Protein AF-A0A4Z2GIH9-F1 (afdb_monomer)

Foldseek 3Di:
DVVVVVVVVVVVVVVVVVVVVVVVVVVVVVVVVVVVVVVVVVVVVVVVVVVVQVVLVVLVVVQPDDPPPDPRDDPVRSVVSVVVVVVVVVVVVVVVVVVVVVVVVVVVVVVVVVVVVVVVVVVVVVVVVVVVVVVVVVVVVVVVVVVVVVVVCVVVVVVPPDDDDDDPQPVVLVVLCVVLVPDPVLVPDDRVVSVVSSVVSVVVVVVVVVVVVVVVVVVVVVVVVVVVVVVVVVVVVVVVVVVVVVVVVVVVVVVVVVVVVVVVVVVVVVVVVVVVVVVVVVVVVVVVVVVVVVVVVVVVVVVVVVVVVVVVVVVVVVVVVVVVVVVVVVVVVVVVVVVVVVVVVVVVVVVVVVVVVVVVVVVVVVVLVVLQVLCVVLVHDSPDPPDDPVNSVVSVVVVVVVVVVPDPDDDDDDDDDDDDDDDDDDDDDDDDDDDDDDDDDDDDDDDDDDDD

Mean predicted aligned error: 22.37 Å

pLDDT: mean 82.92, std 19.09, range [30.05, 98.44]

Solvent-accessible surface area (backbone atoms only — not comparable to full-atom values): 26097 Å² total; per-residue (Å²): 116,70,74,56,61,51,51,53,51,49,54,52,49,49,53,52,53,51,49,52,53,53,49,50,59,49,50,53,50,52,50,52,54,48,51,53,51,49,53,50,51,52,53,51,52,52,56,48,50,57,49,51,51,52,50,46,52,54,54,54,72,72,47,93,76,80,64,95,84,68,76,84,74,49,73,68,57,51,52,50,52,51,50,52,53,50,53,54,51,48,53,54,49,51,52,51,50,50,54,53,50,52,53,50,50,53,51,49,53,51,50,51,56,50,51,54,52,48,51,55,50,53,50,53,53,50,56,50,50,53,54,48,53,51,52,53,51,53,51,54,54,50,51,55,52,49,50,53,52,51,55,49,50,61,53,56,64,64,67,74,74,65,89,87,80,74,81,73,59,59,69,50,49,51,54,49,26,58,76,69,64,57,62,79,77,48,74,83,42,58,69,73,56,37,51,52,51,46,51,53,49,48,58,48,49,54,52,52,50,53,49,52,50,51,51,51,51,52,51,49,55,53,50,53,52,52,50,49,54,52,49,57,52,49,53,54,49,50,53,51,54,50,52,51,52,53,51,48,55,52,51,53,53,52,51,49,51,52,52,52,55,51,56,48,52,56,49,52,52,52,51,50,51,52,52,51,52,49,61,46,53,58,46,54,55,50,52,49,57,49,50,53,50,53,50,54,49,51,54,61,53,47,52,61,53,51,54,49,52,50,51,49,55,53,48,52,52,50,50,52,58,49,48,57,50,48,55,50,50,51,52,52,49,51,52,52,52,52,53,49,52,48,52,54,48,53,50,52,48,51,58,46,51,51,50,54,50,48,52,50,50,53,51,48,46,52,51,51,51,47,52,37,53,54,24,54,76,66,76,38,70,64,82,49,90,80,68,47,73,64,60,54,50,53,49,52,48,50,51,53,55,59,56,60,75,75,64,92,80,83,82,85,88,84,92,81,92,80,83,87,82,82,90,82,82,88,88,87,84,80,86,84,86,84,83,80,88,83,85,89,82,84,87,85,85,88,89,86,92,79,90,133

Sequence (452 aa):
MERGTLVERLDASKKVVEAARRESRCLEKQVQELEEKLQRSHRETRAAEEKMQKFLQNVAGLLPGKREDAPLLTKEEVLHNLNEVCNKSLSVMEARLHQASEQLSEQAELGLRALQRAQLAEQQVQDLRERLRGLEAELQAADVQRDGLRLHRQHVGKEVRREEAPRPGDEFLEQLSEAMRVESVAVDLGFDMRLKLTLKRAEQLVKQEAAALVESRSLTYSLQRKFKLQKDQLESKALHVQLLRNKVSELEEEEKKRRCSASAGERDDAHLETRRLKRKVERLQGDLKAAERSNAELEAQLVPASELKMRVVEQDRALQNQNQRLEQLDAVSSDLRSREQQSRADQRQLDGLRRSLSQLSDRERELVDFRMVVSQMLDLDATALDLTSYDIIKSLEGLLHTYHHHLHHHHHPGNMAWHCPAHQGPEVQDLPSSSSFDLPPSGSAPLHEAQI

Organism: NCBI:txid230148

InterPro domains:
  IPR039139 Coiled-coil domain-containing protein 170-like [PTHR18863] (5-410)

Radius of gyration: 85.43 Å; Cα contacts (8 Å, |Δi|>4): 50; chains: 1; bounding box: 172×59×236 Å

Secondary structure (DSSP, 8-state):
-HHHHHHHHHHHHHHHHHHHHHHHHHHHHHHHHHHHHHHHHHHHHHHHHHHHHHHHHHHHHHSS---TT--S--HHHHHHHHHHHHHHHHHHHHHHHHHHHHHHHHHHHHHHHHHHHHHHHHHHHHHHHHHHHHHHHHHHHHHHHHHHHHHHHHHHHHHS-SS--S-TTHHHHHHHHHHTT--GGGGGS-HHHHHHHHHHHHHHHHHHHHHHHHHHHHHHHHHHHHHHHHHHHHHHHHHHHHHHHHHHHHHHHHHHHHHHHHHHHHHHHHHHHHHHHHHHHHHHHHHHHHHHHHHHHHHHHHHHHHHHHHHHHHHHHHHHHHHHHHHHHHHHHHHHHHHHHHHHHHHHHHHHHHHHHHHHHHHHHHHHHHHHHHHHHTT--TT-TT--HHHHHHHHHHHHHHHHTS---S------------------------------------------

Structure (mmCIF, N/CA/C/O backbone):
data_AF-A0A4Z2GIH9-F1
#
_entry.id   AF-A0A4Z2GIH9-F1
#
loop_
_atom_site.group_PDB
_atom_site.id
_atom_site.type_symbol
_atom_site.label_atom_id
_atom_site.label_alt_id
_atom_site.label_comp_id
_atom_site.label_asym_id
_atom_site.label_entity_id
_atom_site.label_seq_id
_atom_site.pdbx_PDB_ins_code
_atom_site.Cartn_x
_atom_site.Cartn_y
_atom_site.Cartn_z
_atom_site.occupancy
_atom_site.B_iso_or_equiv
_atom_site.auth_seq_id
_atom_site.auth_comp_id
_atom_site.auth_asym_id
_atom_site.auth_atom_id
_atom_site.pdbx_PDB_model_num
ATOM 1 N N . MET A 1 1 ? -37.297 -24.846 96.145 1.00 57.31 1 MET A N 1
ATOM 2 C CA . MET A 1 1 ? -36.498 -23.999 95.226 1.00 57.31 1 MET A CA 1
ATOM 3 C C . MET A 1 1 ? -36.240 -24.672 93.874 1.00 57.31 1 MET A C 1
ATOM 5 O O . MET A 1 1 ? -36.361 -24.000 92.862 1.00 57.31 1 MET A O 1
ATOM 9 N N . GLU A 1 2 ? -35.970 -25.980 93.825 1.00 64.81 2 GLU A N 1
ATOM 10 C CA . GLU A 1 2 ? -35.550 -26.733 92.617 1.00 64.81 2 GLU A CA 1
ATOM 11 C C . GLU A 1 2 ? -36.439 -26.587 91.365 1.00 64.81 2 GLU A C 1
ATOM 13 O O . GLU A 1 2 ? -35.949 -26.643 90.238 1.00 64.81 2 GLU A O 1
ATOM 18 N N . ARG A 1 3 ? -37.751 -26.367 91.531 1.00 71.62 3 ARG A N 1
ATOM 19 C CA . ARG A 1 3 ? -38.678 -26.209 90.398 1.00 71.62 3 ARG A CA 1
ATOM 20 C C . ARG A 1 3 ? -38.420 -24.928 89.587 1.00 71.62 3 ARG A C 1
ATOM 22 O O . ARG A 1 3 ? -38.668 -24.934 88.388 1.00 71.62 3 ARG A O 1
ATOM 29 N N . GLY A 1 4 ? -37.904 -23.865 90.215 1.00 77.38 4 GLY A N 1
ATOM 30 C CA . GLY A 1 4 ? -37.557 -22.609 89.535 1.00 77.38 4 GLY A CA 1
ATOM 31 C C . GLY A 1 4 ? -36.293 -22.742 88.684 1.00 77.38 4 GLY A C 1
ATOM 32 O O . GLY A 1 4 ? -36.319 -22.457 87.490 1.00 77.38 4 GLY A O 1
ATOM 33 N N . THR A 1 5 ? -35.226 -23.303 89.257 1.00 82.31 5 THR A N 1
ATOM 34 C CA . THR A 1 5 ? -33.956 -23.543 88.551 1.00 82.31 5 THR A CA 1
ATOM 35 C C . THR A 1 5 ? -34.090 -24.518 87.376 1.00 82.31 5 THR A C 1
ATOM 37 O O . THR A 1 5 ? -33.342 -24.416 86.403 1.00 82.31 5 THR A O 1
ATOM 40 N N . LEU A 1 6 ? -35.056 -25.445 87.404 1.00 83.88 6 LEU A N 1
ATOM 41 C CA . LEU A 1 6 ? -35.383 -26.283 86.242 1.00 83.88 6 LEU A CA 1
ATOM 42 C C . LEU A 1 6 ? -36.045 -25.493 85.099 1.00 83.88 6 LEU A C 1
ATOM 44 O O . LEU A 1 6 ? -35.714 -25.732 83.938 1.00 83.88 6 LEU A O 1
ATOM 48 N N . VAL A 1 7 ? -36.931 -24.539 85.406 1.00 88.00 7 VAL A N 1
ATOM 49 C CA . VAL A 1 7 ? -37.565 -23.665 84.398 1.00 88.00 7 VAL A CA 1
ATOM 50 C C . VAL A 1 7 ? -36.533 -22.723 83.773 1.00 88.00 7 VAL A C 1
ATOM 52 O O . VAL A 1 7 ? -36.454 -22.632 82.550 1.00 88.00 7 VAL A O 1
ATOM 55 N N . GLU A 1 8 ? -35.665 -22.112 84.582 1.00 88.44 8 GLU A N 1
ATOM 56 C CA . GLU A 1 8 ? -34.571 -21.256 84.097 1.00 88.44 8 GLU A CA 1
ATOM 57 C C . GLU A 1 8 ? -33.613 -22.012 83.163 1.00 88.44 8 GLU A C 1
ATOM 59 O O . GLU A 1 8 ? -33.250 -21.508 82.098 1.00 88.44 8 GLU A O 1
ATOM 64 N N . ARG A 1 9 ? -33.243 -23.256 83.509 1.00 89.50 9 ARG A N 1
ATOM 65 C CA . ARG A 1 9 ? -32.422 -24.120 82.641 1.00 89.50 9 ARG A CA 1
ATOM 66 C C . ARG A 1 9 ? -33.128 -24.486 81.336 1.00 89.50 9 ARG A C 1
ATOM 68 O O . ARG A 1 9 ? -32.468 -24.549 80.298 1.00 89.50 9 ARG A O 1
ATOM 75 N N . LEU A 1 10 ? -34.442 -24.718 81.368 1.00 92.62 10 LEU A N 1
ATOM 76 C CA . LEU A 1 10 ? -35.230 -25.004 80.170 1.00 92.62 10 LEU A CA 1
ATOM 77 C C . LEU A 1 10 ? -35.272 -23.790 79.232 1.00 92.62 10 LEU A C 1
ATOM 79 O O . LEU A 1 10 ? -35.039 -23.940 78.034 1.00 92.62 10 LEU A O 1
ATOM 83 N N . ASP A 1 11 ? -35.505 -22.588 79.757 1.00 92.62 11 ASP A N 1
ATOM 84 C CA . ASP A 1 11 ? -35.549 -21.368 78.944 1.00 92.62 11 ASP A CA 1
ATOM 85 C C . ASP A 1 11 ? -34.162 -20.931 78.449 1.00 92.62 11 ASP A C 1
ATOM 87 O O . ASP A 1 11 ? -34.038 -20.458 77.317 1.00 92.62 11 ASP A O 1
ATOM 91 N N . ALA A 1 12 ? -33.098 -21.162 79.225 1.00 92.06 12 ALA A N 1
ATOM 92 C CA . ALA A 1 12 ? -31.726 -21.030 78.735 1.00 92.06 12 ALA A CA 1
ATOM 93 C C . ALA A 1 12 ? -31.453 -22.001 77.570 1.00 92.06 12 ALA A C 1
ATOM 95 O O . ALA A 1 12 ? -30.928 -21.592 76.534 1.00 92.06 12 ALA A O 1
ATOM 96 N N . SER A 1 13 ? -31.879 -23.265 77.691 1.00 92.12 13 SER A N 1
ATOM 97 C CA . SER A 1 13 ? -31.752 -24.263 76.622 1.00 92.12 13 SER A CA 1
ATOM 98 C C . SER A 1 13 ? -32.540 -23.873 75.363 1.00 92.12 13 SER A C 1
ATOM 100 O O . SER A 1 13 ? -31.979 -23.916 74.268 1.00 92.12 13 SER A O 1
ATOM 102 N N . LYS A 1 14 ? -33.788 -23.392 75.495 1.00 94.94 14 LYS A N 1
ATOM 103 C CA . LYS A 1 14 ? -34.571 -22.855 74.365 1.00 94.94 14 LYS A CA 1
ATOM 104 C C . LYS A 1 14 ? -33.841 -21.711 73.659 1.00 94.94 14 LYS A C 1
ATOM 106 O O . LYS A 1 14 ? -33.729 -21.739 72.437 1.00 94.94 14 LYS A O 1
ATOM 111 N N . LYS A 1 15 ? -33.300 -20.740 74.406 1.00 95.25 15 LYS A N 1
ATOM 112 C CA . LYS A 1 15 ? -32.547 -19.602 73.840 1.00 95.25 15 LYS A CA 1
ATOM 113 C C . LYS A 1 15 ? -31.316 -20.062 73.053 1.00 95.25 15 LYS A C 1
ATOM 115 O O . LYS A 1 15 ? -31.083 -19.551 71.960 1.00 95.25 15 LYS A O 1
ATOM 120 N N . VAL A 1 16 ? -30.579 -21.058 73.554 1.00 96.12 16 VAL A N 1
ATOM 121 C CA . VAL A 1 16 ? -29.445 -21.673 72.835 1.00 96.12 16 VAL A CA 1
ATOM 122 C C . VAL A 1 16 ? -29.912 -22.383 71.558 1.00 96.12 16 VAL A C 1
ATOM 124 O O . VAL A 1 16 ? -29.328 -22.170 70.499 1.00 96.12 16 VAL A O 1
ATOM 127 N N . VAL A 1 17 ? -30.999 -23.162 71.614 1.00 95.44 17 VAL A N 1
ATOM 128 C CA . VAL A 1 17 ? -31.572 -23.834 70.431 1.00 95.44 17 VAL A CA 1
ATOM 129 C C . VAL A 1 17 ? -32.062 -22.826 69.388 1.00 95.44 17 VAL A C 1
ATOM 131 O O . VAL A 1 17 ? -31.855 -23.024 68.192 1.00 95.44 17 VAL A O 1
ATOM 134 N N . GLU A 1 18 ? -32.684 -21.720 69.797 1.00 96.06 18 GLU A N 1
ATOM 135 C CA . GLU A 1 18 ? -33.073 -20.667 68.861 1.00 96.06 18 GLU A CA 1
ATOM 136 C C . GLU A 1 18 ? -31.875 -19.925 68.262 1.00 96.06 18 GLU A C 1
ATOM 138 O O . GLU A 1 18 ? -31.918 -19.583 67.079 1.00 96.06 18 GLU A O 1
ATOM 143 N N . ALA A 1 19 ? -30.822 -19.665 69.044 1.00 95.25 19 ALA A N 1
ATOM 144 C CA . ALA A 1 19 ? -29.583 -19.075 68.544 1.00 95.25 19 ALA A CA 1
ATOM 145 C C . ALA A 1 19 ? -28.949 -19.983 67.477 1.00 95.25 19 ALA A C 1
ATOM 147 O O . ALA A 1 19 ? -28.757 -19.533 66.350 1.00 95.25 19 ALA A O 1
ATOM 148 N N . ALA A 1 20 ? -28.791 -21.278 67.770 1.00 94.69 20 ALA A N 1
ATOM 149 C CA . ALA A 1 20 ? -28.309 -22.274 66.813 1.00 94.69 20 ALA A CA 1
ATOM 150 C C . ALA A 1 20 ? -29.199 -22.367 65.555 1.00 94.69 20 ALA A C 1
ATOM 152 O O . ALA A 1 20 ? -28.697 -22.466 64.440 1.00 94.69 20 ALA A O 1
ATOM 153 N N . ARG A 1 21 ? -30.531 -22.249 65.684 1.00 96.50 21 ARG A N 1
ATOM 154 C CA . ARG A 1 21 ? -31.449 -22.175 64.525 1.00 96.50 21 ARG A CA 1
ATOM 155 C C . ARG A 1 21 ? -31.310 -20.879 63.719 1.00 96.50 21 ARG A C 1
ATOM 157 O O . ARG A 1 21 ? -31.596 -20.874 62.524 1.00 96.50 21 ARG A O 1
ATOM 164 N N . ARG A 1 22 ? -30.969 -19.746 64.342 1.00 96.31 22 ARG A N 1
ATOM 165 C CA . ARG A 1 22 ? -30.677 -18.484 63.628 1.00 96.31 22 ARG A CA 1
ATOM 166 C C . ARG A 1 22 ? -29.334 -18.580 62.897 1.00 96.31 22 ARG A C 1
ATOM 168 O O . ARG A 1 22 ? -29.258 -18.154 61.751 1.00 96.31 22 ARG A O 1
ATOM 175 N N . GLU A 1 23 ? -28.337 -19.199 63.522 1.00 96.56 23 GLU A N 1
ATOM 176 C CA . GLU A 1 23 ? -27.019 -19.466 62.942 1.00 96.56 23 GLU A CA 1
ATOM 177 C C . GLU A 1 23 ? -27.093 -20.447 61.761 1.00 96.56 23 GLU A C 1
ATOM 179 O O . GLU A 1 23 ? -26.625 -20.102 60.681 1.00 96.56 23 GLU A O 1
ATOM 184 N N . SER A 1 24 ? -27.793 -21.583 61.900 1.00 96.06 24 SER A N 1
ATOM 185 C CA . SER A 1 24 ? -28.054 -22.539 60.803 1.00 96.06 24 SER A CA 1
ATOM 186 C C . SER A 1 24 ? -28.634 -21.839 59.574 1.00 96.06 24 SER A C 1
ATOM 188 O O . SER A 1 24 ? -28.062 -21.910 58.495 1.00 96.06 24 SER A O 1
ATOM 190 N N . ARG A 1 25 ? -29.688 -21.028 59.753 1.00 97.19 25 ARG A N 1
ATOM 191 C CA . ARG A 1 25 ? -30.310 -20.251 58.662 1.00 97.19 25 ARG A CA 1
ATOM 192 C C . ARG A 1 25 ? -29.426 -19.139 58.091 1.00 97.19 25 ARG A C 1
ATOM 194 O O . ARG A 1 25 ? -29.699 -18.652 56.996 1.00 97.19 25 ARG A O 1
ATOM 201 N N . CYS A 1 26 ? -28.405 -18.693 58.821 1.00 96.62 26 CYS A N 1
ATOM 202 C CA . CYS A 1 26 ? -27.395 -17.772 58.303 1.00 96.62 26 CYS A CA 1
ATOM 203 C C . CYS A 1 26 ? -26.388 -18.529 57.423 1.00 96.62 26 CYS A C 1
ATOM 205 O O . CYS A 1 26 ? -26.121 -18.114 56.298 1.00 96.62 26 CYS A O 1
ATOM 207 N N . LEU A 1 27 ? -25.902 -19.677 57.905 1.00 96.94 27 LEU A N 1
ATOM 208 C CA . LEU A 1 27 ? -24.987 -20.557 57.180 1.00 96.94 27 LEU A CA 1
ATOM 209 C C . LEU A 1 27 ? -25.634 -21.137 55.914 1.00 96.94 27 LEU A C 1
ATOM 211 O O . LEU A 1 27 ? -25.014 -21.098 54.860 1.00 96.94 27 LEU A O 1
ATOM 215 N N . GLU A 1 28 ? -26.895 -21.574 55.972 1.00 97.19 28 GLU A N 1
ATOM 216 C CA . GLU A 1 28 ? -27.683 -22.031 54.814 1.00 97.19 28 GLU A CA 1
ATOM 217 C C . GLU A 1 28 ? -27.716 -20.974 53.696 1.00 97.19 28 GLU A C 1
ATOM 219 O O . GLU A 1 28 ? -27.456 -21.290 52.537 1.00 97.19 28 GLU A O 1
ATOM 224 N N . LYS A 1 29 ? -27.945 -19.697 54.040 1.00 97.44 29 LYS A N 1
ATOM 225 C CA . LYS A 1 29 ? -27.905 -18.588 53.071 1.00 97.44 29 LYS A CA 1
ATOM 226 C C . LYS A 1 29 ? -26.507 -18.353 52.504 1.00 97.44 29 LYS A C 1
ATOM 228 O O . LYS A 1 29 ? -26.376 -18.114 51.308 1.00 97.44 29 LYS A O 1
ATOM 233 N N . GLN A 1 30 ? -25.465 -18.430 53.334 1.00 97.19 30 GLN A N 1
ATOM 234 C CA . GLN A 1 30 ? -24.081 -18.291 52.868 1.00 97.19 30 GLN A CA 1
ATOM 235 C C . GLN A 1 30 ? -23.682 -19.430 51.921 1.00 97.19 30 GLN A C 1
ATOM 237 O O . GLN A 1 30 ? -23.033 -19.172 50.910 1.00 97.19 30 GLN A O 1
ATOM 242 N N . VAL A 1 31 ? -24.103 -20.667 52.207 1.00 97.00 31 VAL A N 1
ATOM 243 C CA . VAL A 1 31 ? -23.916 -21.822 51.316 1.00 97.00 31 VAL A CA 1
ATOM 244 C C . VAL A 1 31 ? -24.636 -21.583 49.990 1.00 97.00 31 VAL A C 1
ATOM 246 O O . VAL A 1 31 ? -23.997 -21.672 48.947 1.00 97.00 31 VAL A O 1
ATOM 249 N N . GLN A 1 32 ? -25.907 -21.173 50.016 1.00 97.25 32 GLN A N 1
ATOM 250 C CA . GLN A 1 32 ? -26.678 -20.884 48.803 1.00 97.25 32 GLN A CA 1
ATOM 251 C C . GLN A 1 32 ? -26.038 -19.765 47.955 1.00 97.25 32 GLN A C 1
ATOM 253 O O . GLN A 1 32 ? -25.874 -19.916 46.744 1.00 97.25 32 GLN A O 1
ATOM 258 N N . GLU A 1 33 ? -25.580 -18.672 48.575 1.00 97.81 33 GLU A N 1
ATOM 259 C CA . GLU A 1 33 ? -24.835 -17.618 47.875 1.00 97.81 33 GLU A CA 1
ATOM 260 C C . GLU A 1 33 ? -23.514 -18.114 47.263 1.00 97.81 33 GLU A C 1
ATOM 262 O O . GLU A 1 33 ? -23.112 -17.645 46.193 1.00 97.81 33 GLU A O 1
ATOM 267 N N . LEU A 1 34 ? -22.794 -19.007 47.950 1.00 97.31 34 LEU A N 1
ATOM 268 C CA . LEU A 1 34 ? -21.544 -19.587 47.454 1.00 97.31 34 LEU A CA 1
ATOM 269 C C . LEU A 1 34 ? -21.799 -20.555 46.295 1.00 97.31 34 LEU A C 1
ATOM 271 O O . LEU A 1 34 ? -21.061 -20.510 45.313 1.00 97.31 34 LEU A O 1
ATOM 275 N N . GLU A 1 35 ? -22.864 -21.354 46.351 1.00 97.69 35 GLU A N 1
ATOM 276 C CA . GLU A 1 35 ? -23.311 -22.202 45.242 1.00 97.69 35 GLU A CA 1
ATOM 277 C C . GLU A 1 35 ? -23.692 -21.363 44.013 1.00 97.69 35 GLU A C 1
ATOM 279 O O . GLU A 1 35 ? -23.252 -21.663 42.903 1.00 97.69 35 GLU A O 1
ATOM 284 N N . GLU A 1 36 ? -24.423 -20.259 44.187 1.00 97.38 36 GLU A N 1
ATOM 285 C CA . GLU A 1 36 ? -24.743 -19.332 43.094 1.00 97.38 36 GLU A CA 1
ATOM 286 C C . GLU A 1 36 ? -23.502 -18.645 42.502 1.00 97.38 36 GLU A C 1
ATOM 288 O O . GLU A 1 36 ? -23.425 -18.436 41.286 1.00 97.38 36 GLU A O 1
ATOM 293 N N . LYS A 1 37 ? -22.522 -18.270 43.337 1.00 97.56 37 LYS A N 1
ATOM 294 C CA . LYS A 1 37 ? -21.236 -17.703 42.887 1.00 97.56 37 LYS A CA 1
ATOM 295 C C . LYS A 1 37 ? -20.417 -18.751 42.123 1.00 97.56 37 LYS A C 1
ATOM 297 O O . LYS A 1 37 ? -19.902 -18.446 41.047 1.00 97.56 37 LYS A O 1
ATOM 302 N N . LEU A 1 38 ? -20.365 -19.989 42.617 1.00 97.56 38 LEU A N 1
ATOM 303 C CA . LEU A 1 38 ? -19.686 -21.114 41.971 1.00 97.56 38 LEU A CA 1
ATOM 304 C C . LEU A 1 38 ? -20.330 -21.463 40.622 1.00 97.56 38 LEU A C 1
ATOM 306 O O . LEU A 1 38 ? -19.624 -21.606 39.626 1.00 97.56 38 LEU A O 1
ATOM 310 N N . GLN A 1 39 ? -21.664 -21.529 40.551 1.00 97.38 39 GLN A N 1
ATOM 311 C CA . GLN A 1 39 ? -22.380 -21.767 39.296 1.00 97.38 39 GLN A CA 1
ATOM 312 C C . GLN A 1 39 ? -22.155 -20.649 38.273 1.00 97.38 39 GLN A C 1
ATOM 314 O O . GLN A 1 39 ? -21.971 -20.947 37.092 1.00 97.38 39 GLN A O 1
ATOM 319 N N . ARG A 1 40 ? -22.153 -19.376 38.694 1.00 97.56 40 ARG A N 1
ATOM 320 C CA . ARG A 1 40 ? -21.833 -18.245 37.804 1.00 97.56 40 ARG A CA 1
ATOM 321 C C . ARG A 1 40 ? -20.410 -18.345 37.264 1.00 97.56 40 ARG A C 1
ATOM 323 O O . ARG A 1 40 ? -20.245 -18.375 36.048 1.00 97.56 40 ARG A O 1
ATOM 330 N N . SER A 1 41 ? -19.424 -18.526 38.141 1.00 96.00 41 SER A N 1
ATOM 331 C CA . SER A 1 41 ? -18.024 -18.715 37.745 1.00 96.00 41 SER A CA 1
ATOM 332 C C . SER A 1 41 ? -17.849 -19.901 36.787 1.00 96.00 41 SER A C 1
ATOM 334 O O . SER A 1 41 ? -17.183 -19.773 35.765 1.00 96.00 41 SER A O 1
ATOM 336 N N . HIS A 1 42 ? -18.511 -21.035 37.037 1.00 97.00 42 HIS A N 1
ATOM 337 C CA . HIS A 1 42 ? -18.430 -22.198 36.151 1.00 97.00 42 HIS A CA 1
ATOM 338 C C . HIS A 1 42 ? -19.039 -21.933 34.759 1.00 97.00 42 HIS A C 1
ATOM 340 O O . HIS A 1 42 ? -18.461 -22.336 33.748 1.00 97.00 42 HIS A O 1
ATOM 346 N N . ARG A 1 43 ? -20.166 -21.207 34.680 1.00 96.75 43 ARG A N 1
ATOM 347 C CA . ARG A 1 43 ? -20.764 -20.770 33.401 1.00 96.75 43 ARG A CA 1
ATOM 348 C C . ARG A 1 43 ? -19.855 -19.788 32.653 1.00 96.75 43 ARG A C 1
ATOM 350 O O . ARG A 1 43 ? -19.729 -19.896 31.437 1.00 96.75 43 ARG A O 1
ATOM 357 N N . GLU A 1 44 ? -19.211 -18.864 33.363 1.00 96.50 44 GLU A N 1
ATOM 358 C CA . GLU A 1 44 ? -18.267 -17.893 32.795 1.00 96.50 44 GLU A CA 1
ATOM 359 C C . GLU A 1 44 ? -17.008 -18.572 32.236 1.00 96.50 44 GLU A C 1
ATOM 361 O O . GLU A 1 44 ? -16.647 -18.320 31.085 1.00 96.50 44 GLU A O 1
ATOM 366 N N . THR A 1 45 ? -16.394 -19.488 32.995 1.00 95.56 45 THR A N 1
ATOM 367 C CA . THR A 1 45 ? -15.236 -20.282 32.551 1.00 95.56 45 THR A CA 1
ATOM 368 C C . THR A 1 45 ? -15.576 -21.095 31.305 1.00 95.56 45 THR A C 1
ATOM 370 O O . THR A 1 45 ? -14.885 -20.978 30.295 1.00 95.56 45 THR A O 1
ATOM 373 N N . ARG A 1 46 ? -16.703 -21.820 31.310 1.00 96.25 46 ARG A N 1
ATOM 374 C CA . ARG A 1 46 ? -17.168 -22.585 30.144 1.00 96.25 46 ARG A CA 1
ATOM 375 C C . ARG A 1 46 ? -17.410 -21.694 28.918 1.00 96.25 46 ARG A C 1
ATOM 377 O O . ARG A 1 46 ? -17.005 -22.034 27.810 1.00 96.25 46 ARG A O 1
ATOM 384 N N . ALA A 1 47 ? -18.015 -20.519 29.101 1.00 95.88 47 ALA A N 1
ATOM 385 C CA . ALA A 1 47 ? -18.218 -19.563 28.012 1.00 95.88 47 ALA A CA 1
ATOM 386 C C . ALA A 1 47 ? -16.899 -18.962 27.481 1.00 95.88 47 ALA A C 1
ATOM 388 O O . ALA A 1 47 ? -16.833 -18.562 26.315 1.00 95.88 47 ALA A O 1
ATOM 389 N N . ALA A 1 48 ? -15.850 -18.879 28.305 1.00 93.44 48 ALA A N 1
ATOM 390 C CA . ALA A 1 48 ? -14.509 -18.482 27.880 1.00 93.44 48 ALA A CA 1
ATOM 391 C C . ALA A 1 48 ? -13.789 -19.611 27.119 1.00 93.44 48 ALA A C 1
ATOM 393 O O . ALA A 1 48 ? -13.196 -19.351 26.070 1.00 93.44 48 ALA A O 1
ATOM 394 N N . GLU A 1 49 ? -13.904 -20.858 27.583 1.00 92.25 49 GLU A N 1
ATOM 395 C CA . GLU A 1 49 ? -13.393 -22.056 26.903 1.00 92.25 49 GLU A CA 1
ATOM 396 C C . GLU A 1 49 ? -14.013 -22.216 25.508 1.00 92.25 49 GLU A C 1
ATOM 398 O O . GLU A 1 49 ? -13.286 -22.321 24.522 1.00 92.25 49 GLU A O 1
ATOM 403 N N . GLU A 1 50 ? -15.341 -22.113 25.384 1.00 91.81 50 GLU A N 1
ATOM 404 C CA . GLU A 1 50 ? -16.040 -22.181 24.091 1.00 91.81 50 GLU A CA 1
ATOM 405 C C . GLU A 1 50 ? -15.590 -21.077 23.112 1.00 91.81 50 GLU A C 1
ATOM 407 O O . GLU A 1 50 ? -15.509 -21.306 21.901 1.00 91.81 50 GLU A O 1
ATOM 412 N N . LYS A 1 51 ? -15.266 -19.873 23.610 1.00 93.69 51 LYS A N 1
ATOM 413 C CA . LYS A 1 51 ? -14.705 -18.779 22.791 1.00 93.69 51 LYS A CA 1
ATOM 414 C C . LYS A 1 51 ? -13.269 -19.074 22.356 1.00 93.69 51 LYS A C 1
ATOM 416 O O . LYS A 1 51 ? -12.947 -18.871 21.187 1.00 93.69 51 LYS A O 1
ATOM 421 N N . MET A 1 52 ? -12.426 -19.571 23.264 1.00 89.44 52 MET A N 1
ATOM 422 C CA . MET A 1 52 ? -11.048 -19.975 22.964 1.00 89.44 52 MET A CA 1
ATOM 423 C C . MET A 1 52 ? -11.020 -21.087 21.910 1.00 89.44 52 MET A C 1
ATOM 425 O O . MET A 1 52 ? -10.257 -21.021 20.951 1.00 89.44 52 MET A O 1
ATOM 429 N N . GLN A 1 53 ? -11.903 -22.075 22.042 1.00 87.75 53 GLN A N 1
ATOM 430 C CA . GLN A 1 53 ? -11.984 -23.216 21.139 1.00 87.75 53 GLN A CA 1
ATOM 431 C C . GLN A 1 53 ? -12.438 -22.797 19.732 1.00 87.75 53 GLN A C 1
ATOM 433 O O . GLN A 1 53 ? -11.804 -23.178 18.750 1.00 87.75 53 GLN A O 1
ATOM 438 N N . LYS A 1 54 ? -13.441 -21.910 19.623 1.00 88.88 54 LYS A N 1
ATOM 439 C CA . LYS A 1 54 ? -13.830 -21.272 18.348 1.00 88.88 54 LYS A CA 1
ATOM 440 C C . LYS A 1 54 ? -12.688 -20.458 17.730 1.00 88.88 54 LYS A C 1
ATOM 442 O O . LYS A 1 54 ? -12.493 -20.506 16.519 1.00 88.88 54 LYS A O 1
ATOM 447 N N . PHE A 1 55 ? -11.913 -19.730 18.538 1.00 89.00 55 PHE A N 1
ATOM 448 C CA . PHE A 1 55 ? -10.747 -18.987 18.053 1.00 89.00 55 PHE A CA 1
ATOM 449 C C . PHE A 1 55 ? -9.665 -19.922 17.486 1.00 89.00 55 PHE A C 1
ATOM 451 O O . PHE A 1 55 ? -9.228 -19.716 16.355 1.00 89.00 55 PHE A O 1
ATOM 458 N N . LEU A 1 56 ? -9.290 -20.979 18.215 1.00 85.75 56 LEU A N 1
ATOM 459 C CA . LEU A 1 56 ? -8.331 -21.986 17.741 1.00 85.75 56 LEU A CA 1
ATOM 460 C C . LEU A 1 56 ? -8.805 -22.651 16.441 1.00 85.75 56 LEU A C 1
ATOM 462 O O . LEU A 1 56 ? -8.020 -22.798 15.507 1.00 85.75 56 LEU A O 1
ATOM 466 N N . GLN A 1 57 ? -10.097 -22.972 16.341 1.00 84.56 57 GLN A N 1
ATOM 467 C CA . GLN A 1 57 ? -10.701 -23.571 15.150 1.00 84.56 57 GLN A CA 1
ATOM 468 C C . GLN A 1 57 ? -10.689 -22.617 13.939 1.00 84.56 57 GLN A C 1
ATOM 470 O O . GLN A 1 57 ? -10.401 -23.048 12.821 1.00 84.56 57 GLN A O 1
ATOM 475 N N . ASN A 1 58 ? -10.914 -21.316 14.154 1.00 86.19 58 ASN A N 1
ATOM 476 C CA . ASN A 1 58 ? -10.790 -20.293 13.111 1.00 86.19 58 ASN A CA 1
ATOM 477 C C . ASN A 1 58 ? -9.343 -20.151 12.613 1.00 86.19 58 ASN A C 1
ATOM 479 O O . ASN A 1 58 ? -9.120 -20.115 11.405 1.00 86.19 58 ASN A O 1
ATOM 483 N N . VAL A 1 59 ? -8.355 -20.104 13.517 1.00 84.00 59 VAL A N 1
ATOM 484 C CA . VAL A 1 59 ? -6.931 -20.012 13.137 1.00 84.00 59 VAL A CA 1
ATOM 485 C C . VAL A 1 59 ? -6.479 -21.284 12.412 1.00 84.00 59 VAL A C 1
ATOM 487 O O . VAL A 1 59 ? -5.851 -21.193 11.360 1.00 84.00 59 VAL A O 1
ATOM 490 N N . ALA A 1 60 ? -6.870 -22.465 12.898 1.00 81.38 60 ALA A N 1
ATOM 491 C CA . ALA A 1 60 ? -6.637 -23.737 12.215 1.00 81.38 60 ALA A CA 1
ATOM 492 C C . ALA A 1 60 ? -7.261 -23.781 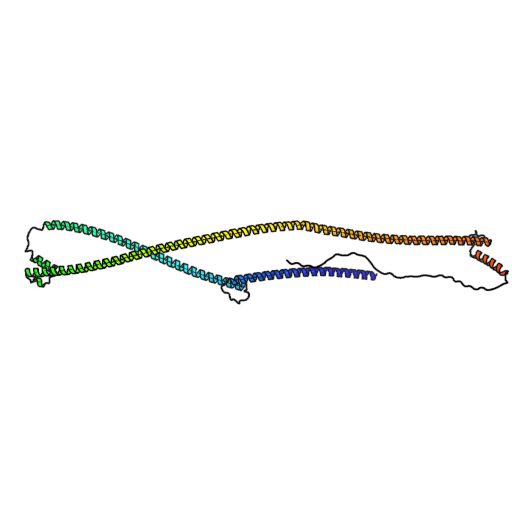10.808 1.00 81.38 60 ALA A C 1
ATOM 494 O O . ALA A 1 60 ? -6.671 -24.338 9.887 1.00 81.38 60 ALA A O 1
ATOM 495 N N . GLY A 1 61 ? -8.426 -23.155 10.618 1.00 79.38 61 GLY A N 1
ATOM 496 C CA . GLY A 1 61 ? -9.084 -23.039 9.317 1.00 79.38 61 GLY A CA 1
ATOM 497 C C . GLY A 1 61 ? -8.325 -22.196 8.284 1.00 79.38 61 GLY A C 1
ATOM 498 O O . GLY A 1 61 ? -8.553 -22.389 7.090 1.00 79.38 61 GLY A O 1
ATOM 499 N N . LEU A 1 62 ? -7.436 -21.302 8.731 1.00 80.88 62 LEU A N 1
ATOM 500 C CA . LEU A 1 62 ? -6.604 -20.430 7.891 1.00 80.88 62 LEU A CA 1
ATOM 501 C C . LEU A 1 62 ? -5.204 -21.006 7.617 1.00 80.88 62 LEU A C 1
ATOM 503 O O . LEU A 1 62 ? -4.503 -20.508 6.736 1.00 80.88 62 LEU A O 1
ATOM 507 N N . LEU A 1 63 ? -4.782 -22.034 8.358 1.00 78.44 63 LEU A N 1
ATOM 508 C CA . LEU A 1 63 ? -3.471 -22.658 8.191 1.00 78.44 63 LEU A CA 1
ATOM 509 C C . LEU A 1 63 ? -3.485 -23.668 7.022 1.00 78.44 63 LEU A C 1
ATOM 511 O O . LEU A 1 63 ? -4.355 -24.543 6.971 1.00 78.44 63 LEU A O 1
ATOM 515 N N . PRO A 1 64 ? -2.527 -23.595 6.077 1.00 68.44 64 PRO A N 1
ATOM 516 C CA . PRO A 1 64 ? -2.428 -24.559 4.986 1.00 68.44 64 PRO A CA 1
ATOM 517 C C . PRO A 1 64 ? -1.995 -25.933 5.520 1.00 68.44 64 PRO A C 1
ATOM 519 O O . PRO A 1 64 ? -0.891 -26.081 6.038 1.00 68.44 64 PRO A O 1
ATOM 522 N N . GLY A 1 65 ? -2.859 -26.943 5.368 1.00 62.41 65 GLY A N 1
ATOM 523 C CA . GLY A 1 65 ? -2.576 -28.319 5.806 1.00 62.41 65 GLY A CA 1
ATOM 524 C C . GLY A 1 65 ? -3.703 -29.038 6.554 1.00 62.41 65 GLY A C 1
ATOM 525 O O . GLY A 1 65 ? -3.411 -29.924 7.355 1.00 62.41 65 GLY A O 1
ATOM 526 N N . LYS A 1 66 ? -4.980 -28.687 6.326 1.00 55.62 66 LYS A N 1
ATOM 527 C CA . LYS A 1 66 ? -6.122 -29.402 6.924 1.00 55.62 66 LYS A CA 1
ATOM 528 C C . LYS A 1 66 ? -6.029 -30.916 6.687 1.00 55.62 66 LYS A C 1
ATOM 530 O O . LYS A 1 66 ? -6.140 -31.377 5.555 1.00 55.62 66 LYS A O 1
ATOM 535 N N . ARG A 1 67 ? -5.933 -31.682 7.776 1.00 55.38 67 ARG A N 1
ATOM 536 C CA . ARG A 1 67 ? -6.505 -33.033 7.847 1.00 55.38 67 ARG A CA 1
ATOM 537 C C . ARG A 1 67 ? -7.967 -32.863 8.237 1.00 55.38 67 ARG A C 1
ATOM 539 O O . ARG A 1 67 ? -8.238 -32.243 9.262 1.00 55.38 67 ARG A O 1
ATOM 546 N N . GLU A 1 68 ? -8.887 -33.360 7.419 1.00 50.59 68 GLU A N 1
ATOM 547 C CA . GLU A 1 68 ? -10.323 -33.081 7.587 1.00 50.59 68 GLU A CA 1
ATOM 548 C C . GLU A 1 68 ? -10.938 -33.751 8.834 1.00 50.59 68 GLU A C 1
ATOM 550 O O . GLU A 1 68 ? -11.944 -33.262 9.337 1.00 50.59 68 GLU A O 1
ATOM 555 N N . ASP A 1 69 ? -10.263 -34.758 9.407 1.00 49.12 69 ASP A N 1
ATOM 556 C CA . ASP A 1 69 ? -10.750 -35.574 10.535 1.00 49.12 69 ASP A CA 1
ATOM 557 C C . ASP A 1 69 ? -9.969 -35.398 11.862 1.00 49.12 69 ASP A C 1
ATOM 559 O O . ASP A 1 69 ? -10.011 -36.265 12.738 1.00 49.12 69 ASP A O 1
ATOM 563 N N . ALA A 1 70 ? -9.202 -34.314 12.039 1.00 51.91 70 ALA A N 1
ATOM 564 C CA . ALA A 1 70 ? -8.432 -34.101 13.274 1.00 51.91 70 ALA A CA 1
ATOM 565 C C . ALA A 1 70 ? -9.300 -33.507 14.413 1.00 51.91 70 ALA A C 1
ATOM 567 O O . ALA A 1 70 ? -9.907 -32.448 14.222 1.00 51.91 70 ALA A O 1
ATOM 568 N N . PRO A 1 71 ? -9.350 -34.124 15.614 1.00 58.84 71 PRO A N 1
ATOM 569 C CA . PRO A 1 71 ? -10.083 -33.570 16.748 1.00 58.84 71 PRO A CA 1
ATOM 570 C C . PRO A 1 71 ? -9.407 -32.298 17.280 1.00 58.84 71 PRO A C 1
ATOM 572 O O . PRO A 1 71 ? -8.189 -32.179 17.235 1.00 58.84 71 PRO A O 1
ATOM 575 N N . LEU A 1 72 ? -10.231 -31.377 17.797 1.00 59.22 72 LEU A N 1
ATOM 576 C CA . LEU A 1 72 ? -9.899 -30.213 18.639 1.00 59.22 72 LEU A CA 1
ATOM 577 C C . LEU A 1 72 ? -8.399 -29.882 18.789 1.00 59.22 72 LEU A C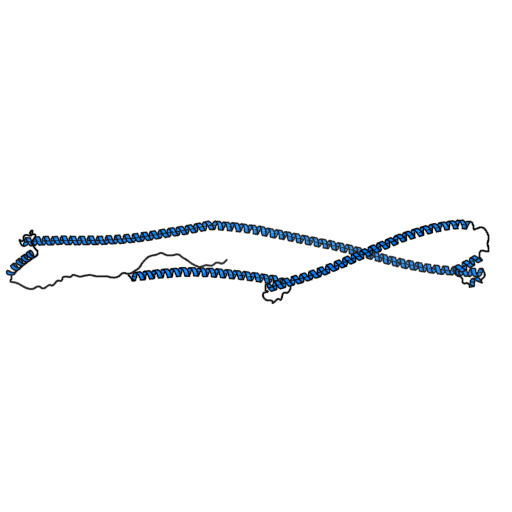 1
ATOM 579 O O . LEU A 1 72 ? -7.797 -30.165 19.823 1.00 59.22 72 LEU A O 1
ATOM 583 N N . LEU A 1 73 ? -7.837 -29.219 17.772 1.00 67.25 73 LEU A N 1
ATOM 584 C CA . LEU A 1 73 ? -6.451 -28.744 17.769 1.00 67.25 73 LEU A CA 1
ATOM 585 C C . LEU A 1 73 ? -6.140 -27.906 19.015 1.00 67.25 73 LEU A C 1
ATOM 587 O O . LEU A 1 73 ? -6.813 -26.912 19.311 1.00 67.25 73 LEU A O 1
ATOM 591 N N . THR A 1 74 ? -5.090 -28.304 19.721 1.00 77.88 74 THR A N 1
ATOM 592 C CA . THR A 1 74 ? -4.598 -27.625 20.918 1.00 77.88 74 THR A CA 1
ATOM 593 C C . THR A 1 74 ? -3.861 -26.332 20.570 1.00 77.88 74 THR A C 1
ATOM 595 O O . THR A 1 74 ? -3.422 -26.093 19.440 1.00 77.88 74 THR A O 1
ATOM 598 N N . LYS A 1 75 ? -3.697 -25.466 21.576 1.00 82.81 75 LYS A N 1
ATOM 599 C CA . LYS A 1 75 ? -2.972 -24.197 21.439 1.00 82.81 75 LYS A CA 1
ATOM 600 C C . LYS A 1 75 ? -1.527 -24.407 20.967 1.00 82.81 75 LYS A C 1
ATOM 602 O O . LYS A 1 75 ? -1.057 -23.635 20.133 1.00 82.81 75 LYS A O 1
ATOM 607 N N . GLU A 1 76 ? -0.836 -25.427 21.481 1.00 83.62 76 GLU A N 1
ATOM 608 C CA . GLU A 1 76 ? 0.539 -25.736 21.075 1.00 83.62 76 GLU A CA 1
ATOM 609 C C . GLU A 1 76 ? 0.629 -26.148 19.597 1.00 83.62 76 GLU A C 1
ATOM 611 O O . GLU A 1 76 ? 1.497 -25.650 18.882 1.00 83.62 76 GLU A O 1
ATOM 616 N N . GLU A 1 77 ? -0.290 -26.987 19.108 1.00 81.62 77 GLU A N 1
ATOM 617 C CA . GLU A 1 77 ? -0.310 -27.447 17.711 1.00 81.62 77 GLU A CA 1
ATOM 618 C C . GLU A 1 77 ? -0.577 -26.299 16.728 1.00 81.62 77 GLU A C 1
ATOM 620 O O . GLU A 1 77 ? 0.093 -26.187 15.699 1.00 81.62 77 GLU A O 1
ATOM 625 N N . VAL A 1 78 ? -1.512 -25.398 17.054 1.00 84.25 78 VAL A N 1
ATOM 626 C CA . VAL A 1 78 ? -1.789 -24.205 16.233 1.00 84.25 78 VAL A CA 1
ATOM 627 C C . VAL A 1 78 ? -0.567 -23.281 16.170 1.00 84.25 78 VAL A C 1
ATOM 629 O O . VAL A 1 78 ? -0.225 -22.799 15.090 1.00 84.25 78 VAL A O 1
ATOM 632 N N . LEU A 1 79 ? 0.125 -23.065 17.295 1.00 85.50 79 LEU A N 1
ATOM 633 C CA . LEU A 1 79 ? 1.353 -22.261 17.337 1.00 85.50 79 LEU A CA 1
ATOM 634 C C . LEU A 1 79 ? 2.505 -22.915 16.563 1.00 85.50 79 LEU A C 1
ATOM 636 O O . LEU A 1 79 ? 3.226 -22.218 15.849 1.00 85.50 79 LEU A O 1
ATOM 640 N N . HIS A 1 80 ? 2.662 -24.237 16.664 1.00 86.12 80 HIS A N 1
ATOM 641 C CA . HIS A 1 80 ? 3.679 -24.979 15.922 1.00 86.12 80 HIS A CA 1
ATOM 642 C C . HIS A 1 80 ? 3.454 -24.878 14.409 1.00 86.12 80 HIS A C 1
ATOM 644 O O . HIS A 1 80 ? 4.370 -24.500 13.680 1.00 86.12 80 HIS A O 1
ATOM 650 N N . ASN A 1 81 ? 2.222 -25.114 13.948 1.00 85.38 81 ASN A N 1
ATOM 651 C CA . ASN A 1 81 ? 1.853 -25.007 12.536 1.00 85.38 81 ASN A CA 1
ATOM 652 C C . ASN A 1 81 ? 2.007 -23.575 11.997 1.00 85.38 81 ASN A C 1
ATOM 654 O O . ASN A 1 81 ? 2.503 -23.386 10.887 1.00 85.38 81 ASN A O 1
ATOM 658 N N . LEU A 1 82 ? 1.637 -22.555 12.780 1.00 86.75 82 LEU A N 1
ATOM 659 C CA . LEU A 1 82 ? 1.851 -21.154 12.404 1.00 86.75 82 LEU A CA 1
ATOM 660 C C . LEU A 1 82 ? 3.348 -20.845 12.249 1.00 86.75 82 LEU A C 1
ATOM 662 O O . LEU A 1 82 ? 3.752 -20.265 11.244 1.00 86.75 82 LEU A O 1
ATOM 666 N N . ASN A 1 83 ? 4.175 -21.280 13.204 1.00 89.12 83 ASN A N 1
ATOM 667 C CA . ASN A 1 83 ? 5.623 -21.094 13.158 1.00 89.12 83 ASN A CA 1
ATOM 668 C C . ASN A 1 83 ? 6.259 -21.842 11.971 1.00 89.12 83 ASN A C 1
ATOM 670 O O . ASN A 1 83 ? 7.080 -21.274 11.260 1.00 89.12 83 ASN A O 1
ATOM 674 N N . GLU A 1 84 ? 5.844 -23.082 11.695 1.00 89.56 84 GLU A N 1
ATOM 675 C CA . GLU A 1 84 ? 6.250 -23.830 10.498 1.00 89.56 84 GLU A CA 1
ATOM 676 C C . GLU A 1 84 ? 5.926 -23.073 9.201 1.00 89.56 84 GLU A C 1
ATOM 678 O O . GLU A 1 84 ? 6.793 -22.936 8.338 1.00 89.56 84 GLU A O 1
ATOM 683 N N . VAL A 1 85 ? 4.697 -22.570 9.053 1.00 88.06 85 VAL A N 1
ATOM 684 C CA . VAL A 1 85 ? 4.258 -21.845 7.849 1.00 88.06 85 VAL A CA 1
ATOM 685 C C . VAL A 1 85 ? 5.005 -20.519 7.703 1.00 88.06 85 VAL A C 1
ATOM 687 O O . VAL A 1 85 ? 5.459 -20.197 6.604 1.00 88.06 85 VAL A O 1
ATOM 690 N N . CYS A 1 86 ? 5.204 -19.778 8.797 1.00 89.62 86 CYS A N 1
ATOM 691 C CA . CYS A 1 86 ? 6.016 -18.563 8.803 1.00 89.62 86 CYS A CA 1
ATOM 692 C C . CYS A 1 86 ? 7.470 -18.849 8.406 1.00 89.62 86 CYS A C 1
ATOM 694 O O . CYS A 1 86 ? 7.975 -18.192 7.501 1.00 89.62 86 CYS A O 1
ATOM 696 N N . ASN A 1 87 ? 8.119 -19.856 8.995 1.00 91.62 87 ASN A N 1
ATOM 697 C CA . ASN A 1 87 ? 9.518 -20.189 8.700 1.00 91.62 87 ASN A CA 1
ATOM 698 C C . ASN A 1 87 ? 9.707 -20.725 7.272 1.00 91.62 87 ASN A C 1
ATOM 700 O O . ASN A 1 87 ? 10.681 -20.372 6.611 1.00 91.62 87 ASN A O 1
ATOM 704 N N . LYS A 1 88 ? 8.760 -21.520 6.752 1.00 91.12 88 LYS A N 1
ATOM 705 C CA . LYS A 1 88 ? 8.753 -21.964 5.344 1.00 91.12 88 LYS A CA 1
ATOM 706 C C . LYS A 1 88 ? 8.545 -20.789 4.383 1.00 91.12 88 LYS A C 1
ATOM 708 O O . LYS A 1 88 ? 9.209 -20.713 3.357 1.00 91.12 88 LYS A O 1
ATOM 713 N N . SER A 1 89 ? 7.655 -19.854 4.715 1.00 90.88 89 SER A N 1
ATOM 714 C CA . SER A 1 89 ? 7.432 -18.641 3.916 1.00 90.88 89 SER A CA 1
ATOM 715 C C . SER A 1 89 ? 8.662 -17.723 3.914 1.00 90.88 89 SER A C 1
ATOM 717 O O . SER A 1 89 ? 9.082 -17.259 2.854 1.00 90.88 89 SER A O 1
ATOM 719 N N . LEU A 1 90 ? 9.281 -17.516 5.082 1.00 94.69 90 LEU A N 1
ATOM 720 C CA . LEU A 1 90 ? 10.512 -16.740 5.237 1.00 94.69 90 LEU A CA 1
ATOM 721 C C . LEU A 1 90 ? 11.658 -17.347 4.425 1.00 94.69 90 LEU A C 1
ATOM 723 O O . LEU A 1 90 ? 12.212 -16.640 3.591 1.00 94.69 90 LEU A O 1
ATOM 727 N N . SER A 1 91 ? 11.936 -18.648 4.554 1.00 95.69 91 SER A N 1
ATOM 728 C CA . SER A 1 91 ? 13.032 -19.288 3.808 1.00 95.69 91 SER A CA 1
ATOM 729 C C . SER A 1 91 ? 12.833 -19.247 2.287 1.00 95.69 91 SER A C 1
ATOM 731 O O . SER A 1 91 ? 13.792 -19.060 1.538 1.00 95.69 91 SER A O 1
ATOM 733 N N . VAL A 1 92 ? 11.587 -19.335 1.804 1.00 95.75 92 VAL A N 1
ATOM 734 C CA . VAL A 1 92 ? 11.259 -19.137 0.380 1.00 95.75 92 VAL A CA 1
ATOM 735 C C . VAL A 1 92 ? 11.477 -17.684 -0.057 1.00 95.75 92 VAL A C 1
ATOM 737 O O . VAL A 1 92 ? 11.963 -17.450 -1.165 1.00 95.75 92 VAL A O 1
ATOM 740 N N . MET A 1 93 ? 11.141 -16.695 0.777 1.00 94.44 93 MET A N 1
ATOM 741 C CA . MET A 1 93 ? 11.417 -15.286 0.472 1.00 94.44 93 MET A CA 1
ATOM 742 C C . MET A 1 93 ? 12.916 -14.971 0.503 1.00 94.44 93 MET A C 1
ATOM 744 O O . MET A 1 93 ? 13.395 -14.294 -0.402 1.00 94.44 93 MET A O 1
ATOM 748 N N . GLU A 1 94 ? 13.660 -15.499 1.475 1.00 96.75 94 GLU A N 1
ATOM 749 C CA . GLU A 1 94 ? 15.117 -15.364 1.590 1.00 96.75 94 GLU A CA 1
ATOM 750 C C . GLU A 1 94 ? 15.828 -15.969 0.375 1.00 96.75 94 GLU A C 1
ATOM 752 O O . GLU A 1 94 ? 16.621 -15.286 -0.271 1.00 96.75 94 GLU A O 1
ATOM 757 N N . ALA A 1 95 ? 15.469 -17.196 -0.023 1.00 96.69 95 ALA A N 1
ATOM 758 C CA . ALA A 1 95 ? 16.021 -17.841 -1.214 1.00 96.69 95 ALA A CA 1
ATOM 759 C C . ALA A 1 95 ? 15.740 -17.038 -2.499 1.00 96.69 95 ALA A C 1
ATOM 761 O O . ALA A 1 95 ? 16.633 -16.856 -3.328 1.00 96.69 95 ALA A O 1
ATOM 762 N N . ARG A 1 96 ? 14.520 -16.500 -2.657 1.00 97.50 96 ARG A N 1
ATOM 763 C CA . ARG A 1 96 ? 14.170 -15.637 -3.801 1.00 97.50 96 ARG A CA 1
ATO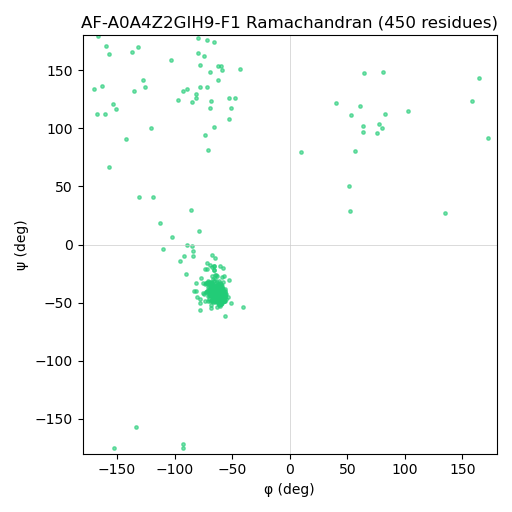M 764 C C . ARG A 1 96 ? 14.903 -14.295 -3.771 1.00 97.50 96 ARG A C 1
ATOM 766 O O . ARG A 1 96 ? 15.237 -13.776 -4.832 1.00 97.50 96 ARG A O 1
ATOM 773 N N . LEU A 1 97 ? 15.155 -13.736 -2.587 1.00 97.00 97 LEU A N 1
ATOM 774 C CA . LEU A 1 97 ? 15.904 -12.492 -2.414 1.00 97.00 97 LEU A CA 1
ATOM 775 C C . LEU A 1 97 ? 17.386 -12.696 -2.748 1.00 97.00 97 LEU A C 1
ATOM 777 O O . LEU A 1 97 ? 17.951 -11.882 -3.473 1.00 97.00 97 LEU A O 1
ATOM 781 N N . HIS A 1 98 ? 17.996 -13.796 -2.296 1.00 97.38 98 HIS A N 1
ATOM 782 C CA . HIS A 1 98 ? 19.355 -14.178 -2.687 1.00 97.38 98 HIS A CA 1
ATOM 783 C C . HIS A 1 98 ? 19.465 -14.381 -4.202 1.00 97.38 98 HIS A C 1
ATOM 785 O O . HIS A 1 98 ? 20.274 -13.704 -4.830 1.00 97.38 98 HIS A O 1
ATOM 791 N N . GLN A 1 99 ? 18.579 -15.179 -4.808 1.00 97.88 99 GLN A N 1
ATOM 792 C CA . GLN A 1 99 ? 18.561 -15.393 -6.259 1.00 97.88 99 GLN A CA 1
ATOM 793 C C . GLN A 1 99 ? 18.428 -14.077 -7.049 1.00 97.88 99 GLN A C 1
ATOM 795 O O . GLN A 1 99 ? 19.136 -13.863 -8.031 1.00 97.88 99 GLN A O 1
ATOM 800 N N . ALA A 1 100 ? 17.538 -13.173 -6.623 1.00 96.88 100 ALA A N 1
ATOM 801 C CA . ALA A 1 100 ? 17.373 -11.870 -7.266 1.00 96.88 100 ALA A CA 1
ATOM 802 C C . ALA A 1 100 ? 18.610 -10.968 -7.089 1.00 96.88 100 ALA A C 1
ATOM 804 O O . ALA A 1 100 ? 18.965 -10.224 -8.002 1.00 96.88 100 ALA A O 1
ATOM 805 N N . SER A 1 101 ? 19.280 -11.043 -5.934 1.00 97.44 101 SER A N 1
ATOM 806 C CA . SER A 1 101 ? 20.512 -10.299 -5.655 1.00 97.44 101 SER A CA 1
ATOM 807 C C . SER A 1 101 ? 21.692 -10.800 -6.493 1.00 97.44 101 SER A C 1
ATOM 809 O O . SER A 1 101 ? 22.457 -9.985 -7.007 1.00 97.44 101 SER A O 1
ATOM 811 N N . GLU A 1 102 ? 21.831 -12.117 -6.660 1.00 98.00 102 GLU A N 1
ATOM 812 C CA . GLU A 1 102 ? 22.845 -12.735 -7.524 1.00 98.00 102 GLU A CA 1
ATOM 813 C C . GLU A 1 102 ? 22.635 -12.317 -8.985 1.00 98.00 102 GLU A C 1
ATOM 815 O O . GLU A 1 102 ? 23.545 -11.764 -9.600 1.00 98.00 102 GLU A O 1
ATOM 820 N N . GLN A 1 103 ? 21.408 -12.453 -9.503 1.00 97.75 103 GLN A N 1
ATOM 821 C CA . GLN A 1 103 ? 21.056 -12.037 -10.868 1.00 97.75 103 GLN A CA 1
ATOM 822 C C . GLN A 1 103 ? 21.324 -10.547 -11.125 1.00 97.75 103 GLN A C 1
ATOM 824 O O . GLN A 1 103 ? 21.829 -10.183 -12.188 1.00 97.75 103 GLN A O 1
ATOM 829 N N . LEU A 1 104 ? 21.026 -9.674 -10.155 1.00 97.25 104 LEU A N 1
ATOM 830 C CA . LEU A 1 104 ? 21.318 -8.244 -10.265 1.00 97.25 104 LEU A CA 1
ATOM 831 C C . LEU A 1 104 ? 22.833 -7.976 -10.317 1.00 97.25 104 LEU A C 1
ATOM 833 O O . LEU A 1 104 ? 23.275 -7.135 -11.100 1.00 97.25 104 LEU A O 1
ATOM 837 N N . SER A 1 105 ? 23.624 -8.700 -9.517 1.00 97.38 105 SER A N 1
ATOM 838 C CA . SER A 1 105 ? 25.089 -8.601 -9.510 1.00 97.38 105 SER A CA 1
ATOM 839 C C . SER A 1 105 ? 25.690 -9.057 -10.843 1.00 97.38 105 SER A C 1
ATOM 841 O O . SER A 1 105 ? 26.474 -8.325 -11.448 1.00 97.38 105 SER A O 1
ATOM 843 N N . GLU A 1 106 ? 25.268 -10.217 -11.354 1.00 97.94 106 GLU A N 1
ATOM 844 C CA . GLU A 1 106 ? 25.678 -10.724 -12.670 1.00 97.94 106 GLU A CA 1
ATOM 845 C C . GLU A 1 106 ? 25.331 -9.732 -13.789 1.00 97.94 106 GLU A C 1
ATOM 847 O O . GLU A 1 106 ? 26.160 -9.433 -14.653 1.00 97.94 106 GLU A O 1
ATOM 852 N N . GLN A 1 107 ? 24.120 -9.167 -13.762 1.00 96.12 107 GLN A N 1
ATOM 853 C CA . GLN A 1 107 ? 23.674 -8.199 -14.761 1.00 96.12 107 GLN A CA 1
ATOM 854 C C . GLN A 1 107 ? 24.461 -6.878 -14.686 1.00 96.12 107 GLN A C 1
ATOM 856 O O . GLN A 1 107 ? 24.782 -6.301 -15.729 1.00 96.12 107 GLN A O 1
ATOM 861 N N . ALA A 1 108 ? 24.825 -6.421 -13.483 1.00 96.44 108 ALA A N 1
ATOM 862 C CA . ALA A 1 108 ? 25.678 -5.250 -13.287 1.00 96.44 108 ALA A CA 1
ATOM 863 C C . ALA A 1 108 ? 27.105 -5.484 -13.815 1.00 96.44 108 ALA A C 1
ATOM 865 O O . ALA A 1 108 ? 27.638 -4.640 -14.541 1.00 96.44 108 ALA A O 1
ATOM 866 N N . GLU A 1 109 ? 27.703 -6.646 -13.534 1.00 98.00 109 GLU A N 1
ATOM 867 C CA . GLU A 1 109 ? 29.010 -7.026 -14.083 1.00 98.00 109 GLU A CA 1
ATOM 868 C C . GLU A 1 109 ? 28.998 -7.111 -15.613 1.00 98.00 109 GLU A C 1
ATOM 870 O O . GLU A 1 109 ? 29.897 -6.585 -16.273 1.00 98.00 109 GLU A O 1
ATOM 875 N N . LEU A 1 110 ? 27.976 -7.744 -16.197 1.00 97.75 110 LEU A N 1
ATOM 876 C CA . LEU A 1 110 ? 27.815 -7.825 -17.650 1.00 97.75 110 LEU A CA 1
ATOM 877 C C . LEU A 1 110 ? 27.662 -6.434 -18.278 1.00 97.75 110 LEU A C 1
ATOM 879 O O . LEU A 1 110 ? 28.285 -6.164 -19.307 1.00 97.75 110 LEU A O 1
ATOM 883 N N . GLY A 1 111 ? 26.903 -5.536 -17.642 1.00 97.31 111 GLY A N 1
ATOM 884 C CA . GLY A 1 111 ? 26.776 -4.138 -18.056 1.00 97.31 111 GLY A CA 1
ATOM 885 C C . GLY A 1 111 ? 28.114 -3.393 -18.043 1.00 97.31 111 GLY A C 1
ATOM 886 O O . GLY A 1 111 ? 28.459 -2.726 -19.019 1.00 97.31 111 GLY A O 1
ATOM 887 N N . LEU A 1 112 ? 28.912 -3.562 -16.986 1.00 98.12 112 LEU A N 1
ATOM 888 C CA . LEU A 1 112 ? 30.219 -2.913 -16.850 1.00 98.12 112 LEU A CA 1
ATOM 889 C C . LEU A 1 112 ? 31.243 -3.451 -17.867 1.00 98.12 112 LEU A C 1
ATOM 891 O O . LEU A 1 112 ? 31.944 -2.669 -18.513 1.00 98.12 112 LEU A O 1
ATOM 895 N N . ARG A 1 113 ? 31.269 -4.771 -18.101 1.00 98.19 113 ARG A N 1
ATOM 896 C CA . ARG A 1 113 ? 32.094 -5.404 -19.151 1.00 98.19 113 ARG A CA 1
ATOM 897 C C . ARG A 1 113 ? 31.668 -4.966 -20.560 1.00 98.19 113 ARG A C 1
ATOM 899 O O . ARG A 1 113 ? 32.520 -4.780 -21.431 1.00 98.19 113 ARG A O 1
ATOM 906 N N . ALA A 1 114 ? 30.367 -4.789 -20.804 1.00 97.19 114 ALA A N 1
ATOM 907 C CA . ALA A 1 114 ? 29.850 -4.282 -22.075 1.00 97.19 114 ALA A CA 1
ATOM 908 C C . ALA A 1 114 ? 30.241 -2.812 -22.309 1.00 97.19 114 ALA A C 1
ATOM 910 O O . ALA A 1 114 ? 30.677 -2.474 -23.410 1.00 97.19 114 ALA A O 1
ATOM 911 N N . LEU A 1 115 ? 30.166 -1.969 -21.273 1.00 98.00 115 LEU A N 1
ATOM 912 C CA . LEU A 1 115 ? 30.599 -0.570 -21.324 1.00 98.00 115 LEU A CA 1
ATOM 913 C C . LEU A 1 115 ? 32.100 -0.451 -21.629 1.00 98.00 115 LEU A C 1
ATOM 915 O O . LEU A 1 115 ? 32.482 0.282 -22.539 1.00 98.00 115 LEU A O 1
ATOM 919 N N . GLN A 1 116 ? 32.946 -1.223 -20.939 1.00 98.31 116 GLN A N 1
ATOM 920 C CA . GLN A 1 116 ? 34.393 -1.239 -21.184 1.00 98.31 116 GLN A CA 1
ATOM 921 C C . GLN A 1 116 ? 34.726 -1.665 -22.626 1.00 98.31 116 GLN A C 1
ATOM 923 O O . GLN A 1 116 ? 35.589 -1.074 -23.277 1.00 98.31 116 GLN A O 1
ATOM 928 N N . ARG A 1 117 ? 34.011 -2.664 -23.163 1.00 98.00 117 ARG A N 1
ATOM 929 C CA . ARG A 1 117 ? 34.137 -3.073 -24.572 1.00 98.00 117 ARG A CA 1
ATOM 930 C C . ARG A 1 117 ? 33.701 -1.984 -25.552 1.00 98.00 117 ARG A C 1
ATOM 932 O O . ARG A 1 117 ? 34.339 -1.846 -26.592 1.00 98.00 117 ARG A O 1
ATOM 939 N N . ALA A 1 118 ? 32.631 -1.247 -25.251 1.00 96.25 118 ALA A N 1
ATOM 940 C CA . ALA A 1 118 ? 32.170 -0.143 -26.089 1.00 96.25 118 ALA A CA 1
ATOM 941 C C . ALA A 1 118 ? 33.221 0.977 -26.147 1.00 96.25 118 ALA A C 1
ATOM 943 O O . ALA A 1 118 ? 33.612 1.375 -27.238 1.00 96.25 118 ALA A O 1
ATOM 944 N N . GLN A 1 119 ? 33.770 1.379 -24.997 1.00 98.06 119 GLN A N 1
ATOM 945 C CA . GLN A 1 119 ? 34.830 2.393 -24.905 1.00 98.06 119 GLN A CA 1
ATOM 946 C C . GLN A 1 119 ? 36.091 2.004 -25.696 1.00 98.06 119 GLN A C 1
ATOM 948 O O . GLN A 1 119 ? 36.636 2.822 -26.434 1.00 98.06 119 GLN A O 1
ATOM 953 N N . LEU A 1 120 ? 36.533 0.743 -25.603 1.00 98.25 120 LEU A N 1
ATOM 954 C CA . LEU A 1 120 ? 37.667 0.239 -26.392 1.00 98.25 120 LEU A CA 1
ATOM 955 C C . LEU A 1 120 ? 37.382 0.253 -27.904 1.00 98.25 120 LEU A C 1
ATOM 957 O O . LEU A 1 120 ? 38.263 0.583 -28.695 1.00 98.25 120 LEU A O 1
ATOM 961 N N . ALA A 1 121 ? 36.156 -0.078 -28.320 1.00 96.62 121 ALA A N 1
ATOM 962 C CA . ALA A 1 121 ? 35.757 -0.014 -29.725 1.00 96.62 121 ALA A CA 1
ATOM 963 C C . ALA A 1 121 ? 35.664 1.437 -30.238 1.00 96.62 121 ALA A C 1
ATOM 965 O O . ALA A 1 121 ? 36.069 1.714 -31.366 1.00 96.62 121 ALA A O 1
ATOM 966 N N . GLU A 1 122 ? 35.183 2.373 -29.416 1.00 97.50 122 GLU A N 1
ATOM 967 C CA . GLU A 1 122 ? 35.153 3.807 -29.728 1.00 97.50 122 GLU A CA 1
ATOM 968 C C . GLU A 1 122 ? 36.565 4.376 -29.922 1.00 97.50 122 GLU A C 1
ATOM 970 O O . GLU A 1 122 ? 36.804 5.074 -30.910 1.00 97.50 122 GLU A O 1
ATOM 975 N N . GLN A 1 123 ? 37.513 4.013 -29.049 1.00 98.25 123 GLN A N 1
ATOM 976 C CA . GLN A 1 123 ? 38.933 4.366 -29.187 1.00 98.25 123 GLN A CA 1
ATOM 977 C C . GLN A 1 123 ? 39.521 3.830 -30.501 1.00 98.25 123 GLN A C 1
ATOM 979 O O . GLN A 1 123 ? 40.053 4.601 -31.294 1.00 98.25 123 GLN A O 1
ATOM 984 N N . GLN A 1 124 ? 39.330 2.541 -30.804 1.00 98.19 124 GLN A N 1
ATOM 985 C CA . GLN A 1 124 ? 39.809 1.942 -32.059 1.00 98.19 124 GLN A CA 1
ATOM 986 C C . GLN A 1 124 ? 39.221 2.618 -33.308 1.00 98.19 124 GLN A C 1
ATOM 988 O O . GLN A 1 124 ? 39.921 2.814 -34.301 1.00 98.19 124 GLN A O 1
ATOM 993 N N . VAL A 1 125 ? 37.938 2.994 -33.278 1.00 97.25 125 VAL A N 1
ATOM 994 C CA . VAL A 1 125 ? 37.297 3.735 -34.375 1.00 97.25 125 VAL A CA 1
ATOM 995 C C . VAL A 1 125 ? 37.889 5.139 -34.518 1.00 97.25 125 VAL A C 1
ATOM 997 O O . VAL A 1 125 ? 38.040 5.615 -35.644 1.00 97.25 125 VAL A O 1
ATOM 1000 N N . GLN A 1 126 ? 38.239 5.801 -33.414 1.00 98.00 126 GLN A N 1
ATOM 1001 C CA . GLN A 1 126 ? 38.881 7.112 -33.441 1.00 98.00 126 GLN A CA 1
ATOM 1002 C C . GLN A 1 126 ? 40.301 7.036 -34.029 1.00 98.00 126 GLN A C 1
ATOM 1004 O O . GLN A 1 126 ? 40.583 7.747 -34.995 1.00 98.00 126 GLN A O 1
ATOM 1009 N N . ASP A 1 127 ? 41.132 6.099 -33.565 1.00 98.19 127 ASP A N 1
ATOM 1010 C CA . ASP A 1 127 ? 42.483 5.859 -34.099 1.00 98.19 127 ASP A CA 1
ATOM 1011 C C . ASP A 1 127 ? 42.455 5.564 -35.610 1.00 98.19 127 ASP A C 1
ATOM 1013 O O . ASP A 1 127 ? 43.259 6.083 -36.391 1.00 98.19 127 ASP A O 1
ATOM 1017 N N . LEU A 1 128 ? 41.501 4.737 -36.058 1.00 97.38 128 LEU A N 1
ATOM 1018 C CA . LEU A 1 128 ? 41.331 4.411 -37.476 1.00 97.38 128 LEU A CA 1
ATOM 1019 C C . LEU A 1 128 ? 40.886 5.621 -38.307 1.00 97.38 128 LEU A C 1
ATOM 1021 O O . LEU A 1 128 ? 41.360 5.776 -39.432 1.00 97.38 128 LEU A O 1
ATOM 1025 N N . ARG A 1 129 ? 40.023 6.497 -37.774 1.00 97.81 129 ARG A N 1
ATOM 1026 C CA . ARG A 1 129 ? 39.631 7.754 -38.443 1.00 97.81 129 ARG A CA 1
ATOM 1027 C C . ARG A 1 129 ? 40.809 8.708 -38.598 1.00 97.81 129 ARG A C 1
ATOM 1029 O O . ARG A 1 129 ? 40.927 9.355 -39.634 1.00 97.81 129 ARG A O 1
ATOM 1036 N N . GLU A 1 130 ? 41.669 8.806 -37.591 1.00 98.00 130 GLU A N 1
ATOM 1037 C CA . GLU A 1 130 ? 42.845 9.680 -37.628 1.00 98.00 130 GLU A CA 1
ATOM 1038 C C . GLU A 1 130 ? 43.890 9.169 -38.626 1.00 98.00 130 GLU A C 1
ATOM 1040 O O . GLU A 1 130 ? 44.357 9.934 -39.471 1.00 98.00 130 GLU A O 1
ATOM 1045 N N . ARG A 1 131 ? 44.157 7.857 -38.636 1.00 98.00 131 ARG A N 1
ATOM 1046 C CA . ARG A 1 131 ? 45.017 7.219 -39.648 1.00 98.00 131 ARG A CA 1
ATOM 1047 C C . ARG A 1 131 ? 44.469 7.367 -41.068 1.00 98.00 131 ARG A C 1
ATOM 1049 O O . ARG A 1 131 ? 45.238 7.637 -41.985 1.00 98.00 131 ARG A O 1
ATOM 1056 N N . LEU A 1 132 ? 43.156 7.213 -41.253 1.00 97.06 132 LEU A N 1
ATOM 1057 C CA . LEU A 1 132 ? 42.508 7.369 -42.556 1.00 97.06 132 LEU A CA 1
ATOM 1058 C C . LEU A 1 132 ? 42.638 8.808 -43.079 1.00 97.06 132 LEU A C 1
ATOM 1060 O O . LEU A 1 132 ? 43.050 8.984 -44.220 1.00 97.06 132 LEU A O 1
ATOM 1064 N N . ARG A 1 133 ? 42.415 9.824 -42.234 1.00 97.75 133 ARG A N 1
ATOM 1065 C CA . ARG A 1 133 ? 42.650 11.237 -42.593 1.00 97.75 133 ARG A CA 1
ATOM 1066 C C . ARG A 1 133 ? 44.105 11.521 -42.977 1.00 97.75 133 ARG A C 1
ATOM 1068 O O . ARG A 1 133 ? 44.346 12.301 -43.894 1.00 97.75 133 ARG A O 1
ATOM 1075 N N . GLY A 1 134 ? 45.068 10.899 -42.291 1.00 97.69 134 GLY A N 1
ATOM 1076 C CA . GLY A 1 134 ? 46.489 10.998 -42.641 1.00 97.69 134 GLY A CA 1
ATOM 1077 C C . GLY A 1 134 ? 46.771 10.473 -44.052 1.00 97.69 134 GLY A C 1
ATOM 1078 O O . GLY A 1 134 ? 47.332 11.189 -44.876 1.00 97.69 134 GLY A O 1
ATOM 1079 N N . LEU A 1 135 ? 46.284 9.268 -44.361 1.00 97.19 135 LEU A N 1
ATOM 1080 C CA . LEU A 1 135 ? 46.425 8.654 -45.686 1.00 97.19 135 LEU A CA 1
ATOM 1081 C C . LEU A 1 135 ? 45.688 9.432 -46.791 1.00 97.19 135 LEU A C 1
ATOM 1083 O O . LEU A 1 135 ? 46.192 9.532 -47.908 1.00 97.19 135 LEU A O 1
ATOM 1087 N N . GLU A 1 136 ? 44.522 10.016 -46.498 1.00 97.31 136 GLU A N 1
ATOM 1088 C CA . GLU A 1 136 ? 43.810 10.903 -47.431 1.00 97.31 136 GLU A CA 1
ATOM 1089 C C . GLU A 1 136 ? 44.635 12.157 -47.765 1.00 97.31 136 GLU A C 1
ATOM 1091 O O . GLU A 1 136 ? 44.706 12.549 -48.931 1.00 97.31 136 GLU A O 1
ATOM 1096 N N . ALA A 1 137 ? 45.298 12.762 -46.773 1.00 96.50 137 ALA A N 1
ATOM 1097 C CA . ALA A 1 137 ? 46.171 13.917 -46.980 1.00 96.50 137 ALA A CA 1
ATOM 1098 C C . ALA A 1 137 ? 47.452 13.557 -47.760 1.00 96.50 137 ALA A C 1
ATOM 1100 O O . ALA A 1 137 ? 47.851 14.298 -48.661 1.00 96.50 137 ALA A O 1
ATOM 1101 N N . GLU A 1 138 ? 48.070 12.408 -47.468 1.00 96.88 138 GLU A N 1
ATOM 1102 C CA . GLU A 1 138 ? 49.224 11.890 -48.220 1.00 96.88 138 GLU A CA 1
ATOM 1103 C C . GLU A 1 138 ? 48.873 11.618 -49.691 1.00 96.88 138 GLU A C 1
ATOM 1105 O O . GLU A 1 138 ? 49.622 12.009 -50.590 1.00 96.88 138 GLU A O 1
ATOM 1110 N N . LEU A 1 139 ? 47.709 11.012 -49.956 1.00 96.44 139 LEU A N 1
ATOM 1111 C CA . LEU A 1 139 ? 47.227 10.750 -51.314 1.00 96.44 139 LEU A CA 1
ATOM 1112 C C . LEU A 1 139 ? 46.988 12.054 -52.092 1.00 96.44 139 LEU A C 1
ATOM 1114 O O . LEU A 1 139 ? 47.442 12.181 -53.229 1.00 96.44 139 LEU A O 1
ATOM 1118 N N . GLN A 1 140 ? 46.343 13.047 -51.468 1.00 95.12 140 GLN A N 1
ATOM 1119 C CA . GLN A 1 140 ? 46.137 14.370 -52.071 1.00 95.12 140 GLN A CA 1
ATOM 1120 C C . GLN A 1 140 ? 47.469 15.062 -52.402 1.00 95.12 140 GLN A C 1
ATOM 1122 O O . GLN A 1 140 ? 47.618 15.628 -53.487 1.00 95.12 140 GLN A O 1
ATOM 1127 N N . ALA A 1 141 ? 48.464 14.980 -51.512 1.00 95.19 141 ALA A N 1
ATOM 1128 C CA . ALA A 1 141 ? 49.798 15.519 -51.768 1.00 95.19 141 ALA A CA 1
ATOM 1129 C C . ALA A 1 141 ? 50.505 14.801 -52.936 1.00 95.19 141 ALA A C 1
ATOM 1131 O O . ALA A 1 141 ? 51.127 15.456 -53.779 1.00 95.19 141 ALA A O 1
ATOM 1132 N N . ALA A 1 142 ? 50.378 13.474 -53.027 1.00 94.62 142 ALA A N 1
ATOM 1133 C CA . ALA A 1 142 ? 50.951 12.678 -54.110 1.00 94.62 142 ALA A CA 1
ATOM 1134 C C . ALA A 1 142 ? 50.315 12.993 -55.477 1.00 94.62 142 ALA A C 1
ATOM 1136 O O . ALA A 1 142 ? 51.031 13.092 -56.477 1.00 94.62 142 ALA A O 1
ATOM 1137 N N . ASP A 1 143 ? 48.999 13.206 -55.547 1.00 94.62 143 ASP A N 1
ATOM 1138 C CA . ASP A 1 143 ? 48.331 13.574 -56.801 1.00 94.62 143 ASP A CA 1
ATOM 1139 C C . ASP A 1 143 ? 48.739 14.976 -57.288 1.00 94.62 143 ASP A C 1
ATOM 1141 O O . ASP A 1 143 ? 49.058 15.139 -58.469 1.00 94.62 143 ASP A O 1
ATOM 1145 N N . VAL A 1 144 ? 48.884 15.956 -56.386 1.00 93.62 144 VAL A N 1
ATOM 1146 C CA . VAL A 1 144 ? 49.436 17.285 -56.726 1.00 93.62 144 VAL A CA 1
ATOM 1147 C C . VAL A 1 144 ? 50.862 17.178 -57.292 1.00 93.62 144 VAL A C 1
ATOM 1149 O O . VAL A 1 144 ? 51.186 17.828 -58.291 1.00 93.62 144 VAL A O 1
ATOM 1152 N N . GLN A 1 145 ? 51.715 16.322 -56.717 1.00 92.69 145 GLN A N 1
ATOM 1153 C CA . GLN A 1 145 ? 53.058 16.062 -57.255 1.00 92.69 145 GLN A CA 1
ATOM 1154 C C . GLN A 1 145 ? 53.013 15.409 -58.647 1.00 92.69 145 GLN A C 1
ATOM 1156 O O . GLN A 1 145 ? 53.771 15.799 -59.543 1.00 92.69 145 GLN A O 1
ATOM 1161 N N . ARG A 1 146 ? 52.116 14.436 -58.859 1.00 92.06 146 ARG A N 1
ATOM 1162 C CA . ARG A 1 146 ? 51.942 13.757 -60.154 1.00 92.06 146 ARG A CA 1
ATOM 1163 C C . ARG A 1 146 ? 51.495 14.718 -61.248 1.00 92.06 146 ARG A C 1
ATOM 1165 O O . ARG A 1 146 ? 52.038 14.644 -62.352 1.00 92.06 146 ARG A O 1
ATOM 1172 N N . ASP A 1 147 ? 50.567 15.625 -60.960 1.00 89.81 147 ASP A N 1
ATOM 1173 C CA . ASP A 1 147 ? 50.128 16.629 -61.932 1.00 89.81 147 ASP A CA 1
ATOM 1174 C C . ASP A 1 147 ? 51.232 17.652 -62.242 1.00 89.81 147 ASP A C 1
ATOM 1176 O O . ASP A 1 147 ? 51.450 17.967 -63.415 1.00 89.81 147 ASP A O 1
ATOM 1180 N N . GLY A 1 148 ? 52.031 18.068 -61.252 1.00 86.44 148 GLY A N 1
ATOM 1181 C CA . GLY A 1 148 ? 53.238 18.873 -61.488 1.00 86.44 148 GLY A CA 1
ATOM 1182 C C . GLY A 1 148 ? 54.230 18.196 -62.448 1.00 86.44 148 GLY A C 1
ATOM 1183 O O . GLY A 1 148 ? 54.660 18.790 -63.441 1.00 86.44 148 GLY A O 1
ATOM 1184 N N . LEU A 1 149 ? 54.531 16.911 -62.223 1.00 85.12 149 LEU A N 1
ATOM 1185 C CA . LEU A 1 149 ? 55.386 16.115 -63.115 1.00 85.12 149 LEU A CA 1
ATOM 1186 C C . LEU A 1 149 ? 54.765 15.912 -64.507 1.00 85.12 149 LEU A C 1
ATOM 1188 O O . LEU A 1 149 ? 55.482 15.899 -65.512 1.00 85.12 149 LEU A O 1
ATOM 1192 N N . ARG A 1 150 ? 53.439 15.766 -64.594 1.00 87.62 150 ARG A N 1
ATOM 1193 C CA . ARG A 1 150 ? 52.705 15.620 -65.858 1.00 87.62 150 ARG A CA 1
ATOM 1194 C C . ARG A 1 150 ? 52.776 16.897 -66.695 1.00 87.62 150 ARG A C 1
ATOM 1196 O O . ARG A 1 150 ? 53.029 16.807 -67.897 1.00 87.62 150 ARG A O 1
ATOM 1203 N N . LEU A 1 151 ? 52.617 18.063 -66.070 1.00 82.00 151 LEU A N 1
ATOM 1204 C CA . LEU A 1 151 ? 52.796 19.366 -66.714 1.00 82.00 151 LEU A CA 1
ATOM 1205 C C . LEU A 1 151 ? 54.242 19.560 -67.188 1.00 82.00 151 LEU A C 1
ATOM 1207 O O . LEU A 1 151 ? 54.454 20.009 -68.314 1.00 82.00 151 LEU A O 1
ATOM 1211 N N . HIS A 1 152 ? 55.236 19.155 -66.392 1.00 77.94 152 HIS A N 1
ATOM 1212 C CA . HIS A 1 152 ? 56.645 19.224 -66.790 1.00 77.94 152 HIS A CA 1
ATOM 1213 C C . HIS A 1 152 ? 56.950 18.334 -68.013 1.00 77.94 152 HIS A C 1
ATOM 1215 O O . HIS A 1 152 ? 57.497 18.818 -69.005 1.00 77.94 152 HIS A O 1
ATOM 1221 N N . ARG A 1 153 ? 56.493 17.069 -68.026 1.00 78.00 153 ARG A N 1
ATOM 1222 C CA . ARG A 1 153 ? 56.641 16.180 -69.200 1.00 78.00 153 ARG A CA 1
ATOM 1223 C C . ARG A 1 153 ? 55.947 16.716 -70.456 1.00 78.00 153 ARG A C 1
ATOM 1225 O O . ARG A 1 153 ? 56.445 16.491 -71.553 1.00 78.00 153 ARG A O 1
ATOM 1232 N N . GLN A 1 154 ? 54.818 17.416 -70.323 1.00 72.88 154 GLN A N 1
ATOM 1233 C CA . GLN A 1 154 ? 54.124 18.028 -71.465 1.00 72.88 154 GLN A CA 1
ATOM 1234 C C . GLN A 1 154 ? 54.854 19.244 -72.054 1.00 72.88 154 GLN A C 1
ATOM 1236 O O . GLN A 1 154 ? 54.609 19.572 -73.215 1.00 72.88 154 GLN A O 1
ATOM 1241 N N . HIS A 1 155 ? 55.737 19.896 -71.292 1.00 63.25 155 HIS A N 1
ATOM 1242 C CA . HIS A 1 155 ? 56.641 20.919 -71.822 1.00 63.25 155 HIS A CA 1
ATOM 1243 C C . HIS A 1 155 ? 57.818 20.260 -72.552 1.00 63.25 155 HIS A C 1
ATOM 1245 O O . HIS A 1 155 ? 57.956 20.447 -73.758 1.00 63.25 155 HIS A O 1
ATOM 1251 N N . VAL A 1 156 ? 58.565 19.379 -71.876 1.00 60.28 156 VAL A N 1
ATOM 1252 C CA . VAL A 1 156 ? 59.735 18.689 -72.460 1.00 60.28 156 VAL A CA 1
ATOM 1253 C C . VAL A 1 156 ? 59.359 17.877 -73.712 1.00 60.28 156 VAL A C 1
ATOM 1255 O O . VAL A 1 156 ? 60.040 17.927 -74.733 1.00 60.28 156 VAL A O 1
ATOM 1258 N N . GLY A 1 157 ? 58.213 17.187 -73.702 1.00 59.81 157 GLY A N 1
ATOM 1259 C CA . GLY A 1 157 ? 57.724 16.405 -74.845 1.00 59.81 157 GLY A CA 1
ATOM 1260 C C . GLY A 1 157 ? 57.297 17.222 -76.076 1.00 59.81 157 GLY A C 1
ATOM 1261 O O . GLY A 1 157 ? 57.032 16.629 -77.123 1.00 59.81 157 GLY A O 1
ATOM 1262 N N . LYS A 1 158 ? 57.216 18.558 -75.977 1.00 54.19 158 LYS A N 1
ATOM 1263 C CA . LYS A 1 158 ? 57.035 19.459 -77.131 1.00 54.19 158 LYS A CA 1
ATOM 1264 C C . LYS A 1 158 ? 58.364 19.915 -77.733 1.00 54.19 158 LYS A C 1
ATOM 1266 O O . LYS A 1 158 ? 58.394 20.227 -78.919 1.00 54.19 158 LYS A O 1
ATOM 1271 N N . GLU A 1 159 ? 59.437 19.934 -76.948 1.00 51.34 159 GLU A N 1
ATOM 1272 C CA . GLU A 1 159 ? 60.771 20.354 -77.393 1.00 51.34 159 GLU A CA 1
ATOM 1273 C C . GLU A 1 159 ? 61.508 19.217 -78.123 1.00 51.34 159 GLU A C 1
ATOM 1275 O O . GLU A 1 159 ? 62.185 19.462 -79.116 1.00 51.34 159 GLU A O 1
ATOM 1280 N N . VAL A 1 160 ? 61.279 17.958 -77.730 1.00 50.84 160 VAL A N 1
ATOM 1281 C CA . VAL A 1 160 ? 61.944 16.753 -78.283 1.00 50.84 160 VAL A CA 1
ATOM 1282 C C . VAL A 1 160 ? 61.239 16.197 -79.547 1.00 50.84 160 VAL A C 1
ATOM 1284 O O . VAL A 1 160 ? 61.241 15.001 -79.813 1.00 50.84 160 VAL A O 1
ATOM 1287 N N . ARG A 1 161 ? 60.578 17.047 -80.348 1.00 50.53 161 ARG A N 1
ATOM 1288 C CA . ARG A 1 161 ? 59.934 16.658 -81.631 1.00 50.53 161 ARG A CA 1
ATOM 1289 C C . ARG A 1 161 ? 60.517 17.379 -82.852 1.00 50.53 161 ARG A C 1
ATOM 1291 O O . ARG A 1 161 ? 59.787 17.769 -83.765 1.00 50.53 161 ARG A O 1
ATOM 1298 N N . ARG A 1 162 ? 61.839 17.531 -82.880 1.00 48.81 162 ARG A N 1
ATOM 1299 C CA . ARG A 1 162 ? 62.628 17.840 -84.081 1.00 48.81 162 ARG A CA 1
ATOM 1300 C C . ARG A 1 162 ? 63.860 16.938 -84.079 1.00 48.81 162 ARG A C 1
ATOM 1302 O O . ARG A 1 162 ? 64.511 16.882 -83.045 1.00 48.81 162 ARG A O 1
ATOM 1309 N N . GLU A 1 163 ? 64.125 16.305 -85.229 1.00 37.19 163 GLU A N 1
ATOM 1310 C CA . GLU A 1 163 ? 65.315 15.479 -85.537 1.00 37.19 163 GLU A CA 1
ATOM 1311 C C . GLU A 1 163 ? 65.464 14.187 -84.686 1.00 37.19 163 GLU A C 1
ATOM 1313 O O . GLU A 1 163 ? 65.081 14.146 -83.524 1.00 37.19 163 GLU A O 1
ATOM 1318 N N . GLU A 1 164 ? 66.006 13.055 -85.149 1.00 45.56 164 GLU A N 1
ATOM 1319 C CA . GLU A 1 164 ? 66.125 12.428 -86.485 1.00 45.56 164 GLU A CA 1
ATOM 1320 C C . GLU A 1 164 ? 66.600 10.970 -86.232 1.00 45.56 164 GLU A C 1
ATOM 1322 O O . GLU A 1 164 ? 67.708 10.793 -85.734 1.00 45.56 164 GLU A O 1
ATOM 1327 N N . ALA A 1 165 ? 65.796 9.920 -86.486 1.00 43.69 165 ALA A N 1
ATOM 1328 C CA . ALA A 1 165 ? 66.214 8.504 -86.321 1.00 43.69 165 ALA A CA 1
ATOM 1329 C C . ALA A 1 165 ? 65.220 7.510 -86.999 1.00 43.69 165 ALA A C 1
ATOM 1331 O O . ALA A 1 165 ? 64.288 7.986 -87.650 1.00 43.69 165 ALA A O 1
ATOM 1332 N N . PRO A 1 166 ? 65.445 6.171 -86.958 1.00 46.91 166 PRO A N 1
ATOM 1333 C CA . PRO A 1 166 ? 65.283 5.247 -88.091 1.00 46.91 166 PRO A CA 1
ATOM 1334 C C . PRO A 1 166 ? 63.821 4.984 -88.488 1.00 46.91 166 PRO A C 1
ATOM 1336 O O . PRO A 1 166 ? 62.895 5.470 -87.848 1.00 46.91 166 PRO A O 1
ATOM 1339 N N . ARG A 1 167 ? 63.592 4.206 -89.565 1.00 58.59 167 ARG A N 1
ATOM 1340 C CA . ARG A 1 167 ? 62.237 3.933 -90.095 1.00 58.59 167 ARG A CA 1
ATOM 1341 C C . ARG A 1 167 ? 61.316 3.414 -88.973 1.00 58.59 167 ARG A C 1
ATOM 1343 O O . ARG A 1 167 ? 61.446 2.253 -88.592 1.00 58.59 167 ARG A O 1
ATOM 1350 N N . PRO A 1 168 ? 60.341 4.207 -88.492 1.00 59.84 168 PRO A N 1
ATOM 1351 C CA . PRO A 1 168 ? 59.713 3.972 -87.187 1.00 59.84 168 PRO A CA 1
ATOM 1352 C C . PRO A 1 168 ? 58.658 2.852 -87.188 1.00 59.84 168 PRO A C 1
ATOM 1354 O O . PRO A 1 168 ? 57.879 2.745 -86.249 1.00 59.84 168 PRO A O 1
ATOM 1357 N N . GLY A 1 169 ? 58.579 2.050 -88.255 1.00 66.75 169 GLY A N 1
ATOM 1358 C CA . GLY A 1 169 ? 57.598 0.975 -88.398 1.00 66.75 169 GLY A CA 1
ATOM 1359 C C . GLY A 1 169 ? 58.009 -0.324 -87.707 1.00 66.75 169 GLY A C 1
ATOM 1360 O O . GLY A 1 169 ? 57.159 -0.968 -87.097 1.00 66.75 169 GLY A O 1
ATOM 1361 N N . ASP A 1 170 ? 59.286 -0.701 -87.784 1.00 66.62 170 ASP A N 1
ATOM 1362 C CA . ASP A 1 170 ? 59.735 -2.049 -87.405 1.00 66.62 170 ASP A CA 1
ATOM 1363 C C . ASP A 1 170 ? 59.836 -2.197 -85.880 1.00 66.62 170 ASP A C 1
ATOM 1365 O O . ASP A 1 170 ? 59.205 -3.087 -85.312 1.00 66.62 170 ASP A O 1
ATOM 1369 N N . GLU A 1 171 ? 60.514 -1.259 -85.209 1.00 76.94 171 GLU A N 1
ATOM 1370 C CA . GLU A 1 171 ? 60.590 -1.174 -83.738 1.00 76.94 171 GLU A CA 1
ATOM 1371 C C . GLU A 1 171 ? 59.194 -1.024 -83.106 1.00 76.94 171 GLU A C 1
ATOM 1373 O O . GLU A 1 171 ? 58.879 -1.645 -82.090 1.00 76.94 171 GLU A O 1
ATOM 1378 N N . PHE A 1 172 ? 58.317 -0.235 -83.739 1.00 81.69 172 PHE A N 1
ATOM 1379 C CA . PHE A 1 172 ? 56.923 -0.078 -83.322 1.00 81.69 172 PHE A CA 1
ATOM 1380 C C . PHE A 1 172 ? 56.140 -1.390 -83.444 1.00 81.69 172 PHE A C 1
ATOM 1382 O O . PHE A 1 172 ? 55.383 -1.742 -82.540 1.00 81.69 172 PHE A O 1
ATOM 1389 N N . LEU A 1 173 ? 56.311 -2.125 -84.547 1.00 82.75 173 LEU A N 1
ATOM 1390 C CA . LEU A 1 173 ? 55.619 -3.391 -84.769 1.00 82.75 173 LEU A CA 1
ATOM 1391 C C . LEU A 1 173 ? 56.135 -4.497 -83.837 1.00 82.75 173 LEU A C 1
ATOM 1393 O O . LEU A 1 173 ? 55.346 -5.333 -83.399 1.00 82.75 173 LEU A O 1
ATOM 1397 N N . GLU A 1 174 ? 57.423 -4.484 -83.496 1.00 80.31 174 GLU A N 1
ATOM 1398 C CA . GLU A 1 174 ? 58.014 -5.371 -82.493 1.00 80.31 174 GLU A CA 1
ATOM 1399 C C . GLU A 1 174 ? 57.415 -5.114 -81.101 1.00 80.31 174 GLU A C 1
ATOM 1401 O O . GLU A 1 174 ? 56.804 -6.022 -80.531 1.00 80.31 174 GLU A O 1
ATOM 1406 N N . GLN A 1 175 ? 57.436 -3.864 -80.620 1.00 84.12 175 GLN A N 1
ATOM 1407 C CA . GLN A 1 175 ? 56.801 -3.469 -79.351 1.00 84.12 175 GLN A CA 1
ATOM 1408 C C . GLN A 1 175 ? 55.294 -3.780 -79.321 1.00 84.12 175 GLN A C 1
ATOM 1410 O O . GLN A 1 175 ? 54.765 -4.241 -78.307 1.00 84.12 175 GLN A O 1
ATOM 1415 N N . LEU A 1 176 ? 54.584 -3.566 -80.434 1.00 86.25 176 LEU A N 1
ATOM 1416 C CA . LEU A 1 176 ? 53.159 -3.884 -80.552 1.00 86.25 176 LEU A CA 1
ATOM 1417 C C . LEU A 1 176 ? 52.905 -5.398 -80.485 1.00 86.25 176 LEU A C 1
ATOM 1419 O O . LEU A 1 176 ? 51.926 -5.832 -79.872 1.00 86.25 176 LEU A O 1
ATOM 1423 N N . SER A 1 177 ? 53.788 -6.203 -81.083 1.00 84.88 177 SER A N 1
ATOM 1424 C CA . SER A 1 177 ? 53.700 -7.665 -81.048 1.00 84.88 177 SER A CA 1
ATOM 1425 C C . SER A 1 177 ? 53.949 -8.225 -79.641 1.00 84.88 177 SER A C 1
ATOM 1427 O O . SER A 1 177 ? 53.185 -9.082 -79.192 1.00 84.88 177 SER A O 1
ATOM 1429 N N . GLU A 1 178 ? 54.914 -7.669 -78.898 1.00 85.62 178 GLU A N 1
ATOM 1430 C CA . GLU A 1 178 ? 55.166 -8.006 -77.491 1.00 85.62 178 GLU A CA 1
ATOM 1431 C C . GLU A 1 178 ? 53.973 -7.613 -76.603 1.00 85.62 178 GLU A C 1
ATOM 1433 O O . GLU A 1 178 ? 53.442 -8.443 -75.858 1.00 85.62 178 GLU A O 1
ATOM 1438 N N . ALA A 1 179 ? 53.471 -6.379 -76.743 1.00 87.12 179 ALA A N 1
ATOM 1439 C CA . ALA A 1 179 ? 52.331 -5.874 -75.977 1.00 87.12 179 ALA A CA 1
ATOM 1440 C C . ALA A 1 179 ? 51.048 -6.704 -76.191 1.00 87.12 179 ALA A C 1
ATOM 1442 O O . ALA A 1 179 ? 50.293 -6.942 -75.246 1.00 87.12 179 ALA A O 1
ATOM 1443 N N . MET A 1 180 ? 50.810 -7.193 -77.414 1.00 86.88 180 MET A N 1
ATOM 1444 C CA . MET A 1 180 ? 49.680 -8.078 -77.744 1.00 86.88 180 MET A CA 1
ATOM 1445 C C . MET A 1 180 ? 49.950 -9.569 -77.471 1.00 86.88 180 MET A C 1
ATOM 1447 O O . MET A 1 180 ? 49.051 -10.405 -77.659 1.00 86.88 180 MET A O 1
ATOM 1451 N N . ARG A 1 181 ? 51.162 -9.902 -77.002 1.00 87.81 181 ARG A N 1
ATOM 1452 C CA . ARG A 1 181 ? 51.664 -11.263 -76.762 1.00 87.81 181 ARG A CA 1
ATOM 1453 C C . ARG A 1 181 ? 51.491 -12.166 -77.985 1.00 87.81 181 ARG A C 1
ATOM 1455 O O . ARG A 1 181 ? 50.918 -13.252 -77.890 1.00 87.81 181 ARG A O 1
ATOM 1462 N N . VAL A 1 182 ? 51.934 -11.681 -79.142 1.00 83.94 182 VAL A N 1
ATOM 1463 C CA . VAL A 1 182 ? 52.109 -12.498 -80.348 1.00 83.94 182 VAL A CA 1
ATOM 1464 C C . VAL A 1 182 ? 53.329 -13.401 -80.125 1.00 83.94 182 VAL A C 1
ATOM 1466 O O . VAL A 1 182 ? 54.335 -12.961 -79.577 1.00 83.94 182 VAL A O 1
ATOM 1469 N N . GLU A 1 183 ? 53.217 -14.680 -80.479 1.00 77.31 183 GLU A N 1
ATOM 1470 C CA . GLU A 1 183 ? 54.216 -15.708 -80.151 1.00 77.31 183 GLU A CA 1
ATOM 1471 C C . GLU A 1 183 ? 55.597 -15.438 -80.778 1.00 77.31 183 GLU A C 1
ATOM 1473 O O . GLU A 1 183 ? 55.700 -14.837 -81.848 1.00 77.31 183 GLU A O 1
ATOM 1478 N N . SER A 1 184 ? 56.664 -15.944 -80.146 1.00 64.94 184 SER A N 1
ATOM 1479 C CA . SER A 1 184 ? 58.067 -15.706 -80.542 1.00 64.94 184 SER A CA 1
ATOM 1480 C C . SER A 1 184 ? 58.414 -16.127 -81.976 1.00 64.94 184 SER A C 1
ATOM 1482 O O . SER A 1 184 ? 59.356 -15.598 -82.558 1.00 64.94 184 SER A O 1
ATOM 1484 N N . VAL A 1 185 ? 57.615 -17.007 -82.587 1.00 62.16 185 VAL A N 1
ATOM 1485 C CA . VAL A 1 185 ? 57.708 -17.396 -84.007 1.00 62.16 185 VAL A CA 1
ATOM 1486 C C . VAL A 1 185 ? 57.506 -16.195 -84.955 1.00 62.16 185 VAL A C 1
ATOM 1488 O O . VAL A 1 185 ? 57.905 -16.238 -86.116 1.00 62.16 185 VAL A O 1
ATOM 1491 N N . ALA A 1 186 ? 56.924 -15.088 -84.482 1.00 61.47 186 ALA A N 1
ATOM 1492 C CA . ALA A 1 186 ? 56.738 -13.874 -85.274 1.00 61.47 186 ALA A CA 1
ATOM 1493 C C . ALA A 1 186 ? 58.035 -13.087 -85.560 1.00 61.47 186 ALA A C 1
ATOM 1495 O O . ALA A 1 186 ? 58.033 -12.244 -86.462 1.00 61.47 186 ALA A O 1
ATOM 1496 N N . VAL A 1 187 ? 59.129 -13.360 -84.836 1.00 64.00 187 VAL A N 1
ATOM 1497 C CA . VAL A 1 187 ? 60.420 -12.656 -84.978 1.00 64.00 187 VAL A CA 1
ATOM 1498 C C . VAL A 1 187 ? 61.130 -13.012 -86.293 1.00 64.00 187 VAL A C 1
ATOM 1500 O O . VAL A 1 187 ? 61.742 -12.138 -86.906 1.00 64.00 187 VAL A O 1
ATOM 1503 N N . ASP A 1 188 ? 60.952 -14.236 -86.796 1.00 69.38 188 ASP A N 1
ATOM 1504 C CA . ASP A 1 188 ? 61.516 -14.693 -88.080 1.00 69.38 188 ASP A CA 1
ATOM 1505 C C . ASP A 1 188 ? 60.652 -14.305 -89.298 1.00 69.38 188 ASP A C 1
ATOM 1507 O O . ASP A 1 188 ? 61.025 -14.526 -90.452 1.00 69.38 188 ASP A O 1
ATOM 1511 N N . LEU A 1 189 ? 59.470 -13.722 -89.065 1.00 75.94 189 LEU A N 1
ATOM 1512 C CA . LEU A 1 189 ? 58.552 -13.311 -90.124 1.00 75.94 189 LEU A CA 1
ATOM 1513 C C . LEU A 1 189 ? 58.832 -11.878 -90.582 1.00 75.94 189 LEU A C 1
ATOM 1515 O O . LEU A 1 189 ? 58.927 -10.957 -89.766 1.00 75.94 189 LEU A O 1
ATOM 1519 N N . GLY A 1 190 ? 58.871 -11.684 -91.904 1.00 77.31 190 GLY A N 1
ATOM 1520 C CA . GLY A 1 190 ? 58.968 -10.362 -92.523 1.00 77.31 190 GLY A CA 1
ATOM 1521 C C . GLY A 1 190 ? 57.794 -9.442 -92.161 1.00 77.31 190 GLY A C 1
ATOM 1522 O O . GLY A 1 190 ? 56.682 -9.908 -91.882 1.00 77.31 190 GLY A O 1
ATOM 1523 N N . PHE A 1 191 ? 58.054 -8.131 -92.202 1.00 81.69 191 PHE A N 1
ATOM 1524 C CA . PHE A 1 191 ? 57.180 -7.050 -91.722 1.00 81.69 191 PHE A CA 1
ATOM 1525 C C . PHE A 1 191 ? 55.687 -7.249 -92.038 1.00 81.69 191 PHE A C 1
ATOM 1527 O O . PHE A 1 191 ? 54.864 -7.292 -91.125 1.00 81.69 191 PHE A O 1
ATOM 1534 N N . ASP A 1 192 ? 55.331 -7.469 -93.308 1.00 82.75 192 ASP A N 1
ATOM 1535 C CA . ASP A 1 192 ? 53.932 -7.601 -93.745 1.00 82.75 192 ASP A CA 1
ATOM 1536 C C . ASP A 1 192 ? 53.184 -8.777 -93.100 1.00 82.75 192 ASP A C 1
ATOM 1538 O O . ASP A 1 192 ? 51.967 -8.714 -92.904 1.00 82.75 192 ASP A O 1
ATOM 1542 N N . MET A 1 193 ? 53.883 -9.872 -92.787 1.00 84.56 193 MET A N 1
ATOM 1543 C CA . MET A 1 193 ? 53.271 -11.040 -92.154 1.00 84.56 193 MET A CA 1
ATOM 1544 C C . MET A 1 193 ? 53.131 -10.831 -90.643 1.00 84.56 193 MET A C 1
ATOM 1546 O O . MET A 1 193 ? 52.074 -11.124 -90.082 1.00 84.56 193 MET A O 1
ATOM 1550 N N . ARG A 1 194 ? 54.145 -10.234 -90.001 1.00 83.12 194 ARG A N 1
ATOM 1551 C CA . ARG A 1 194 ? 54.092 -9.817 -88.589 1.00 83.12 194 ARG A CA 1
ATOM 1552 C C . ARG A 1 194 ? 52.964 -8.805 -88.351 1.00 83.12 194 ARG A C 1
ATOM 1554 O O . ARG A 1 194 ? 52.211 -8.942 -87.386 1.00 83.12 194 ARG A O 1
ATOM 1561 N N . LEU A 1 195 ? 52.769 -7.865 -89.278 1.00 86.56 195 LEU A N 1
ATOM 1562 C CA . LEU A 1 195 ? 51.678 -6.889 -89.262 1.00 86.56 195 LEU A CA 1
ATOM 1563 C C . LEU A 1 195 ? 50.303 -7.566 -89.365 1.00 86.56 195 LEU A C 1
ATOM 1565 O O . LEU A 1 195 ? 49.415 -7.277 -88.564 1.00 86.56 195 LEU A O 1
ATOM 1569 N N . LYS A 1 196 ? 50.132 -8.516 -90.296 1.00 88.75 196 LYS A N 1
ATOM 1570 C CA . LYS A 1 196 ? 48.881 -9.287 -90.444 1.00 88.75 196 LYS A CA 1
ATOM 1571 C C . LYS A 1 196 ? 48.556 -10.122 -89.203 1.00 88.75 196 LYS A C 1
ATOM 1573 O O . LYS A 1 196 ? 47.403 -10.129 -88.776 1.00 88.75 196 LYS A O 1
ATOM 1578 N N . LEU A 1 197 ? 49.546 -10.792 -88.608 1.00 88.81 197 LEU A N 1
ATOM 1579 C CA . LEU A 1 197 ? 49.361 -11.573 -87.378 1.00 88.81 197 LEU A CA 1
ATOM 1580 C C . LEU A 1 197 ? 48.982 -10.686 -86.190 1.00 88.81 197 LEU A C 1
ATOM 1582 O O . LEU A 1 197 ? 48.004 -10.975 -85.503 1.00 88.81 197 LEU A O 1
ATOM 1586 N N . THR A 1 198 ? 49.692 -9.574 -85.996 1.00 88.62 198 THR A N 1
ATOM 1587 C CA . THR A 1 198 ? 49.411 -8.605 -84.924 1.00 88.62 198 THR A CA 1
ATOM 1588 C C . THR A 1 198 ? 48.008 -8.008 -85.075 1.00 88.62 198 THR A C 1
ATOM 1590 O O . THR A 1 198 ? 47.250 -7.952 -84.109 1.00 88.62 198 THR A O 1
ATOM 1593 N N . LEU A 1 199 ? 47.590 -7.676 -86.301 1.00 90.56 199 LEU A N 1
ATOM 1594 C CA . LEU A 1 199 ? 46.232 -7.210 -86.597 1.00 90.56 199 LEU A CA 1
ATOM 1595 C C . LEU A 1 199 ? 45.166 -8.280 -86.297 1.00 90.56 199 LEU A C 1
ATOM 1597 O O . LEU A 1 199 ? 44.134 -7.963 -85.705 1.00 90.56 199 LEU A O 1
ATOM 1601 N N . LYS A 1 200 ? 45.404 -9.559 -86.625 1.00 91.81 200 LYS A N 1
ATOM 1602 C CA . LYS A 1 200 ? 44.475 -10.647 -86.259 1.00 91.81 200 LYS A CA 1
ATOM 1603 C C . LYS A 1 200 ? 44.437 -10.934 -84.760 1.00 91.81 200 LYS A C 1
ATOM 1605 O O . LYS A 1 200 ? 43.361 -11.227 -84.235 1.00 91.81 200 LYS A O 1
ATOM 1610 N N . ARG A 1 201 ? 45.555 -10.765 -84.052 1.00 92.50 201 ARG A N 1
ATOM 1611 C CA . ARG A 1 201 ? 45.593 -10.821 -82.587 1.00 92.50 201 ARG A CA 1
ATOM 1612 C C . ARG A 1 201 ? 44.797 -9.673 -81.960 1.00 92.50 201 ARG A C 1
ATOM 1614 O O . ARG A 1 201 ? 44.008 -9.926 -81.053 1.00 92.50 201 ARG A O 1
ATOM 1621 N N . ALA A 1 202 ? 44.921 -8.453 -82.486 1.00 93.12 202 ALA A N 1
ATOM 1622 C CA . ALA A 1 202 ? 44.124 -7.301 -82.062 1.00 93.12 202 ALA A CA 1
ATOM 1623 C C . ALA A 1 202 ? 42.615 -7.541 -82.265 1.00 93.12 202 ALA A C 1
ATOM 1625 O O . ALA A 1 202 ? 41.837 -7.387 -81.325 1.00 93.12 202 ALA A O 1
ATOM 1626 N N . GLU A 1 203 ? 42.198 -8.004 -83.452 1.00 94.44 203 GLU A N 1
ATOM 1627 C CA . GLU A 1 203 ? 40.798 -8.373 -83.731 1.00 94.44 203 GLU A CA 1
ATOM 1628 C C . GLU A 1 203 ? 40.258 -9.433 -82.753 1.00 94.44 203 GLU A C 1
ATOM 1630 O O . GLU A 1 203 ? 39.087 -9.382 -82.369 1.00 94.44 203 GLU A O 1
ATOM 1635 N N . GLN A 1 204 ? 41.083 -10.411 -82.361 1.00 95.19 204 GLN A N 1
ATOM 1636 C CA . GLN A 1 204 ? 40.708 -11.440 -81.389 1.00 95.19 204 GLN A CA 1
ATOM 1637 C C . GLN A 1 204 ? 40.546 -10.858 -79.980 1.00 95.19 204 GLN A C 1
ATOM 1639 O O . GLN A 1 204 ? 39.535 -11.132 -79.333 1.00 95.19 204 GLN A O 1
ATOM 1644 N N . LEU A 1 205 ? 41.515 -10.067 -79.510 1.00 94.75 205 LEU A N 1
ATOM 1645 C CA . LEU A 1 205 ? 41.487 -9.461 -78.176 1.00 94.75 205 LEU A CA 1
ATOM 1646 C C . LEU A 1 205 ? 40.270 -8.541 -78.015 1.00 94.75 205 LEU A C 1
ATOM 1648 O O . LEU A 1 205 ? 39.539 -8.683 -77.041 1.00 94.75 205 LEU A O 1
ATOM 1652 N N . VAL A 1 206 ? 39.967 -7.709 -79.018 1.00 95.56 206 VAL A N 1
ATOM 1653 C CA . VAL A 1 206 ? 38.763 -6.857 -79.029 1.00 95.56 206 VAL A CA 1
ATOM 1654 C C . VAL A 1 206 ? 37.475 -7.685 -78.919 1.00 95.56 206 VAL A C 1
ATOM 1656 O O . VAL A 1 206 ? 36.561 -7.304 -78.193 1.00 95.56 206 VAL A O 1
ATOM 1659 N N . LYS A 1 207 ? 37.387 -8.845 -79.589 1.00 96.31 207 LYS A N 1
ATOM 1660 C CA . LYS A 1 207 ? 36.224 -9.747 -79.471 1.00 96.31 207 LYS A CA 1
ATOM 1661 C C . LYS A 1 207 ? 36.122 -10.391 -78.084 1.00 96.31 207 LYS A C 1
ATOM 1663 O O . LYS A 1 207 ? 35.016 -10.515 -77.563 1.00 96.31 207 LYS A O 1
ATOM 1668 N N . GLN A 1 208 ? 37.248 -10.793 -77.494 1.00 95.88 208 GLN A N 1
ATOM 1669 C CA . GLN A 1 208 ? 37.296 -11.375 -76.147 1.00 95.88 208 GLN A CA 1
ATOM 1670 C C . GLN A 1 208 ? 36.911 -10.345 -75.077 1.00 95.88 208 GLN A C 1
ATOM 1672 O O . GLN A 1 208 ? 36.086 -10.638 -74.214 1.00 95.88 208 GLN A O 1
ATOM 1677 N N . GLU A 1 209 ? 37.436 -9.124 -75.172 1.00 94.75 209 GLU A N 1
ATOM 1678 C CA . GLU A 1 209 ? 37.101 -8.024 -74.268 1.00 94.75 209 GLU A CA 1
ATOM 1679 C C . GLU A 1 209 ? 35.636 -7.591 -74.423 1.00 94.75 209 GLU A C 1
ATOM 1681 O O . GLU A 1 209 ? 34.938 -7.431 -73.424 1.00 94.75 209 GLU A O 1
ATOM 1686 N N . ALA A 1 210 ? 35.114 -7.503 -75.652 1.00 95.94 210 ALA A N 1
ATOM 1687 C CA . ALA A 1 210 ? 33.697 -7.225 -75.888 1.00 95.94 210 ALA A CA 1
ATOM 1688 C C . ALA A 1 210 ? 32.772 -8.291 -75.267 1.00 95.94 210 ALA A C 1
ATOM 1690 O O . ALA A 1 210 ? 31.752 -7.938 -74.673 1.00 95.94 210 ALA A O 1
ATOM 1691 N N . ALA A 1 211 ? 33.130 -9.578 -75.353 1.00 96.06 211 ALA A N 1
ATOM 1692 C CA . ALA A 1 211 ? 32.382 -10.654 -74.700 1.00 96.06 211 ALA A CA 1
ATOM 1693 C C . ALA A 1 211 ? 32.429 -10.530 -73.165 1.00 96.06 211 ALA A C 1
ATOM 1695 O O . ALA A 1 211 ? 31.379 -10.494 -72.523 1.00 96.06 211 ALA A O 1
ATOM 1696 N N . ALA A 1 212 ? 33.621 -10.352 -72.585 1.00 96.69 212 ALA A N 1
ATOM 1697 C CA . ALA A 1 212 ? 33.800 -10.172 -71.143 1.00 96.69 212 ALA A CA 1
ATOM 1698 C C . ALA A 1 212 ? 33.076 -8.920 -70.602 1.00 96.69 212 ALA A C 1
ATOM 1700 O O . ALA A 1 212 ? 32.511 -8.946 -69.507 1.00 96.69 212 ALA A O 1
ATOM 1701 N N . LEU A 1 213 ? 33.025 -7.831 -71.378 1.00 96.81 213 LEU A N 1
ATOM 1702 C CA . LEU A 1 213 ? 32.252 -6.628 -71.053 1.00 96.81 213 LEU A CA 1
ATOM 1703 C C . LEU A 1 213 ? 30.740 -6.893 -71.056 1.00 96.81 213 LEU A C 1
ATOM 1705 O O . LEU A 1 213 ? 30.038 -6.389 -70.178 1.00 96.81 213 LEU A O 1
ATOM 1709 N N . VAL A 1 214 ? 30.223 -7.688 -71.999 1.00 97.00 214 VAL A N 1
ATOM 1710 C CA . VAL A 1 214 ? 28.804 -8.090 -72.027 1.00 97.00 214 VAL A CA 1
ATOM 1711 C C . VAL A 1 214 ? 28.465 -8.989 -70.834 1.00 97.00 214 VAL A C 1
ATOM 1713 O O . VAL A 1 214 ? 27.453 -8.753 -70.169 1.00 97.00 214 VAL A O 1
ATOM 1716 N N . GLU A 1 215 ? 29.322 -9.956 -70.506 1.00 96.38 215 GLU A N 1
ATOM 1717 C CA . GLU A 1 215 ? 29.170 -10.816 -69.327 1.00 96.38 215 GLU A CA 1
ATOM 1718 C C . GLU A 1 215 ? 29.190 -10.000 -68.026 1.00 96.38 215 GLU A C 1
ATOM 1720 O O . GLU A 1 215 ? 28.235 -10.063 -67.247 1.00 96.38 215 GLU A O 1
ATOM 1725 N N . SER A 1 216 ? 30.204 -9.151 -67.832 1.00 96.50 216 SER A N 1
ATOM 1726 C CA . SER A 1 216 ? 30.336 -8.249 -66.677 1.00 96.50 216 SER A CA 1
ATOM 1727 C C . SER A 1 216 ? 29.135 -7.305 -66.535 1.00 96.50 216 SER A C 1
ATOM 1729 O O . SER A 1 216 ? 28.557 -7.163 -65.448 1.00 96.50 216 SER A O 1
ATOM 1731 N N . ARG A 1 217 ? 28.668 -6.725 -67.650 1.00 97.62 217 ARG A N 1
ATOM 1732 C CA . ARG A 1 217 ? 27.438 -5.924 -67.701 1.00 97.62 217 ARG A CA 1
ATOM 1733 C C . ARG A 1 217 ? 26.234 -6.747 -67.241 1.00 97.62 217 ARG A C 1
ATOM 1735 O O . ARG A 1 217 ? 25.481 -6.280 -66.387 1.00 97.62 217 ARG A O 1
ATOM 1742 N N . SER A 1 218 ? 26.057 -7.967 -67.751 1.00 97.00 218 SER A N 1
ATOM 1743 C CA . SER A 1 218 ? 24.936 -8.839 -67.369 1.00 97.00 218 SER A CA 1
ATOM 1744 C C . SER A 1 218 ? 24.960 -9.208 -65.877 1.00 97.00 218 SER A C 1
ATOM 1746 O O . SER A 1 218 ? 23.927 -9.122 -65.203 1.00 97.00 218 SER A O 1
ATOM 1748 N N . LEU A 1 219 ? 26.145 -9.503 -65.326 1.00 97.75 219 LEU A N 1
ATOM 1749 C CA . LEU A 1 219 ? 26.342 -9.780 -63.906 1.00 97.75 219 LEU A CA 1
ATOM 1750 C C . LEU A 1 219 ? 25.969 -8.556 -63.063 1.00 97.75 219 LEU A C 1
ATOM 1752 O O . LEU A 1 219 ? 25.181 -8.689 -62.124 1.00 97.75 219 LEU A O 1
ATOM 1756 N N . THR A 1 220 ? 26.440 -7.367 -63.449 1.00 97.88 220 THR A N 1
ATOM 1757 C CA . THR A 1 220 ? 26.126 -6.093 -62.782 1.00 97.88 220 THR A CA 1
ATOM 1758 C C . THR A 1 220 ? 24.618 -5.831 -62.737 1.00 97.88 220 THR A C 1
ATOM 1760 O O . THR A 1 220 ? 24.080 -5.578 -61.659 1.00 97.88 220 THR A O 1
ATOM 1763 N N . TYR A 1 221 ? 23.897 -5.979 -63.857 1.00 98.38 221 TYR A N 1
ATOM 1764 C CA . TYR A 1 221 ? 22.429 -5.853 -63.868 1.00 98.38 221 TYR A CA 1
ATOM 1765 C C . TYR A 1 221 ? 21.740 -6.903 -62.981 1.00 98.38 221 TYR A C 1
ATOM 1767 O O . TYR A 1 221 ? 20.761 -6.586 -62.298 1.00 98.38 221 TYR A O 1
ATOM 1775 N N . SER A 1 222 ? 22.242 -8.143 -62.948 1.00 98.00 222 SER A N 1
ATOM 1776 C CA . SER A 1 222 ? 21.680 -9.196 -62.091 1.00 98.00 222 SER A CA 1
ATOM 1777 C C . SER A 1 222 ? 21.857 -8.882 -60.597 1.00 98.00 222 SER A C 1
ATOM 1779 O O . SER A 1 222 ? 20.917 -9.051 -59.814 1.00 98.00 222 SER A O 1
ATOM 1781 N N . LEU A 1 223 ? 23.024 -8.358 -60.205 1.00 98.00 223 LEU A N 1
ATOM 1782 C CA . LEU A 1 223 ? 23.333 -7.943 -58.838 1.00 98.00 223 LEU A CA 1
ATOM 1783 C C . LEU A 1 223 ? 22.532 -6.700 -58.444 1.00 98.00 223 LEU A C 1
ATOM 1785 O O . LEU A 1 223 ? 21.941 -6.686 -57.369 1.00 98.00 223 LEU A O 1
ATOM 1789 N N . GLN A 1 224 ? 22.410 -5.710 -59.331 1.00 97.94 224 GLN A N 1
ATOM 1790 C CA . GLN A 1 224 ? 21.592 -4.518 -59.103 1.00 97.94 224 GLN A CA 1
ATOM 1791 C C . GLN A 1 224 ? 20.110 -4.875 -58.887 1.00 97.94 224 GLN A C 1
ATOM 1793 O O . GLN A 1 224 ? 19.469 -4.329 -57.987 1.00 97.94 224 GLN A O 1
ATOM 1798 N N . ARG A 1 225 ? 19.566 -5.836 -59.653 1.00 98.38 225 ARG A N 1
ATOM 1799 C CA . ARG A 1 225 ? 18.200 -6.352 -59.445 1.00 98.38 225 ARG A CA 1
ATOM 1800 C C . ARG A 1 225 ? 18.060 -7.073 -58.097 1.00 98.38 225 ARG A C 1
ATOM 1802 O O . ARG A 1 225 ? 17.075 -6.835 -57.401 1.00 98.38 225 ARG A O 1
ATOM 1809 N N . LYS A 1 226 ? 19.025 -7.920 -57.712 1.00 98.19 226 LYS A N 1
ATOM 1810 C CA . LYS A 1 226 ? 19.034 -8.607 -56.402 1.00 98.19 226 LYS A CA 1
ATOM 1811 C C . LYS A 1 226 ? 19.115 -7.616 -55.237 1.00 98.19 226 LYS A C 1
ATOM 1813 O O . LYS A 1 226 ? 18.322 -7.722 -54.307 1.00 98.19 226 LYS A O 1
ATOM 1818 N N . PHE A 1 227 ? 20.009 -6.632 -55.325 1.00 98.00 227 PHE A N 1
ATOM 1819 C CA . PHE A 1 227 ? 20.164 -5.566 -54.336 1.00 98.00 227 PHE A CA 1
ATOM 1820 C C . PHE A 1 227 ? 18.873 -4.762 -54.169 1.00 98.00 227 PHE A C 1
ATOM 1822 O O . PHE A 1 227 ? 18.420 -4.573 -53.043 1.00 98.00 227 PHE A O 1
ATOM 1829 N N . LYS A 1 228 ? 18.232 -4.354 -55.276 1.00 98.44 228 LYS A N 1
ATOM 1830 C CA . LYS A 1 228 ? 16.944 -3.651 -55.215 1.00 98.44 228 LYS A CA 1
ATOM 1831 C C . LYS A 1 228 ? 15.873 -4.497 -54.517 1.00 98.44 228 LYS A C 1
ATOM 1833 O O . LYS A 1 228 ? 15.254 -4.015 -53.581 1.00 98.44 228 LYS A O 1
ATOM 1838 N N . LEU A 1 229 ? 15.719 -5.770 -54.891 1.00 98.25 229 LEU A N 1
ATOM 1839 C CA . LEU A 1 229 ? 14.749 -6.663 -54.246 1.00 98.25 229 LEU A CA 1
ATOM 1840 C C . LEU A 1 229 ? 15.005 -6.819 -52.734 1.00 98.25 229 LEU A C 1
ATOM 1842 O O . LEU A 1 229 ? 14.062 -6.798 -51.949 1.00 98.25 229 LEU A O 1
ATOM 1846 N N . GLN A 1 230 ? 16.266 -6.962 -52.316 1.00 97.94 230 GLN A N 1
ATOM 1847 C CA . GLN A 1 230 ? 16.629 -7.052 -50.897 1.00 97.94 230 GLN A CA 1
ATOM 1848 C C . GLN A 1 230 ? 16.375 -5.739 -50.148 1.00 97.94 230 GLN A C 1
ATOM 1850 O O . GLN A 1 230 ? 15.889 -5.773 -49.019 1.00 97.94 230 GLN A O 1
ATOM 1855 N N . LYS A 1 231 ? 16.651 -4.590 -50.777 1.00 98.19 231 LYS A N 1
ATOM 1856 C CA . LYS A 1 231 ? 16.333 -3.265 -50.237 1.00 98.19 231 LYS A CA 1
ATOM 1857 C C . LYS A 1 231 ? 14.823 -3.107 -50.026 1.00 98.19 231 LYS A C 1
ATOM 1859 O O . LYS A 1 231 ? 14.406 -2.838 -48.904 1.00 98.19 231 LYS A O 1
ATOM 1864 N N . ASP A 1 232 ? 14.020 -3.362 -51.057 1.00 97.94 232 ASP A N 1
ATOM 1865 C CA . ASP A 1 232 ? 12.557 -3.243 -51.008 1.00 97.94 232 ASP A CA 1
ATOM 1866 C C . ASP A 1 232 ? 11.961 -4.180 -49.918 1.00 97.94 232 ASP A C 1
ATOM 1868 O O . ASP A 1 232 ? 11.044 -3.809 -49.179 1.00 97.94 232 ASP A O 1
ATOM 1872 N N . GLN A 1 233 ? 12.529 -5.384 -49.739 1.00 98.31 233 GLN A N 1
ATOM 1873 C CA . GLN A 1 233 ? 12.163 -6.312 -48.654 1.00 98.31 233 GLN A CA 1
ATOM 1874 C C . GLN A 1 233 ? 12.551 -5.812 -47.252 1.00 98.31 233 GLN A C 1
ATOM 1876 O O . GLN A 1 233 ? 11.805 -6.042 -46.296 1.00 98.31 233 GLN A O 1
ATOM 1881 N N . LEU A 1 234 ? 13.710 -5.165 -47.100 1.00 98.00 234 LEU A N 1
ATOM 1882 C CA . LEU A 1 234 ? 14.148 -4.585 -45.826 1.00 98.00 234 LEU A CA 1
ATOM 1883 C C . LEU A 1 234 ? 13.288 -3.379 -45.438 1.00 98.00 234 LEU A C 1
ATOM 1885 O O . LEU A 1 234 ? 12.876 -3.289 -44.284 1.00 98.00 234 LEU A O 1
ATOM 1889 N N . GLU A 1 235 ? 12.956 -2.507 -46.391 1.00 98.25 235 GLU A N 1
ATOM 1890 C CA . GLU A 1 235 ? 12.063 -1.361 -46.177 1.00 98.25 235 GLU A CA 1
ATOM 1891 C C . GLU A 1 235 ? 10.657 -1.824 -45.755 1.00 98.25 235 GLU A C 1
ATOM 1893 O O . GLU A 1 235 ? 10.121 -1.344 -44.755 1.00 98.25 235 GLU A O 1
ATOM 1898 N N . SER A 1 236 ? 10.105 -2.846 -46.421 1.00 98.25 236 SER A N 1
ATOM 1899 C CA . SER A 1 236 ? 8.832 -3.475 -46.033 1.00 98.25 236 SER A CA 1
ATOM 1900 C C . SER A 1 236 ? 8.852 -4.035 -44.599 1.00 98.25 236 SER A C 1
ATOM 1902 O O . SER A 1 236 ? 7.946 -3.769 -43.802 1.00 98.25 236 SER A O 1
ATOM 1904 N N . LYS A 1 237 ? 9.922 -4.746 -44.212 1.00 98.31 237 LYS A N 1
ATOM 1905 C CA . LYS A 1 237 ? 10.087 -5.255 -42.838 1.00 98.31 237 LYS A CA 1
ATOM 1906 C C . LYS A 1 237 ? 10.268 -4.135 -41.810 1.00 98.31 237 LYS A C 1
ATOM 1908 O O . LYS A 1 237 ? 9.728 -4.247 -40.712 1.00 98.31 237 LYS A O 1
ATOM 1913 N N . ALA A 1 238 ? 10.986 -3.064 -42.147 1.00 98.25 238 ALA A N 1
ATOM 1914 C CA . ALA A 1 238 ? 11.175 -1.915 -41.264 1.00 98.25 238 ALA A CA 1
ATOM 1915 C C . ALA A 1 238 ? 9.839 -1.221 -40.947 1.00 98.25 238 ALA A C 1
ATOM 1917 O O . ALA A 1 238 ? 9.555 -0.955 -39.778 1.00 98.25 238 ALA A O 1
ATOM 1918 N N . LEU A 1 239 ? 8.981 -1.027 -41.957 1.00 98.44 239 LEU A N 1
ATOM 1919 C CA . LEU A 1 239 ? 7.623 -0.501 -41.778 1.00 98.44 239 LEU A CA 1
ATOM 1920 C C . LEU A 1 239 ? 6.761 -1.416 -40.894 1.00 98.44 239 LEU A C 1
ATOM 1922 O O . LEU A 1 239 ? 6.062 -0.930 -40.006 1.00 98.44 239 LEU A O 1
ATOM 1926 N N . HIS A 1 240 ? 6.842 -2.739 -41.074 1.00 98.44 240 HIS A N 1
ATOM 1927 C CA . HIS A 1 240 ? 6.117 -3.685 -40.220 1.00 98.44 240 HIS A CA 1
ATOM 1928 C C . HIS A 1 240 ? 6.586 -3.630 -38.754 1.00 98.44 240 HIS A C 1
ATOM 1930 O O . HIS A 1 240 ? 5.760 -3.588 -37.844 1.00 98.44 240 HIS A O 1
ATOM 1936 N N . VAL A 1 241 ? 7.899 -3.553 -38.509 1.00 98.12 241 VAL A N 1
ATOM 1937 C CA . VAL A 1 241 ? 8.458 -3.379 -37.155 1.00 98.12 241 VAL A CA 1
ATOM 1938 C C . VAL A 1 241 ? 8.024 -2.047 -36.535 1.00 98.12 241 VAL A C 1
ATOM 1940 O O . VAL A 1 241 ? 7.718 -2.005 -35.345 1.00 98.12 241 VAL A O 1
ATOM 1943 N N . GLN A 1 242 ? 7.953 -0.966 -37.316 1.00 98.31 242 GLN A N 1
ATOM 1944 C CA . GLN A 1 242 ? 7.450 0.325 -36.841 1.00 98.31 242 GLN A CA 1
ATOM 1945 C C . GLN A 1 242 ? 5.961 0.253 -36.463 1.00 98.31 242 GLN A C 1
ATOM 1947 O O . GLN A 1 242 ? 5.586 0.727 -35.393 1.00 98.31 242 GLN A O 1
ATOM 1952 N N . LEU A 1 243 ? 5.130 -0.399 -37.283 1.00 98.44 243 LEU A N 1
ATOM 1953 C CA . LEU A 1 243 ? 3.713 -0.622 -36.985 1.00 98.44 243 LEU A CA 1
ATOM 1954 C C . LEU A 1 243 ? 3.521 -1.441 -35.698 1.00 98.44 243 LEU A C 1
ATOM 1956 O O . LEU A 1 243 ? 2.699 -1.077 -34.860 1.00 98.44 243 LEU A O 1
ATOM 1960 N N . LEU A 1 244 ? 4.302 -2.511 -35.511 1.00 98.31 244 LEU A N 1
ATOM 1961 C CA . LEU A 1 244 ? 4.264 -3.322 -34.291 1.00 98.31 244 LEU A CA 1
ATOM 1962 C C . LEU A 1 244 ? 4.687 -2.525 -33.051 1.00 98.31 244 LEU A C 1
ATOM 1964 O O . LEU A 1 244 ? 4.015 -2.613 -32.029 1.00 98.31 244 LEU A O 1
ATOM 1968 N N . ARG A 1 245 ? 5.751 -1.713 -33.138 1.00 98.44 245 ARG A N 1
ATOM 1969 C CA . ARG A 1 245 ? 6.183 -0.831 -32.036 1.00 98.44 245 ARG A CA 1
ATOM 1970 C C . ARG A 1 245 ? 5.088 0.156 -31.644 1.00 98.44 245 ARG A C 1
ATOM 1972 O O . ARG A 1 245 ? 4.741 0.222 -30.471 1.00 98.44 245 ARG A O 1
ATOM 1979 N N . ASN A 1 246 ? 4.497 0.844 -32.623 1.00 98.06 246 ASN A N 1
ATOM 1980 C CA . ASN A 1 246 ? 3.369 1.741 -32.380 1.00 98.06 246 ASN A CA 1
ATOM 1981 C C . ASN A 1 246 ? 2.212 0.992 -31.703 1.00 98.06 246 ASN A C 1
ATOM 1983 O O . ASN A 1 246 ? 1.639 1.496 -30.740 1.00 98.06 246 ASN A O 1
ATOM 1987 N N . LYS A 1 247 ? 1.903 -0.234 -32.155 1.00 98.31 247 LYS A N 1
ATOM 1988 C CA . LYS A 1 247 ? 0.799 -1.006 -31.582 1.00 98.31 247 LYS A CA 1
ATOM 1989 C C . LYS A 1 247 ? 1.062 -1.476 -30.151 1.00 98.31 247 LYS A C 1
ATOM 1991 O O . LYS A 1 247 ? 0.127 -1.506 -29.355 1.00 98.31 247 LYS A O 1
ATOM 1996 N N . VAL A 1 248 ? 2.307 -1.810 -29.814 1.00 97.44 248 VAL A N 1
ATOM 1997 C CA . VAL A 1 248 ? 2.713 -2.104 -28.431 1.00 97.44 248 VAL A CA 1
ATOM 1998 C C . VAL A 1 248 ? 2.520 -0.866 -27.554 1.00 97.44 248 VAL A C 1
ATOM 2000 O O . VAL A 1 248 ? 1.818 -0.960 -26.554 1.00 97.44 248 VAL A O 1
ATOM 2003 N N . SER A 1 249 ? 3.010 0.306 -27.971 1.00 97.06 249 SER A N 1
ATOM 2004 C CA . SER A 1 249 ? 2.847 1.546 -27.197 1.00 97.06 249 SER A CA 1
ATOM 2005 C C . SER A 1 249 ? 1.383 1.984 -27.030 1.00 97.06 249 SER A C 1
ATOM 2007 O O . SER A 1 249 ? 1.010 2.480 -25.969 1.00 97.06 249 SER A O 1
ATOM 2009 N N . GLU A 1 250 ? 0.522 1.763 -28.032 1.00 96.56 250 GLU A N 1
ATOM 2010 C CA . GLU A 1 250 ? -0.932 1.943 -27.880 1.00 96.56 250 GLU A CA 1
ATOM 2011 C C . GLU A 1 250 ? -1.513 1.034 -26.786 1.00 96.56 250 GLU A C 1
ATOM 2013 O O . GLU A 1 250 ? -2.298 1.489 -25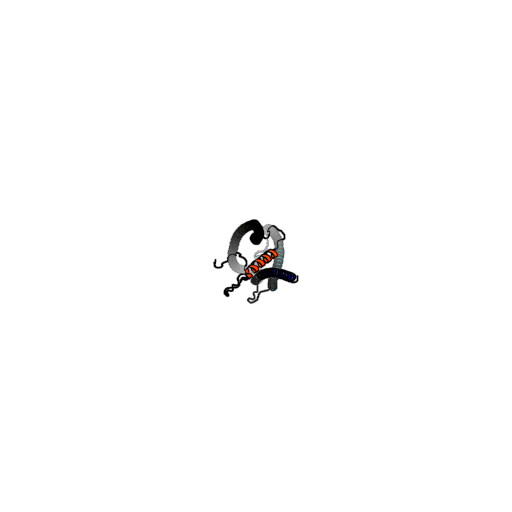.957 1.00 96.56 250 GLU A O 1
ATOM 2018 N N . LEU A 1 251 ? -1.143 -0.252 -26.783 1.00 96.06 251 LEU A N 1
ATOM 2019 C CA . LEU A 1 251 ? -1.640 -1.228 -25.811 1.00 96.06 251 LEU A CA 1
ATOM 2020 C C . LEU A 1 251 ? -1.126 -0.937 -24.394 1.00 96.06 251 LEU A C 1
ATOM 2022 O O . LEU A 1 251 ? -1.894 -1.056 -23.442 1.00 96.06 251 LEU A O 1
ATOM 2026 N N . GLU A 1 252 ? 0.126 -0.499 -24.253 1.00 96.12 252 GLU A N 1
ATOM 2027 C CA . GLU A 1 252 ? 0.718 -0.076 -22.978 1.00 96.12 252 GLU A CA 1
ATOM 2028 C C . GLU A 1 252 ? -0.022 1.131 -22.377 1.00 96.12 252 GLU A C 1
ATOM 2030 O O . GLU A 1 252 ? -0.372 1.115 -21.194 1.00 96.12 252 GLU A O 1
ATOM 2035 N N . GLU A 1 253 ? -0.332 2.157 -23.180 1.00 95.19 253 GLU A N 1
ATOM 2036 C CA . GLU A 1 253 ? -1.111 3.309 -22.708 1.00 95.19 253 GLU A CA 1
ATOM 2037 C C . GLU A 1 253 ? -2.582 2.950 -22.421 1.00 95.19 253 GLU A C 1
ATOM 2039 O O . GLU A 1 253 ? -3.149 3.453 -21.451 1.00 95.19 253 GLU A O 1
ATOM 2044 N N . GLU A 1 254 ? -3.209 2.049 -23.185 1.00 95.06 254 GLU A N 1
ATOM 2045 C CA . GLU A 1 254 ? -4.559 1.549 -22.873 1.00 95.06 254 GLU A CA 1
ATOM 2046 C C . GLU A 1 254 ? -4.599 0.714 -21.582 1.00 95.06 254 GLU A C 1
ATOM 2048 O O . GLU A 1 254 ? -5.499 0.897 -20.757 1.00 95.06 254 GLU A O 1
ATOM 2053 N N . GLU A 1 255 ? -3.614 -0.155 -21.337 1.00 93.62 255 GLU A N 1
ATOM 2054 C CA . GLU A 1 255 ? -3.499 -0.853 -20.053 1.00 93.62 255 GLU A CA 1
ATOM 2055 C C . GLU A 1 255 ? -3.282 0.119 -18.894 1.00 93.62 255 GLU A C 1
ATOM 2057 O O . GLU A 1 255 ? -3.932 -0.000 -17.855 1.00 93.62 255 GLU A O 1
ATOM 2062 N N . LYS A 1 256 ? -2.398 1.102 -19.063 1.00 92.69 256 LYS A N 1
ATOM 2063 C CA . LYS A 1 256 ? -2.120 2.129 -18.056 1.00 92.69 256 LYS A CA 1
ATOM 2064 C C . LYS A 1 256 ? -3.376 2.933 -17.716 1.00 92.69 256 LYS A C 1
ATOM 2066 O O . LYS A 1 256 ? -3.676 3.088 -16.533 1.00 92.69 256 LYS A O 1
ATOM 2071 N N . LYS A 1 257 ? -4.169 3.350 -18.715 1.00 92.19 257 LYS A N 1
ATOM 2072 C CA . LYS A 1 257 ? -5.485 3.986 -18.504 1.00 92.19 257 LYS A CA 1
ATOM 2073 C C . LYS A 1 257 ? -6.417 3.090 -17.688 1.00 92.19 257 LYS A C 1
ATOM 2075 O O . LYS A 1 257 ? -6.965 3.560 -16.694 1.00 92.19 257 LYS A O 1
ATOM 2080 N N . ARG A 1 258 ? -6.543 1.804 -18.048 1.00 91.25 258 ARG A N 1
ATOM 2081 C CA . ARG A 1 258 ? -7.380 0.825 -17.322 1.00 91.25 258 ARG A CA 1
ATOM 2082 C C . ARG A 1 258 ? -6.947 0.651 -15.865 1.00 91.25 258 ARG A C 1
ATOM 2084 O O . ARG A 1 258 ? -7.795 0.675 -14.975 1.00 91.25 258 ARG A O 1
ATOM 2091 N N . ARG A 1 259 ? -5.638 0.525 -15.609 1.00 88.38 259 ARG A N 1
ATOM 2092 C CA . ARG A 1 259 ? -5.069 0.434 -14.251 1.00 88.38 259 ARG A CA 1
ATOM 2093 C C . ARG A 1 259 ? -5.353 1.707 -13.448 1.00 88.38 259 ARG A C 1
ATOM 2095 O O . ARG A 1 259 ? -5.791 1.618 -12.305 1.00 88.38 259 ARG A O 1
ATOM 2102 N N . CYS A 1 260 ? -5.177 2.885 -14.052 1.00 90.25 260 CYS A N 1
ATOM 2103 C CA . CYS A 1 260 ? -5.518 4.158 -13.418 1.00 90.25 260 CYS A CA 1
ATOM 2104 C C . CYS A 1 260 ? -7.011 4.244 -13.066 1.00 90.25 260 CYS A C 1
ATOM 2106 O O . CYS A 1 260 ? -7.322 4.562 -11.919 1.00 90.25 260 CYS A O 1
ATOM 2108 N N . SER A 1 261 ? -7.922 3.908 -13.990 1.00 86.88 261 SER A N 1
ATOM 2109 C CA . SER A 1 261 ? -9.370 3.940 -13.730 1.00 86.88 261 SER A CA 1
ATOM 2110 C C . SER A 1 261 ? -9.813 2.933 -12.666 1.00 86.88 261 SER A C 1
ATOM 2112 O O . SER A 1 261 ? -10.627 3.285 -11.817 1.00 86.88 261 SER A O 1
ATOM 2114 N N . ALA A 1 262 ? -9.246 1.721 -12.659 1.00 85.38 262 ALA A N 1
ATOM 2115 C CA . ALA A 1 262 ? -9.519 0.727 -11.621 1.00 85.38 262 ALA A CA 1
ATOM 2116 C C . ALA A 1 262 ? -9.072 1.237 -10.240 1.00 85.38 262 ALA A C 1
ATOM 2118 O O . ALA A 1 262 ? -9.875 1.286 -9.312 1.00 85.38 262 ALA A O 1
ATOM 2119 N N . SER A 1 263 ? -7.837 1.747 -10.135 1.00 83.12 263 SER A N 1
ATOM 2120 C CA . SER A 1 263 ? -7.314 2.291 -8.873 1.00 83.12 263 SER A CA 1
ATOM 2121 C C . SER A 1 263 ? -8.065 3.533 -8.375 1.00 83.12 263 SER A C 1
ATOM 2123 O O . SER A 1 263 ? -8.070 3.809 -7.178 1.00 83.12 263 SER A O 1
ATOM 2125 N N . ALA A 1 264 ? -8.682 4.305 -9.278 1.00 86.00 264 ALA A N 1
ATOM 2126 C CA . ALA A 1 264 ? -9.520 5.441 -8.912 1.00 86.00 264 ALA A CA 1
ATOM 2127 C C . ALA A 1 264 ? -10.841 4.963 -8.288 1.00 86.00 264 ALA A C 1
ATOM 2129 O O . ALA A 1 264 ? -11.169 5.396 -7.187 1.00 86.00 264 ALA A O 1
ATOM 2130 N N . GLY A 1 265 ? -11.524 4.002 -8.925 1.00 86.94 265 GLY A N 1
ATOM 2131 C CA . GLY A 1 265 ? -12.738 3.388 -8.376 1.00 86.94 265 GLY A CA 1
ATOM 2132 C C . GLY A 1 265 ? -12.506 2.733 -7.010 1.00 86.94 265 GLY A C 1
ATOM 2133 O O . GLY A 1 265 ? -13.225 3.029 -6.062 1.00 86.94 265 GLY A O 1
ATOM 2134 N N . GLU A 1 266 ? -11.439 1.940 -6.867 1.00 84.94 266 GLU A N 1
ATOM 2135 C CA . GLU A 1 266 ? -11.068 1.306 -5.590 1.00 84.94 266 GLU A CA 1
ATOM 2136 C C . GLU A 1 266 ? -10.827 2.326 -4.461 1.00 84.94 266 GLU A C 1
ATOM 2138 O O . GLU A 1 266 ? -11.208 2.094 -3.310 1.00 84.94 266 GLU A O 1
ATOM 2143 N N . ARG A 1 267 ? -10.213 3.478 -4.773 1.00 88.38 267 ARG A N 1
ATOM 2144 C CA . ARG A 1 267 ? -10.012 4.570 -3.804 1.00 88.38 267 ARG A CA 1
ATOM 2145 C C . ARG A 1 267 ? -11.328 5.233 -3.418 1.00 88.38 267 ARG A C 1
ATOM 2147 O O . ARG A 1 267 ? -11.541 5.481 -2.232 1.00 88.38 267 ARG A O 1
ATOM 2154 N N . ASP A 1 268 ? -12.199 5.509 -4.383 1.00 89.56 268 ASP A N 1
ATOM 2155 C CA . ASP A 1 268 ? -13.495 6.138 -4.127 1.00 89.56 268 ASP A CA 1
ATOM 2156 C C . ASP A 1 268 ? -14.410 5.226 -3.291 1.00 89.56 268 ASP A C 1
ATOM 2158 O O . ASP A 1 268 ? -14.993 5.689 -2.305 1.00 89.56 268 ASP A O 1
ATOM 2162 N N . ASP A 1 269 ? -14.441 3.921 -3.575 1.00 90.62 269 ASP A N 1
ATOM 2163 C CA . ASP A 1 269 ? -15.161 2.920 -2.776 1.00 90.62 269 ASP A CA 1
ATOM 2164 C C . ASP A 1 269 ? -14.606 2.821 -1.344 1.00 90.62 269 ASP A C 1
ATOM 2166 O O . ASP A 1 269 ? -15.362 2.875 -0.365 1.00 90.62 269 ASP A O 1
ATOM 2170 N N . ALA A 1 270 ? -13.278 2.770 -1.184 1.00 90.56 270 ALA A N 1
ATOM 2171 C CA . ALA A 1 270 ? -12.638 2.782 0.133 1.00 90.56 270 ALA A CA 1
ATOM 2172 C C . ALA A 1 270 ? -12.936 4.077 0.915 1.00 90.56 270 ALA A C 1
ATOM 2174 O O . ALA A 1 270 ? -13.163 4.044 2.132 1.00 90.56 270 ALA A O 1
ATOM 2175 N N . HIS A 1 271 ? -12.994 5.229 0.239 1.00 92.94 271 HIS A N 1
ATOM 2176 C CA . HIS A 1 271 ? -13.390 6.499 0.845 1.00 92.94 271 HIS A CA 1
ATOM 2177 C C . HIS A 1 271 ? -14.876 6.528 1.236 1.00 92.94 271 HIS A C 1
ATOM 2179 O O . HIS A 1 271 ? -15.211 7.075 2.295 1.00 92.94 271 HIS A O 1
ATOM 2185 N N . LEU A 1 272 ? -15.767 5.931 0.439 1.00 94.81 272 LEU A N 1
ATOM 2186 C CA . LEU A 1 272 ? -17.193 5.804 0.752 1.00 94.81 272 LEU A CA 1
ATOM 2187 C C . LEU A 1 272 ? -17.423 4.926 1.987 1.00 94.81 272 LEU A C 1
ATOM 2189 O O . LEU A 1 272 ? -18.111 5.363 2.916 1.00 94.81 272 LEU A O 1
ATOM 2193 N N . GLU A 1 273 ? -16.797 3.749 2.064 1.00 95.31 273 GLU A N 1
ATOM 2194 C CA . GLU A 1 273 ? -16.899 2.885 3.247 1.00 95.31 273 GLU A CA 1
ATOM 2195 C C . GLU A 1 273 ? -16.245 3.514 4.483 1.00 95.31 273 GLU A C 1
ATOM 2197 O O . GLU A 1 273 ? -16.839 3.496 5.563 1.00 95.31 273 GLU A O 1
ATOM 2202 N N . THR A 1 274 ? -15.112 4.210 4.342 1.00 95.31 274 THR A N 1
ATOM 2203 C CA . THR A 1 274 ? -14.521 4.987 5.450 1.00 95.31 274 THR A CA 1
ATOM 2204 C C . THR A 1 274 ? -15.506 6.033 5.993 1.00 95.31 274 THR A C 1
ATOM 2206 O O . THR A 1 274 ? -15.704 6.143 7.207 1.00 95.31 274 THR A O 1
ATOM 2209 N N . ARG A 1 275 ? -16.196 6.779 5.114 1.00 96.69 275 ARG A N 1
ATOM 2210 C CA . ARG A 1 275 ? -17.241 7.743 5.516 1.00 96.69 275 ARG A CA 1
ATOM 2211 C C . ARG A 1 275 ? -18.453 7.050 6.150 1.00 96.69 275 ARG A C 1
ATOM 2213 O O . ARG A 1 275 ? -19.022 7.577 7.109 1.00 96.69 275 ARG A O 1
ATOM 2220 N N . ARG A 1 276 ? -18.855 5.879 5.647 1.00 98.06 276 ARG A N 1
ATOM 2221 C CA . ARG A 1 276 ? -19.968 5.075 6.183 1.00 98.06 276 ARG A CA 1
ATOM 2222 C C . ARG A 1 276 ? -19.667 4.557 7.588 1.00 98.06 276 ARG A C 1
ATOM 2224 O O . ARG A 1 276 ? -20.521 4.683 8.466 1.00 98.06 276 ARG A O 1
ATOM 2231 N N . LEU A 1 277 ? -18.467 4.023 7.809 1.00 96.81 277 LEU A N 1
ATOM 2232 C CA . LEU A 1 277 ? -17.991 3.561 9.112 1.00 96.81 277 LEU A CA 1
ATOM 2233 C C . LEU A 1 277 ? -17.877 4.724 10.100 1.00 96.81 277 LEU A C 1
ATOM 2235 O O . LEU A 1 277 ? -18.408 4.617 11.204 1.00 96.81 277 LEU A O 1
ATOM 2239 N N . LYS A 1 278 ? -17.322 5.873 9.689 1.00 97.75 278 LYS A N 1
ATOM 2240 C CA . LYS A 1 278 ? -17.275 7.078 10.535 1.00 97.75 278 LYS A CA 1
ATOM 2241 C C . LYS A 1 278 ? -18.672 7.497 11.023 1.00 97.75 278 LYS A C 1
ATOM 2243 O O . LYS A 1 278 ? -18.872 7.650 12.222 1.00 97.75 278 LYS A O 1
ATOM 2248 N N . ARG A 1 279 ? -19.671 7.538 10.131 1.00 98.25 279 ARG A N 1
ATOM 2249 C CA . ARG A 1 279 ? -21.084 7.816 10.479 1.00 98.25 279 ARG A CA 1
ATOM 2250 C C . ARG A 1 279 ? -21.754 6.743 11.350 1.00 98.25 279 ARG A C 1
ATOM 2252 O O . ARG A 1 279 ? -22.831 6.996 11.894 1.00 98.25 279 ARG A O 1
ATOM 2259 N N . LYS A 1 280 ? -21.216 5.519 11.422 1.00 98.06 280 LYS A N 1
ATOM 2260 C CA . LYS A 1 280 ? -21.664 4.498 12.389 1.00 98.06 280 LYS A CA 1
ATOM 2261 C C . LYS A 1 280 ? -21.032 4.754 13.757 1.00 98.06 280 LYS A C 1
ATOM 2263 O O . LYS A 1 280 ? -21.753 4.749 14.744 1.00 98.06 280 LYS A O 1
ATOM 2268 N N . VAL A 1 281 ? -19.730 5.047 13.800 1.00 97.44 281 VAL A N 1
ATOM 2269 C CA . VAL A 1 281 ? -19.006 5.399 15.034 1.00 97.44 281 VAL A CA 1
ATOM 2270 C C . VAL A 1 281 ? -19.609 6.643 15.691 1.00 97.44 281 VAL A C 1
ATOM 2272 O O . VAL A 1 281 ? -19.912 6.602 16.876 1.00 97.44 281 VAL A O 1
ATOM 2275 N N . GLU A 1 282 ? -19.867 7.709 14.928 1.00 98.00 282 GLU A N 1
ATOM 2276 C CA . GLU A 1 282 ? -20.497 8.943 15.430 1.00 98.00 282 GLU A CA 1
ATOM 2277 C C . GLU A 1 282 ? -21.886 8.685 16.044 1.00 98.00 282 GLU A C 1
ATOM 2279 O O . GLU A 1 282 ? -22.212 9.259 17.081 1.00 98.00 282 GLU A O 1
ATOM 2284 N N . ARG A 1 283 ? -22.686 7.784 15.448 1.00 98.25 283 ARG A N 1
ATOM 2285 C CA . ARG A 1 283 ? -23.993 7.377 15.994 1.00 98.25 283 ARG A CA 1
ATOM 2286 C C . ARG A 1 283 ? -23.856 6.569 17.279 1.00 98.25 283 ARG A C 1
ATOM 2288 O O . ARG A 1 283 ? -24.396 6.986 18.293 1.00 98.25 283 ARG A O 1
ATOM 2295 N N . LEU A 1 284 ? -23.045 5.510 17.271 1.00 97.75 284 LEU A N 1
ATOM 2296 C CA . LEU A 1 284 ? -22.809 4.676 18.456 1.00 97.75 284 LEU A CA 1
ATOM 2297 C C . LEU A 1 284 ? -22.216 5.477 19.630 1.00 97.75 284 LEU A C 1
ATOM 2299 O O . LEU A 1 284 ? -22.546 5.215 20.780 1.00 97.75 284 LEU A O 1
ATOM 2303 N N . GLN A 1 285 ? -21.383 6.488 19.358 1.00 97.81 285 GLN A N 1
ATOM 2304 C CA . GLN A 1 285 ? -20.899 7.429 20.377 1.00 97.81 285 GLN A CA 1
ATOM 2305 C C . GLN A 1 285 ? -22.000 8.362 20.905 1.00 97.81 285 GLN A C 1
ATOM 2307 O O . GLN A 1 285 ? -21.941 8.772 22.063 1.00 97.81 285 GLN A O 1
ATOM 2312 N N . GLY A 1 286 ? -22.978 8.730 20.075 1.00 98.38 286 GLY A N 1
ATOM 2313 C CA . GLY A 1 286 ? -24.169 9.466 20.499 1.00 98.38 286 GLY A CA 1
ATOM 2314 C C . GLY A 1 286 ? -25.065 8.621 21.404 1.00 98.38 286 GLY A C 1
ATOM 2315 O O . GLY A 1 286 ? -25.429 9.078 22.487 1.00 98.38 286 GLY A O 1
ATOM 2316 N N . ASP A 1 287 ? -25.337 7.382 20.992 1.00 97.44 287 ASP A N 1
ATOM 2317 C CA . ASP A 1 287 ? -26.162 6.417 21.724 1.00 97.44 287 ASP A CA 1
ATOM 2318 C C . ASP A 1 287 ? -25.525 6.051 23.076 1.00 97.44 287 ASP A C 1
ATOM 2320 O O . ASP A 1 287 ? -26.197 6.093 24.106 1.00 97.44 287 ASP A O 1
ATOM 2324 N N . LEU A 1 288 ? -24.207 5.802 23.105 1.00 97.94 288 LEU A N 1
ATOM 2325 C CA . LEU A 1 288 ? -23.448 5.567 24.339 1.00 97.94 288 LEU A CA 1
ATOM 2326 C C . LEU A 1 288 ? -23.582 6.746 25.314 1.00 97.94 288 LEU A C 1
ATOM 2328 O O . LEU A 1 288 ? -23.947 6.546 26.467 1.00 97.94 288 LEU A O 1
ATOM 2332 N N . LYS A 1 289 ? -23.383 7.984 24.842 1.00 98.31 289 LYS A N 1
ATOM 2333 C CA . LYS A 1 289 ? -23.531 9.192 25.674 1.00 98.31 289 LYS A CA 1
ATOM 2334 C C . LYS A 1 289 ? -24.964 9.428 26.153 1.00 98.31 289 LYS A C 1
ATOM 2336 O O . LYS A 1 289 ? -25.160 10.112 27.156 1.00 98.31 289 LYS A O 1
ATOM 2341 N N . ALA A 1 290 ? -25.970 8.942 25.427 1.00 98.00 290 ALA A N 1
ATOM 2342 C CA . ALA A 1 290 ? -27.360 8.989 25.871 1.00 98.00 290 ALA A CA 1
ATOM 2343 C C . ALA A 1 290 ? -27.621 7.949 26.974 1.00 98.00 290 ALA A C 1
ATOM 2345 O O . ALA A 1 290 ? -28.223 8.288 27.992 1.00 98.00 290 ALA A O 1
ATOM 2346 N N . ALA A 1 291 ? -27.097 6.729 26.816 1.00 97.00 291 ALA A N 1
ATOM 2347 C CA . ALA A 1 291 ? -27.164 5.678 27.828 1.00 97.00 291 ALA A CA 1
ATOM 2348 C C . ALA A 1 291 ? -26.418 6.065 29.119 1.00 97.00 291 ALA A C 1
ATOM 2350 O O . ALA A 1 291 ? -26.976 5.919 30.201 1.00 97.00 291 ALA A O 1
ATOM 2351 N N . GLU A 1 292 ? -25.214 6.640 29.019 1.00 98.31 292 GLU A N 1
ATOM 2352 C CA . GLU A 1 292 ? -24.447 7.165 30.162 1.00 98.31 292 GLU A CA 1
ATOM 2353 C C . GLU A 1 292 ? -25.245 8.210 30.958 1.00 98.31 292 GLU A C 1
ATOM 2355 O O . GLU A 1 292 ? -25.308 8.136 32.183 1.00 98.31 292 GLU A O 1
ATOM 2360 N N . ARG A 1 293 ? -25.911 9.154 30.272 1.00 98.00 293 ARG A N 1
ATOM 2361 C CA . ARG A 1 293 ? -26.777 10.153 30.926 1.00 98.00 293 ARG A CA 1
ATOM 2362 C C . ARG A 1 293 ? -27.985 9.520 31.605 1.00 98.00 293 ARG A C 1
ATOM 2364 O O . ARG A 1 293 ? -28.279 9.878 32.738 1.00 98.00 293 ARG A O 1
ATOM 2371 N N . SER A 1 294 ? -28.662 8.586 30.935 1.00 97.62 294 SER A N 1
ATOM 2372 C CA . SER A 1 294 ? -29.813 7.883 31.512 1.00 97.62 294 SER A CA 1
ATOM 2373 C C . SER A 1 294 ? -29.412 7.054 32.735 1.00 97.62 294 SER A C 1
ATOM 2375 O O . SER A 1 294 ? -30.138 7.046 33.723 1.00 97.62 294 SER A O 1
ATOM 2377 N N . ASN A 1 295 ? -28.240 6.415 32.711 1.00 96.69 295 ASN A N 1
ATOM 2378 C CA . ASN A 1 295 ? -27.737 5.654 33.850 1.00 96.69 295 ASN A CA 1
ATOM 2379 C C . ASN A 1 295 ? -27.374 6.575 35.027 1.00 96.69 295 ASN A C 1
ATOM 2381 O O . ASN A 1 295 ? -27.783 6.305 36.150 1.00 96.69 295 ASN A O 1
ATOM 2385 N N . ALA A 1 296 ? -26.708 7.707 34.769 1.00 97.50 296 ALA A N 1
ATOM 2386 C CA . ALA A 1 296 ? -26.429 8.719 35.792 1.00 97.50 296 ALA A CA 1
ATOM 2387 C C . ALA A 1 296 ? -27.713 9.339 36.385 1.00 97.50 296 ALA A C 1
ATOM 2389 O O . ALA A 1 296 ? -27.765 9.638 37.576 1.00 97.50 296 ALA A O 1
ATOM 2390 N N . GLU A 1 297 ? -28.767 9.508 35.581 1.00 97.62 297 GLU A N 1
ATOM 2391 C CA . GLU A 1 297 ? -30.078 9.962 36.056 1.00 97.62 297 GLU A CA 1
ATOM 2392 C C . GLU A 1 297 ? -30.758 8.910 36.949 1.00 97.62 297 GLU A C 1
ATOM 2394 O O . GLU A 1 297 ? -31.277 9.253 38.010 1.00 97.62 297 GLU A O 1
ATOM 2399 N N . LEU A 1 298 ? -30.702 7.625 36.580 1.00 96.88 298 LEU A N 1
ATOM 2400 C CA . LEU A 1 298 ? -31.217 6.527 37.406 1.00 96.88 298 LEU A CA 1
ATOM 2401 C C . LEU A 1 298 ? -30.429 6.364 38.716 1.00 96.88 298 LEU A C 1
ATOM 2403 O O . LEU A 1 298 ? -31.035 6.171 39.768 1.00 96.88 298 LEU A O 1
ATOM 2407 N N . GLU A 1 299 ? -29.102 6.502 38.685 1.00 97.44 299 GLU A N 1
ATOM 2408 C CA . GLU A 1 299 ? -28.258 6.540 39.888 1.00 97.44 299 GLU A CA 1
ATOM 2409 C C . GLU A 1 299 ? -28.637 7.722 40.796 1.00 97.44 299 GLU A C 1
ATOM 2411 O O . GLU A 1 299 ? -28.809 7.546 42.005 1.00 97.44 299 GLU A O 1
ATOM 2416 N N . ALA A 1 300 ? -28.868 8.908 40.222 1.00 96.69 300 ALA A N 1
ATOM 2417 C CA . ALA A 1 300 ? -29.330 10.083 40.961 1.00 96.69 300 ALA A CA 1
ATOM 2418 C C . ALA A 1 300 ? -30.748 9.916 41.545 1.00 96.69 300 ALA A C 1
AT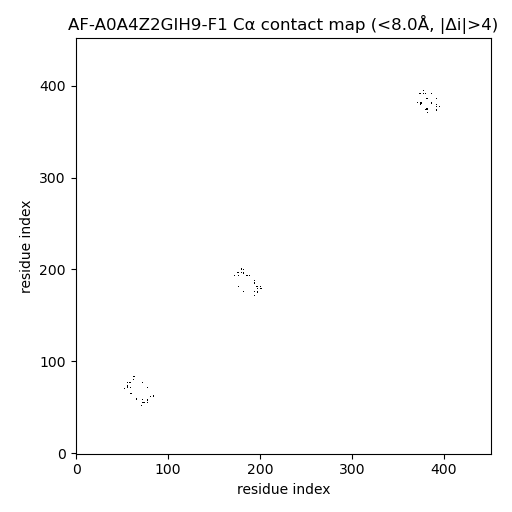OM 2420 O O . ALA A 1 300 ? -31.022 10.460 42.613 1.00 96.69 300 ALA A O 1
ATOM 2421 N N . GLN A 1 301 ? -31.638 9.153 40.898 1.00 96.62 301 GLN A N 1
ATOM 2422 C CA . GLN A 1 301 ? -32.965 8.800 41.429 1.00 96.62 301 GLN A CA 1
ATOM 2423 C C . GLN A 1 301 ? -32.905 7.698 42.505 1.00 96.62 301 GLN A C 1
ATOM 2425 O O . GLN A 1 301 ? -33.734 7.678 43.419 1.00 96.62 301 GLN A O 1
ATOM 2430 N N . LEU A 1 302 ? -31.914 6.803 42.446 1.00 96.25 302 LEU A N 1
ATOM 2431 C CA . LEU A 1 302 ? -31.742 5.715 43.413 1.00 96.25 302 LEU A CA 1
ATOM 2432 C C . LEU A 1 302 ? -31.372 6.231 44.813 1.00 96.25 302 LEU A C 1
ATOM 2434 O O . LEU A 1 302 ? -31.848 5.683 45.809 1.00 96.25 302 LEU A O 1
ATOM 2438 N N . VAL A 1 303 ? -30.575 7.303 44.900 1.00 96.06 303 VAL A N 1
ATOM 2439 C CA . VAL A 1 303 ? -30.178 7.932 46.174 1.00 96.06 303 VAL A CA 1
ATOM 2440 C C . VAL A 1 303 ? -31.392 8.363 47.021 1.00 96.06 303 VAL A C 1
ATOM 2442 O O . VAL A 1 303 ? -31.576 7.776 48.092 1.00 96.06 303 VAL A O 1
ATOM 2445 N N . PRO A 1 304 ? -32.284 9.278 46.581 1.00 95.75 304 PRO A N 1
ATOM 2446 C CA . PRO A 1 304 ? -33.443 9.691 47.374 1.00 95.75 304 PRO A CA 1
ATOM 2447 C C . PRO A 1 304 ? -34.445 8.550 47.600 1.00 95.75 304 PRO A C 1
ATOM 2449 O O . PRO A 1 304 ? -35.085 8.508 48.649 1.00 95.75 304 PRO A O 1
ATOM 2452 N N . ALA A 1 305 ? -34.559 7.583 46.681 1.00 95.50 305 ALA A N 1
ATOM 2453 C CA . ALA A 1 305 ? -35.364 6.382 46.912 1.00 95.50 305 ALA A CA 1
ATOM 2454 C C . ALA A 1 305 ? -34.811 5.531 48.075 1.00 95.50 305 ALA A C 1
ATOM 2456 O O . ALA A 1 305 ? -35.580 5.030 48.901 1.00 95.50 305 ALA A O 1
ATOM 2457 N N . SER A 1 306 ? -33.484 5.403 48.185 1.00 94.88 306 SER A N 1
ATOM 2458 C CA . SER A 1 306 ? -32.835 4.714 49.306 1.00 94.88 306 SER A CA 1
ATOM 2459 C C . SER A 1 306 ? -32.983 5.476 50.631 1.00 94.88 306 SER A C 1
ATOM 2461 O O . SER A 1 306 ? -33.279 4.856 51.653 1.00 94.88 306 SER A O 1
ATOM 2463 N N . GLU A 1 307 ? -32.898 6.812 50.615 1.00 96.25 307 GLU A N 1
ATOM 2464 C CA . GLU A 1 307 ? -33.159 7.655 51.790 1.00 96.25 307 GLU A CA 1
ATOM 2465 C C . GLU A 1 307 ? -34.612 7.542 52.267 1.00 96.25 307 GLU A C 1
ATOM 2467 O O . GLU A 1 307 ? -34.862 7.376 53.461 1.00 96.25 307 GLU A O 1
ATOM 2472 N N . LEU A 1 308 ? -35.582 7.587 51.348 1.00 96.50 308 LEU A N 1
ATOM 2473 C CA . LEU A 1 308 ? -36.998 7.397 51.670 1.00 96.50 308 LEU A CA 1
ATOM 2474 C C . LEU A 1 308 ? -37.247 6.014 52.278 1.00 96.50 308 LEU A C 1
ATOM 2476 O O . LEU A 1 308 ? -37.939 5.914 53.289 1.00 96.50 308 LEU A O 1
ATOM 2480 N N . LYS A 1 309 ? -36.632 4.959 51.730 1.00 97.25 309 LYS A N 1
ATOM 2481 C CA . LYS A 1 309 ? -36.711 3.606 52.298 1.00 97.25 309 LYS A CA 1
ATOM 2482 C C . LYS A 1 309 ? -36.143 3.545 53.721 1.00 97.25 309 LYS A C 1
ATOM 2484 O O . LYS A 1 309 ? -36.758 2.916 54.578 1.00 97.25 309 LYS A O 1
ATOM 2489 N N . MET A 1 310 ? -35.019 4.213 53.992 1.00 96.62 310 MET A N 1
ATOM 2490 C CA . MET A 1 310 ? -34.469 4.320 55.350 1.00 96.62 310 MET A CA 1
ATOM 2491 C C . MET A 1 310 ? -35.436 5.038 56.300 1.00 96.62 310 MET A C 1
ATOM 2493 O O . MET A 1 310 ? -35.722 4.513 57.374 1.00 96.62 310 MET A O 1
ATOM 2497 N N . ARG A 1 311 ? -36.020 6.171 55.883 1.00 96.81 311 ARG A N 1
ATOM 2498 C CA . ARG A 1 311 ? -37.014 6.907 56.688 1.00 96.81 311 ARG A CA 1
ATOM 2499 C C . ARG A 1 311 ? -38.270 6.084 56.983 1.00 96.81 311 ARG A C 1
ATOM 2501 O O . ARG A 1 311 ? -38.791 6.175 58.088 1.00 96.81 311 ARG A O 1
ATOM 2508 N N . VAL A 1 312 ? -38.746 5.273 56.034 1.00 96.19 312 VAL A N 1
ATOM 2509 C CA . VAL A 1 312 ? -39.879 4.355 56.262 1.00 96.19 312 VAL A CA 1
ATOM 2510 C C . VAL A 1 312 ? -39.522 3.312 57.324 1.00 96.19 312 VAL A C 1
ATOM 2512 O O . VAL A 1 312 ? -40.276 3.146 58.273 1.00 96.19 312 VAL A O 1
ATOM 2515 N N . VAL A 1 313 ? -38.338 2.692 57.253 1.00 96.62 313 VAL A N 1
ATOM 2516 C CA . VAL A 1 313 ? -37.883 1.728 58.279 1.00 96.62 313 VAL A CA 1
ATOM 2517 C C . VAL A 1 313 ? -37.727 2.384 59.662 1.00 96.62 313 VAL A C 1
ATOM 2519 O O . VAL A 1 313 ? -38.032 1.765 60.684 1.00 96.62 313 VAL A O 1
ATOM 2522 N N . GLU A 1 314 ? -37.285 3.642 59.725 1.00 95.88 314 GLU A N 1
ATOM 2523 C CA . GLU A 1 314 ? -37.235 4.417 60.973 1.00 95.88 314 GLU A CA 1
ATOM 2524 C C . GLU A 1 314 ? -38.636 4.726 61.528 1.00 95.88 314 GLU A C 1
ATOM 2526 O O . GLU A 1 314 ? -38.857 4.599 62.736 1.00 95.88 314 GLU A O 1
ATOM 2531 N N . GLN A 1 315 ? -39.594 5.073 60.661 1.00 96.38 315 GLN A N 1
ATOM 2532 C CA . GLN A 1 315 ? -40.997 5.288 61.029 1.00 96.38 315 GLN A CA 1
ATOM 2533 C C . GLN A 1 315 ? -41.668 3.996 61.507 1.00 96.38 315 GLN A C 1
ATOM 2535 O O . GLN A 1 315 ? -42.279 4.009 62.573 1.00 96.38 315 GLN A O 1
ATOM 2540 N N . ASP A 1 316 ? -41.490 2.874 60.806 1.00 95.69 316 ASP A N 1
ATOM 2541 C CA . ASP A 1 316 ? -41.999 1.559 61.217 1.00 95.69 316 ASP A CA 1
ATOM 2542 C C . ASP A 1 316 ? -41.467 1.170 62.602 1.00 95.69 316 ASP A C 1
ATOM 2544 O O . ASP A 1 316 ? -42.218 0.719 63.469 1.00 95.69 316 ASP A O 1
ATOM 2548 N N . ARG A 1 317 ? -40.177 1.417 62.865 1.00 96.75 317 ARG A N 1
ATOM 2549 C CA . ARG A 1 317 ? -39.574 1.182 64.183 1.00 96.75 317 ARG A CA 1
ATOM 2550 C C . ARG A 1 317 ? -40.151 2.106 65.260 1.00 96.75 317 ARG A C 1
ATOM 2552 O O . ARG A 1 317 ? -40.331 1.678 66.401 1.00 96.75 317 ARG A O 1
ATOM 2559 N N . ALA A 1 318 ? -40.448 3.363 64.930 1.00 95.62 318 ALA A N 1
ATOM 2560 C CA . ALA A 1 318 ?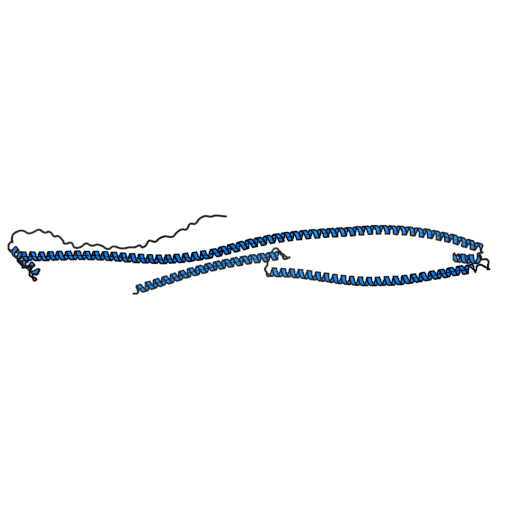 -41.108 4.289 65.848 1.00 95.62 318 ALA A CA 1
ATOM 2561 C C . ALA A 1 318 ? -42.558 3.864 66.150 1.00 95.62 318 ALA A C 1
ATOM 2563 O O . ALA A 1 318 ? -42.959 3.894 67.314 1.00 95.62 318 ALA A O 1
ATOM 2564 N N . LEU A 1 319 ? -43.304 3.403 65.141 1.00 95.31 319 LEU A N 1
ATOM 2565 C CA . LEU A 1 319 ? -44.658 2.862 65.285 1.00 95.31 319 LEU A CA 1
ATOM 2566 C C . LEU A 1 319 ? -44.667 1.584 66.132 1.00 95.31 319 LEU A C 1
ATOM 2568 O O . LEU A 1 319 ? -45.456 1.494 67.066 1.00 95.31 319 LEU A O 1
ATOM 2572 N N . GLN A 1 320 ? -43.744 0.644 65.903 1.00 95.25 320 GLN A N 1
ATOM 2573 C CA . GLN A 1 320 ? -43.586 -0.551 66.747 1.00 95.25 320 GLN A CA 1
ATOM 2574 C C . GLN A 1 320 ? -43.320 -0.188 68.216 1.00 95.25 320 GLN A C 1
ATOM 2576 O O . GLN A 1 320 ? -43.958 -0.736 69.114 1.00 95.25 320 GLN A O 1
ATOM 2581 N N . ASN A 1 321 ? -42.433 0.780 68.474 1.00 94.94 321 ASN A N 1
ATOM 2582 C CA . ASN A 1 321 ? -42.169 1.270 69.831 1.00 94.94 321 ASN A CA 1
ATOM 2583 C C . ASN A 1 321 ? -43.400 1.945 70.468 1.00 94.94 321 ASN A C 1
ATOM 2585 O O . ASN A 1 321 ? -43.562 1.891 71.687 1.00 94.94 321 ASN A O 1
ATOM 2589 N N . GLN A 1 322 ? -44.251 2.612 69.680 1.00 95.50 322 GLN A N 1
ATOM 2590 C CA . GLN A 1 322 ? -45.513 3.177 70.168 1.00 95.50 322 GLN A CA 1
ATOM 2591 C C . GLN A 1 322 ? -46.551 2.084 70.442 1.00 95.50 322 GLN A C 1
ATOM 2593 O O . GLN A 1 322 ? -47.188 2.132 71.491 1.00 95.50 322 GLN A O 1
ATOM 2598 N N . ASN A 1 323 ? -46.667 1.069 69.581 1.00 94.62 323 ASN A N 1
ATOM 2599 C CA . ASN A 1 323 ? -47.595 -0.047 69.774 1.00 94.62 323 ASN A CA 1
ATOM 2600 C C . ASN A 1 323 ? -47.264 -0.837 71.047 1.00 94.62 323 ASN A C 1
ATOM 2602 O O . ASN A 1 323 ? -48.136 -1.032 71.882 1.00 94.62 323 ASN A O 1
ATOM 2606 N N . GLN A 1 324 ? -45.982 -1.136 71.287 1.00 95.25 324 GLN A N 1
ATOM 2607 C CA . GLN A 1 324 ? -45.524 -1.755 72.540 1.00 95.25 324 GLN A CA 1
ATOM 2608 C C . GLN A 1 324 ? -45.871 -0.923 73.787 1.00 95.25 324 GLN A C 1
ATOM 2610 O O . GLN A 1 324 ? -46.120 -1.478 74.855 1.00 95.25 324 GLN A O 1
ATOM 2615 N N . ARG A 1 325 ? -45.894 0.414 73.682 1.00 94.69 325 ARG A N 1
ATOM 2616 C CA . ARG A 1 325 ? -46.328 1.292 74.784 1.00 94.69 325 ARG A CA 1
ATOM 2617 C C . ARG A 1 325 ? -47.844 1.287 74.968 1.00 94.69 325 ARG A C 1
ATOM 2619 O O . ARG A 1 325 ? -48.286 1.411 76.104 1.00 94.69 325 ARG A O 1
ATOM 2626 N N . LEU A 1 326 ? -48.623 1.149 73.894 1.00 93.50 326 LEU A N 1
ATOM 2627 C CA . LEU A 1 326 ? -50.077 0.976 73.969 1.00 93.50 326 LEU A CA 1
ATOM 2628 C C . LEU A 1 326 ? -50.428 -0.381 74.590 1.00 93.50 326 LEU A C 1
ATOM 2630 O O . LEU A 1 326 ? -51.177 -0.409 75.556 1.00 93.50 326 LEU A O 1
ATOM 2634 N N . GLU A 1 327 ? -49.788 -1.468 74.154 1.00 93.19 327 GLU A N 1
ATOM 2635 C CA . GLU A 1 327 ? -49.914 -2.806 74.754 1.00 93.19 327 GLU A CA 1
ATOM 2636 C C . GLU A 1 327 ? -49.588 -2.790 76.263 1.00 93.19 327 GLU A C 1
ATOM 2638 O O . GLU A 1 327 ? -50.313 -3.368 77.072 1.00 93.19 327 GLU A O 1
ATOM 2643 N N . GLN A 1 328 ? -48.531 -2.073 76.671 1.00 93.12 328 GLN A N 1
ATOM 2644 C CA . GLN A 1 328 ? -48.205 -1.854 78.088 1.00 93.12 328 GLN A CA 1
ATOM 2645 C C . GLN A 1 328 ? -49.273 -1.031 78.824 1.00 93.12 328 GLN A C 1
ATOM 2647 O O . GLN A 1 328 ? -49.588 -1.332 79.976 1.00 93.12 328 GLN A O 1
ATOM 2652 N N . LEU A 1 329 ? -49.832 0.002 78.186 1.00 92.62 329 LEU A N 1
ATOM 2653 C CA . LEU A 1 329 ? -50.891 0.831 78.765 1.00 92.62 329 LEU A CA 1
ATOM 2654 C C . LEU A 1 329 ? -52.187 0.028 78.957 1.00 92.62 329 LEU A C 1
ATOM 2656 O O . LEU A 1 329 ? -52.817 0.137 80.007 1.00 92.62 329 LEU A O 1
ATOM 2660 N N . ASP A 1 330 ? -52.552 -0.805 77.983 1.00 92.12 330 ASP A N 1
ATOM 2661 C CA . ASP A 1 330 ? -53.725 -1.679 78.030 1.00 92.12 330 ASP A CA 1
ATOM 2662 C C . ASP A 1 330 ? -53.563 -2.789 79.075 1.00 92.12 330 ASP A C 1
ATOM 2664 O O . ASP A 1 330 ? -54.505 -3.067 79.820 1.00 92.12 330 ASP A O 1
ATOM 2668 N N . ALA A 1 331 ? -52.359 -3.356 79.222 1.00 92.75 331 ALA A N 1
ATOM 2669 C CA . ALA A 1 331 ? -52.044 -4.276 80.314 1.00 92.75 331 ALA A CA 1
ATOM 2670 C C . ALA A 1 331 ? -52.233 -3.606 81.689 1.00 92.75 331 ALA A C 1
ATOM 2672 O O . ALA A 1 331 ? -52.968 -4.122 82.530 1.00 92.75 331 ALA A O 1
ATOM 2673 N N . VAL A 1 332 ? -51.667 -2.408 81.893 1.00 93.38 332 VAL A N 1
ATOM 2674 C CA . VAL A 1 332 ? -51.843 -1.632 83.137 1.00 93.38 332 VAL A CA 1
ATOM 2675 C C . VAL A 1 332 ? -53.310 -1.239 83.363 1.00 93.38 332 VAL A C 1
ATOM 2677 O O . VAL A 1 332 ? -53.789 -1.271 84.496 1.00 93.38 332 VAL A O 1
ATOM 2680 N N . SER A 1 333 ? -54.050 -0.902 82.306 1.00 92.56 333 SER A N 1
ATOM 2681 C CA . SER A 1 333 ? -55.484 -0.590 82.360 1.00 92.56 333 SER A CA 1
ATOM 2682 C C . SER A 1 333 ? -56.314 -1.807 82.789 1.00 92.56 333 SER A C 1
ATOM 2684 O O . SER A 1 333 ? -57.176 -1.699 83.665 1.00 92.56 333 SER A O 1
ATOM 2686 N N . SER A 1 334 ? -56.011 -2.987 82.238 1.00 92.00 334 SER A N 1
ATOM 2687 C CA . SER A 1 334 ? -56.620 -4.264 82.623 1.00 92.00 334 SER A CA 1
ATOM 2688 C C . SER A 1 334 ? -56.328 -4.615 84.087 1.00 92.00 334 SER A C 1
ATOM 2690 O O . SER A 1 334 ? -57.256 -4.907 84.848 1.00 92.00 334 SER A O 1
ATOM 2692 N N . ASP A 1 335 ? -55.070 -4.486 84.519 1.00 93.12 335 ASP A N 1
ATOM 2693 C CA . ASP A 1 335 ? -54.654 -4.703 85.908 1.00 93.12 335 ASP A CA 1
ATOM 2694 C C . ASP A 1 335 ? -55.397 -3.761 86.867 1.00 93.12 335 ASP A C 1
ATOM 2696 O O . ASP A 1 335 ? -55.991 -4.214 87.851 1.00 93.12 335 ASP A O 1
ATOM 2700 N N . LEU A 1 336 ? -55.443 -2.458 86.562 1.00 92.38 336 LEU A N 1
ATOM 2701 C CA . LEU A 1 336 ? -56.186 -1.468 87.348 1.00 92.38 336 LEU A CA 1
ATOM 2702 C C . LEU A 1 336 ? -57.683 -1.791 87.413 1.00 92.38 336 LEU A C 1
ATOM 2704 O O . LEU A 1 336 ? -58.273 -1.715 88.492 1.00 92.38 336 LEU A O 1
ATOM 2708 N N . ARG A 1 337 ? -58.293 -2.205 86.298 1.00 91.94 337 ARG A N 1
ATOM 2709 C CA . ARG A 1 337 ? -59.709 -2.593 86.237 1.00 91.94 337 ARG A CA 1
ATOM 2710 C C . ARG A 1 337 ? -59.998 -3.848 87.063 1.00 91.94 337 ARG A C 1
ATOM 2712 O O . ARG A 1 337 ? -61.018 -3.893 87.750 1.00 91.94 337 ARG A O 1
ATOM 2719 N N . SER A 1 338 ? -59.107 -4.841 87.047 1.00 90.06 338 SER A N 1
ATOM 2720 C CA . SER A 1 338 ? -59.226 -6.034 87.900 1.00 90.06 338 SER A CA 1
ATOM 2721 C C . SER A 1 338 ? -59.131 -5.668 89.388 1.00 90.06 338 SER A C 1
ATOM 2723 O O . SER A 1 338 ? -59.937 -6.120 90.202 1.00 90.06 338 SER A O 1
ATOM 2725 N N . ARG A 1 339 ? -58.220 -4.752 89.737 1.00 90.31 339 ARG A N 1
ATOM 2726 C CA . ARG A 1 339 ? -58.024 -4.251 91.102 1.00 90.31 339 ARG A CA 1
ATOM 2727 C C . ARG A 1 339 ? -59.207 -3.410 91.589 1.00 90.31 339 ARG A C 1
ATOM 2729 O O . ARG A 1 339 ? -59.582 -3.503 92.756 1.00 90.31 339 ARG A O 1
ATOM 2736 N N . GLU A 1 340 ? -59.834 -2.641 90.701 1.00 91.44 340 GLU A N 1
ATOM 2737 C CA . GLU A 1 340 ? -61.084 -1.931 90.982 1.00 91.44 340 GLU A CA 1
ATOM 2738 C C . GLU A 1 340 ? -62.244 -2.911 91.223 1.00 91.44 340 GLU A C 1
ATOM 2740 O O . GLU A 1 340 ? -63.000 -2.756 92.182 1.00 91.44 340 GLU A O 1
ATOM 2745 N N . GLN A 1 341 ? -62.377 -3.952 90.392 1.00 89.88 341 GLN A N 1
ATOM 2746 C CA . GLN A 1 341 ? -63.389 -4.996 90.579 1.00 89.88 341 GLN A CA 1
ATOM 2747 C C . GLN A 1 341 ? -63.214 -5.732 91.911 1.00 89.88 341 GLN A C 1
ATOM 2749 O O . GLN A 1 341 ? -64.208 -5.927 92.613 1.00 89.88 341 GLN A O 1
ATOM 2754 N N . GLN A 1 342 ? -61.976 -6.065 92.290 1.00 90.25 342 GLN A N 1
ATOM 2755 C CA . GLN A 1 342 ? -61.672 -6.651 93.596 1.00 90.25 342 GLN A CA 1
ATOM 2756 C C . GLN A 1 342 ? -62.072 -5.704 94.732 1.00 90.25 342 GLN A C 1
ATOM 2758 O O . GLN A 1 342 ? -62.845 -6.094 95.599 1.00 90.25 342 GLN A O 1
ATOM 2763 N N . SER A 1 343 ? -61.671 -4.429 94.677 1.00 89.50 343 SER A N 1
ATOM 2764 C CA . SER A 1 343 ? -62.054 -3.436 95.691 1.00 89.50 343 SER A CA 1
ATOM 2765 C C . SER A 1 343 ? -63.577 -3.264 95.812 1.00 89.50 343 SER A C 1
ATOM 2767 O O . SER A 1 343 ? -64.101 -3.155 96.921 1.00 89.50 343 SER A O 1
ATOM 2769 N N . ARG A 1 344 ? -64.322 -3.314 94.697 1.00 90.75 344 ARG A N 1
ATOM 2770 C CA . ARG A 1 344 ? -65.796 -3.321 94.705 1.00 90.75 344 ARG A CA 1
ATOM 2771 C C . ARG A 1 344 ? -66.375 -4.610 95.309 1.00 90.75 344 ARG A C 1
ATOM 2773 O O . ARG A 1 344 ? -67.447 -4.554 95.911 1.00 90.75 344 ARG A O 1
ATOM 2780 N N . ALA A 1 345 ? -65.718 -5.758 95.144 1.00 89.38 345 ALA A N 1
ATOM 2781 C CA . ALA A 1 345 ? -66.119 -7.019 95.766 1.00 89.38 345 ALA A CA 1
ATOM 2782 C C . ALA A 1 345 ? -65.875 -6.992 97.285 1.00 89.38 345 ALA A C 1
ATOM 2784 O O . ALA A 1 345 ? -66.801 -7.271 98.048 1.00 89.38 345 ALA A O 1
ATOM 2785 N N . ASP A 1 346 ? -64.692 -6.549 97.713 1.00 89.44 346 ASP A N 1
ATOM 2786 C CA . ASP A 1 346 ? -64.321 -6.367 99.120 1.00 89.44 346 ASP A CA 1
ATOM 2787 C C . ASP A 1 346 ? -65.278 -5.380 99.815 1.00 89.44 346 ASP A C 1
ATOM 2789 O O . ASP A 1 346 ? -65.791 -5.655 100.899 1.00 89.44 346 ASP A O 1
ATOM 2793 N N . GLN A 1 347 ? -65.624 -4.267 99.155 1.00 90.81 347 GLN A N 1
ATOM 2794 C CA . GLN A 1 347 ? -66.603 -3.301 99.665 1.00 90.81 347 GLN A CA 1
ATOM 2795 C C . GLN A 1 347 ? -67.994 -3.930 99.856 1.00 90.81 347 GLN A C 1
ATOM 2797 O O . GLN A 1 347 ? -68.624 -3.732 100.893 1.00 90.81 347 GLN A O 1
ATOM 2802 N N . ARG A 1 348 ? -68.469 -4.750 98.904 1.00 90.19 348 ARG A N 1
ATOM 2803 C CA . ARG A 1 348 ? -69.740 -5.488 99.048 1.00 90.19 348 ARG A CA 1
ATOM 2804 C C . ARG A 1 348 ? -69.698 -6.497 100.196 1.00 90.19 348 ARG A C 1
ATOM 2806 O O . ARG A 1 348 ? -70.718 -6.683 100.859 1.00 90.19 348 ARG A O 1
ATOM 2813 N N . GLN A 1 349 ? -68.551 -7.135 100.439 1.00 90.88 349 GLN A N 1
ATOM 2814 C CA . GLN A 1 349 ? -68.359 -8.009 101.599 1.00 90.88 349 GLN A CA 1
ATOM 2815 C C . GLN A 1 349 ? -68.402 -7.208 102.906 1.00 90.88 349 GLN A C 1
ATOM 2817 O O . GLN A 1 349 ? -69.124 -7.602 103.818 1.00 90.88 349 GLN A O 1
ATOM 2822 N N . LEU A 1 350 ? -67.728 -6.055 102.981 1.00 90.62 350 LEU A N 1
ATOM 2823 C CA . LEU A 1 350 ? -67.778 -5.154 104.139 1.00 90.62 350 LEU A CA 1
ATOM 2824 C C . LEU A 1 350 ? -69.199 -4.647 104.425 1.00 90.62 350 LEU A C 1
ATOM 2826 O O . LEU A 1 350 ? -69.631 -4.666 105.574 1.00 90.62 350 LEU A O 1
ATOM 2830 N N . ASP A 1 351 ? -69.962 -4.257 103.402 1.00 90.75 351 ASP A N 1
ATOM 2831 C CA . ASP A 1 351 ? -71.361 -3.835 103.561 1.00 90.75 351 ASP A CA 1
ATOM 2832 C C . ASP A 1 351 ? -72.313 -5.016 103.844 1.00 90.75 351 ASP A C 1
ATOM 2834 O O . ASP A 1 351 ? -73.405 -4.837 104.389 1.00 90.75 351 ASP A O 1
ATOM 2838 N N . GLY A 1 352 ? -71.913 -6.246 103.508 1.00 90.06 352 GLY A N 1
ATOM 2839 C CA . GLY A 1 352 ? -72.531 -7.480 103.999 1.00 90.06 352 GLY A CA 1
ATOM 2840 C C . GLY A 1 352 ? -72.285 -7.680 105.494 1.00 90.06 352 GLY A C 1
ATOM 2841 O O . GLY A 1 352 ? -73.238 -7.763 106.262 1.00 90.06 352 GLY A O 1
ATOM 2842 N N . LEU A 1 353 ? -71.017 -7.667 105.915 1.00 90.25 353 LEU A N 1
AT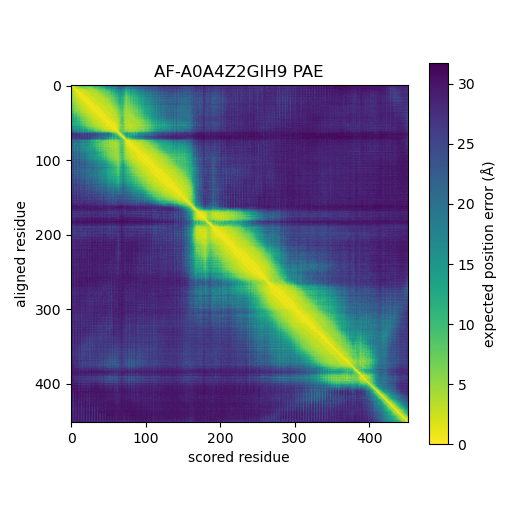OM 2843 C CA . LEU A 1 353 ? -70.606 -7.808 107.314 1.00 90.25 353 LEU A CA 1
ATOM 2844 C C . LEU A 1 353 ? -71.226 -6.727 108.207 1.00 90.25 353 LEU A C 1
ATOM 2846 O O . LEU A 1 353 ? -71.731 -7.052 109.276 1.00 90.25 353 LEU A O 1
ATOM 2850 N N . ARG A 1 354 ? -71.273 -5.467 107.754 1.00 90.44 354 ARG A N 1
ATOM 2851 C CA . ARG A 1 354 ? -71.948 -4.363 108.459 1.00 90.44 354 ARG A CA 1
ATOM 2852 C C . ARG A 1 354 ? -73.429 -4.641 108.706 1.00 90.44 354 ARG A C 1
ATOM 2854 O O . ARG A 1 354 ? -73.897 -4.382 109.808 1.00 90.44 354 ARG A O 1
ATOM 2861 N N . ARG A 1 355 ? -74.150 -5.188 107.719 1.00 90.12 355 ARG A N 1
ATOM 2862 C CA . ARG A 1 355 ? -75.567 -5.569 107.873 1.00 90.12 355 ARG A CA 1
ATOM 2863 C C . ARG A 1 355 ? -75.747 -6.760 108.810 1.00 90.12 355 ARG A C 1
ATOM 2865 O O . ARG A 1 355 ? -76.673 -6.747 109.610 1.00 90.12 355 ARG A O 1
ATOM 2872 N N . SER A 1 356 ? -74.863 -7.755 108.760 1.00 88.19 356 SER A N 1
ATOM 2873 C CA . SER A 1 356 ? -74.880 -8.853 109.735 1.00 88.19 356 SER A CA 1
ATOM 2874 C C . SER A 1 356 ? -74.602 -8.349 111.155 1.00 88.19 356 SER A C 1
ATOM 2876 O O . SER A 1 356 ? -75.228 -8.809 112.102 1.00 88.19 356 SER A O 1
ATOM 2878 N N . LEU A 1 357 ? -73.699 -7.377 111.311 1.00 89.81 357 LEU A N 1
ATOM 2879 C CA . LEU A 1 357 ? -73.348 -6.783 112.602 1.00 89.81 357 LEU A CA 1
ATOM 2880 C C . LEU A 1 357 ? -74.489 -5.907 113.145 1.00 89.81 357 LEU A C 1
ATOM 2882 O O . LEU A 1 357 ? -74.815 -6.016 114.323 1.00 89.81 357 LEU A O 1
ATOM 2886 N N . SER A 1 358 ? -75.168 -5.120 112.298 1.00 88.75 358 SER A N 1
ATOM 2887 C CA . SER A 1 358 ? -76.375 -4.395 112.717 1.00 88.75 358 SER A CA 1
ATOM 2888 C C . SER A 1 358 ? -77.504 -5.355 113.096 1.00 88.75 358 SER A C 1
ATOM 2890 O O . SER A 1 358 ? -78.064 -5.203 114.169 1.00 88.75 358 SER A O 1
ATOM 2892 N N . GLN A 1 359 ? -77.755 -6.410 112.308 1.00 89.25 359 GLN A N 1
ATOM 2893 C CA . GLN A 1 359 ? -78.733 -7.451 112.656 1.00 89.25 359 GLN A CA 1
ATOM 2894 C C . GLN A 1 359 ? -78.407 -8.152 113.980 1.00 89.25 359 GLN A C 1
ATOM 2896 O O . GLN A 1 359 ? -79.316 -8.453 114.746 1.00 89.25 359 GLN A O 1
ATOM 2901 N N . LEU A 1 360 ? -77.128 -8.419 114.268 1.00 87.69 360 LEU A N 1
ATOM 2902 C CA . LEU A 1 360 ? -76.711 -8.961 115.563 1.00 87.69 360 LEU A CA 1
ATOM 2903 C C . LEU A 1 360 ? -76.949 -7.961 116.700 1.00 87.69 360 LEU A C 1
ATOM 2905 O O . LEU A 1 360 ? -77.408 -8.382 117.753 1.00 87.69 360 LEU A O 1
ATOM 2909 N N . SER A 1 361 ? -76.703 -6.665 116.487 1.00 88.19 361 SER A N 1
ATOM 2910 C CA . SER A 1 361 ? -76.941 -5.616 117.490 1.00 88.19 361 SER A CA 1
ATOM 2911 C C . SER A 1 361 ? -78.433 -5.346 117.734 1.00 88.19 361 SER A C 1
ATOM 2913 O O . SER A 1 361 ? -78.844 -5.147 118.875 1.00 88.19 361 SER A O 1
ATOM 2915 N N . ASP A 1 362 ? -79.266 -5.405 116.692 1.00 88.25 362 ASP A N 1
ATOM 2916 C CA . ASP A 1 362 ? -80.724 -5.323 116.814 1.00 88.25 362 ASP A CA 1
ATOM 2917 C C . ASP A 1 362 ? -81.258 -6.533 117.597 1.00 88.25 362 ASP A C 1
ATOM 2919 O O . ASP A 1 362 ? -82.045 -6.377 118.525 1.00 88.25 362 ASP A O 1
ATOM 2923 N N . ARG A 1 363 ? -80.753 -7.737 117.304 1.00 85.31 363 ARG A N 1
ATOM 2924 C CA . ARG A 1 363 ? -81.127 -8.983 117.992 1.00 85.31 363 ARG A CA 1
ATOM 2925 C C . ARG A 1 363 ? -80.588 -9.065 119.425 1.00 85.31 363 ARG A C 1
ATOM 2927 O O . ARG A 1 363 ? -81.228 -9.646 120.293 1.00 85.31 363 ARG A O 1
ATOM 2934 N N . GLU A 1 364 ? -79.426 -8.473 119.689 1.00 86.06 364 GLU A N 1
ATOM 2935 C CA . GLU A 1 364 ? -78.901 -8.241 121.038 1.00 86.06 364 GLU A CA 1
ATOM 2936 C C . GLU A 1 364 ? -79.824 -7.296 121.814 1.00 86.06 364 GLU A C 1
ATOM 2938 O O . GLU A 1 364 ? -80.170 -7.592 122.955 1.00 86.06 364 GLU A O 1
ATOM 2943 N N . ARG A 1 365 ? -80.302 -6.213 121.184 1.00 86.31 365 ARG A N 1
ATOM 2944 C CA . ARG A 1 365 ? -81.291 -5.312 121.788 1.00 86.31 365 ARG A CA 1
ATOM 2945 C C . ARG A 1 365 ? -82.617 -6.019 122.061 1.00 86.31 365 ARG A C 1
ATOM 2947 O O .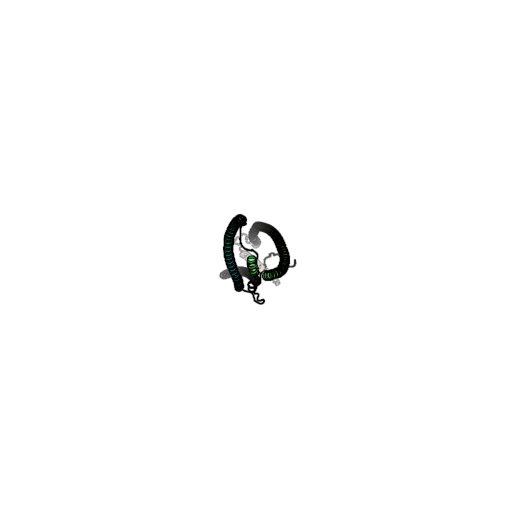 ARG A 1 365 ? -83.095 -5.929 123.181 1.00 86.31 365 ARG A O 1
ATOM 2954 N N . GLU A 1 366 ? -83.148 -6.795 121.116 1.00 87.12 366 GLU A N 1
ATOM 2955 C CA . GLU A 1 366 ? -84.338 -7.635 121.331 1.00 87.12 366 GLU A CA 1
ATOM 2956 C C . GLU A 1 366 ? -84.154 -8.607 122.510 1.00 87.12 366 GLU A C 1
ATOM 2958 O O . GLU A 1 366 ? -85.075 -8.790 123.302 1.00 87.12 366 GLU A O 1
ATOM 2963 N N . LEU A 1 367 ? -82.969 -9.210 122.670 1.00 84.50 367 LEU A N 1
ATOM 2964 C CA . LEU A 1 367 ? -82.654 -10.088 123.805 1.00 84.50 367 LEU A CA 1
ATOM 2965 C C . LEU A 1 367 ? -82.531 -9.326 125.133 1.00 84.50 367 LEU A C 1
ATOM 2967 O O . LEU A 1 367 ? -82.934 -9.854 126.171 1.00 84.50 367 LEU A O 1
ATOM 2971 N N . VAL A 1 368 ? -82.001 -8.100 125.122 1.00 84.88 368 VAL A N 1
ATOM 2972 C CA . VAL A 1 368 ? -81.935 -7.218 126.300 1.00 84.88 368 VAL A CA 1
ATOM 2973 C C . VAL A 1 368 ? -83.330 -6.727 126.697 1.00 84.88 368 VAL A C 1
ATOM 2975 O O . VAL A 1 368 ? -83.671 -6.788 127.877 1.00 84.88 368 VAL A O 1
ATOM 2978 N N . ASP A 1 369 ? -84.156 -6.323 125.734 1.00 84.69 369 ASP A N 1
ATOM 2979 C CA . ASP A 1 369 ? -85.543 -5.905 125.947 1.00 84.69 369 ASP A CA 1
ATOM 2980 C C . ASP A 1 369 ? -86.397 -7.088 126.429 1.00 84.69 369 ASP A C 1
ATOM 2982 O O . ASP A 1 369 ? -87.141 -6.962 127.400 1.00 84.69 369 ASP A O 1
ATOM 2986 N N . PHE A 1 370 ? -86.224 -8.280 125.845 1.00 84.38 370 PHE A N 1
ATOM 2987 C CA . PHE A 1 370 ? -86.845 -9.517 126.327 1.00 84.38 370 PHE A CA 1
ATOM 2988 C C . PHE A 1 370 ? -86.412 -9.849 127.761 1.00 84.38 370 PHE A C 1
ATOM 2990 O O . PHE A 1 370 ? -87.264 -10.105 128.611 1.00 84.38 370 PHE A O 1
ATOM 2997 N N . ARG A 1 371 ? -85.107 -9.780 128.070 1.00 81.44 371 ARG A N 1
ATOM 2998 C CA . ARG A 1 371 ? -84.587 -9.933 129.441 1.00 81.44 371 ARG A CA 1
ATOM 2999 C C . ARG A 1 371 ? -85.234 -8.921 130.389 1.00 81.44 371 ARG A C 1
ATOM 3001 O O . ARG A 1 371 ? -85.584 -9.295 131.506 1.00 81.44 371 ARG A O 1
ATOM 3008 N N . MET A 1 372 ? -85.422 -7.674 129.959 1.00 80.62 372 MET A N 1
ATOM 3009 C CA . MET A 1 372 ? -86.044 -6.614 130.756 1.00 80.62 372 MET A CA 1
ATOM 3010 C C . MET A 1 372 ? -87.528 -6.898 131.031 1.00 80.62 372 MET A C 1
ATOM 3012 O O . MET A 1 372 ? -87.939 -6.867 132.189 1.00 80.62 372 MET A O 1
ATOM 3016 N N . VAL A 1 373 ? -88.309 -7.243 130.001 1.00 83.06 373 VAL A N 1
ATOM 3017 C CA . VAL A 1 373 ? -89.739 -7.585 130.117 1.00 83.06 373 VAL A CA 1
ATOM 3018 C C . VAL A 1 373 ? -89.945 -8.827 130.981 1.00 83.06 373 VAL A C 1
ATOM 3020 O O . VAL A 1 373 ? -90.797 -8.822 131.866 1.00 83.06 373 VAL A O 1
ATOM 3023 N N . VAL A 1 374 ? -89.144 -9.878 130.782 1.00 79.44 374 VAL A N 1
ATOM 3024 C CA . VAL A 1 374 ? -89.222 -11.095 131.602 1.00 79.44 374 VAL A CA 1
ATOM 3025 C C . VAL A 1 374 ? -88.834 -10.803 133.053 1.00 79.44 374 VAL A C 1
ATOM 3027 O O . VAL A 1 374 ? -89.502 -11.293 133.953 1.00 79.44 374 VAL A O 1
ATOM 3030 N N . SER A 1 375 ? -87.824 -9.965 133.306 1.00 75.75 375 SER A N 1
ATOM 3031 C CA . SER A 1 375 ? -87.471 -9.558 134.678 1.00 75.75 375 SER A CA 1
ATOM 3032 C C . SER A 1 375 ? -88.622 -8.799 135.350 1.00 75.75 375 SER A C 1
ATOM 3034 O O . SER A 1 375 ? -89.008 -9.147 136.462 1.00 75.75 375 SER A O 1
ATOM 3036 N N . GLN A 1 376 ? -89.247 -7.848 134.642 1.00 77.25 376 GLN A N 1
ATOM 3037 C CA . GLN A 1 376 ? -90.432 -7.122 135.123 1.00 77.25 376 GLN A CA 1
ATOM 3038 C C . GLN A 1 376 ? -91.628 -8.052 135.389 1.00 77.25 376 GLN A C 1
ATOM 3040 O O . GLN A 1 376 ? -92.308 -7.891 136.393 1.00 77.25 376 GLN A O 1
ATOM 3045 N N . MET A 1 377 ? -91.873 -9.053 134.535 1.00 73.31 377 MET A N 1
ATOM 3046 C CA . MET A 1 377 ? -92.931 -10.057 134.740 1.00 73.31 377 MET A CA 1
ATOM 3047 C C . MET A 1 377 ? -92.699 -10.978 135.949 1.00 73.31 377 MET A C 1
ATOM 3049 O O . MET A 1 377 ? -93.634 -11.646 136.387 1.00 73.31 377 MET A O 1
ATOM 3053 N N . LEU A 1 378 ? -91.465 -11.056 136.447 1.00 70.62 378 LEU A N 1
ATOM 3054 C CA . LEU A 1 378 ? -91.061 -11.880 137.589 1.00 70.62 378 LEU A CA 1
ATOM 3055 C C . LEU A 1 378 ? -90.893 -11.056 138.879 1.00 70.62 378 LEU A C 1
ATOM 3057 O O . LEU A 1 378 ? -90.389 -11.591 139.864 1.00 70.62 378 LEU A O 1
ATOM 3061 N N . ASP A 1 379 ? -91.254 -9.765 138.860 1.00 69.75 379 ASP A N 1
ATOM 3062 C CA . ASP A 1 379 ? -90.962 -8.777 139.912 1.00 69.75 379 ASP A CA 1
ATOM 3063 C C . ASP A 1 379 ? -89.463 -8.709 140.302 1.00 69.75 379 ASP A C 1
ATOM 3065 O O . ASP A 1 379 ? -89.097 -8.355 141.426 1.00 69.75 379 ASP A O 1
ATOM 3069 N N . LEU A 1 380 ? -88.568 -9.023 139.357 1.00 68.56 380 LEU A N 1
ATOM 3070 C CA . LEU A 1 380 ? -87.116 -8.896 139.505 1.00 68.56 380 LEU A CA 1
ATOM 3071 C C . LEU A 1 380 ? -86.662 -7.523 138.993 1.00 68.56 380 LEU A C 1
ATOM 3073 O O . LEU A 1 380 ? -87.012 -7.119 137.881 1.00 68.56 380 LEU A O 1
ATOM 3077 N N . ASP A 1 381 ? -85.840 -6.814 139.774 1.00 65.31 381 ASP A N 1
ATOM 3078 C CA . ASP A 1 381 ? -85.329 -5.494 139.386 1.00 65.31 381 ASP A CA 1
ATOM 3079 C C . ASP A 1 381 ? -84.397 -5.594 138.167 1.00 65.31 381 ASP A C 1
ATOM 3081 O O . ASP A 1 381 ? -83.217 -5.940 138.261 1.00 65.31 381 ASP A O 1
ATOM 3085 N N . ALA A 1 382 ? -84.951 -5.252 137.004 1.00 60.62 382 ALA A N 1
ATOM 3086 C CA . ALA A 1 382 ? -84.277 -5.299 135.714 1.00 60.62 382 ALA A CA 1
ATOM 3087 C C . ALA A 1 382 ? -83.094 -4.316 135.588 1.00 60.62 382 ALA A C 1
ATOM 3089 O O . ALA A 1 382 ? -82.334 -4.412 134.620 1.00 60.62 382 ALA A O 1
ATOM 3090 N N . THR A 1 383 ? -82.939 -3.366 136.521 1.00 63.75 383 THR A N 1
ATOM 3091 C CA . THR A 1 383 ? -81.873 -2.348 136.495 1.00 63.75 383 THR A CA 1
ATOM 3092 C C . THR A 1 383 ? -80.608 -2.752 137.255 1.00 63.75 383 THR A C 1
ATOM 3094 O O . THR A 1 383 ? -79.568 -2.109 137.091 1.00 63.75 383 THR A O 1
ATOM 3097 N N . ALA A 1 384 ? -80.644 -3.845 138.023 1.00 59.69 384 ALA A N 1
ATOM 3098 C CA . ALA A 1 384 ? -79.463 -4.386 138.685 1.00 59.69 384 ALA A CA 1
ATOM 3099 C C . ALA A 1 384 ? -78.462 -4.959 137.660 1.00 59.69 384 ALA A C 1
ATOM 3101 O O . ALA A 1 384 ? -78.788 -5.867 136.887 1.00 59.69 384 ALA A O 1
ATOM 3102 N N . LEU A 1 385 ? -77.215 -4.466 137.684 1.00 58.62 385 LEU A N 1
ATOM 3103 C CA . LEU A 1 385 ? -76.130 -4.966 136.820 1.00 58.62 385 LEU A CA 1
ATOM 3104 C C . LEU A 1 385 ? -75.851 -6.466 137.030 1.00 58.62 385 LEU A C 1
ATOM 3106 O O . LEU A 1 385 ? -75.429 -7.146 136.097 1.00 58.62 385 LEU A O 1
ATOM 3110 N N . ASP A 1 386 ? -76.125 -6.966 138.234 1.00 61.88 386 ASP A N 1
ATOM 3111 C CA . ASP A 1 386 ? -75.779 -8.317 138.677 1.00 61.88 386 ASP A CA 1
ATOM 3112 C C . ASP A 1 386 ? -76.870 -9.363 138.369 1.00 61.88 386 ASP A C 1
ATOM 3114 O O . ASP A 1 386 ? -76.700 -10.539 138.685 1.00 61.88 386 ASP A O 1
ATOM 3118 N N . LEU A 1 387 ? -77.995 -8.970 137.751 1.00 65.38 387 LEU A N 1
ATOM 3119 C CA . LEU A 1 387 ? -79.102 -9.883 137.442 1.00 65.38 387 LEU A CA 1
ATOM 3120 C C . LEU A 1 387 ? -78.734 -10.816 136.274 1.00 65.38 387 LEU A C 1
ATOM 3122 O O . LEU A 1 387 ? -78.895 -10.466 135.096 1.00 65.38 387 LEU A O 1
ATOM 3126 N N . THR A 1 388 ? -78.231 -12.010 136.585 1.00 72.25 388 THR A N 1
ATOM 3127 C CA . THR A 1 388 ? -77.781 -12.961 135.563 1.00 72.25 388 THR A CA 1
ATOM 3128 C C . THR A 1 388 ? -78.956 -13.690 134.907 1.00 72.25 388 THR A C 1
ATOM 3130 O O . THR A 1 388 ? -80.013 -13.891 135.507 1.00 72.25 388 THR A O 1
ATOM 3133 N N . SER A 1 389 ? -78.773 -14.161 133.667 1.00 69.81 389 SER A N 1
ATOM 3134 C CA . SER A 1 389 ? -79.787 -14.975 132.977 1.00 69.81 389 SER A CA 1
ATOM 3135 C C . SER A 1 389 ? -80.161 -16.241 133.759 1.00 69.81 389 SER A C 1
ATOM 3137 O O . SER A 1 389 ? -81.279 -16.730 133.630 1.00 69.81 389 SER A O 1
ATOM 3139 N N . TYR A 1 390 ? -79.248 -16.755 134.589 1.00 75.88 390 TYR A N 1
ATOM 3140 C CA . TYR A 1 390 ? -79.474 -17.911 135.452 1.00 75.88 390 TYR A CA 1
ATOM 3141 C C . TYR A 1 390 ? -80.519 -17.630 136.543 1.00 75.88 390 TYR A C 1
ATOM 3143 O O . TYR A 1 390 ? -81.375 -18.475 136.785 1.00 75.88 390 TYR A O 1
ATOM 3151 N N . ASP A 1 391 ? -80.526 -16.437 137.144 1.00 70.69 391 ASP A N 1
ATOM 3152 C CA . ASP A 1 391 ? -81.472 -16.076 138.214 1.00 70.69 391 ASP A CA 1
ATOM 3153 C C . ASP A 1 391 ? -82.900 -15.859 137.682 1.00 70.69 391 ASP A C 1
ATOM 3155 O O . ASP A 1 391 ? -83.886 -16.223 138.330 1.00 70.69 391 ASP A O 1
ATOM 3159 N N . ILE A 1 392 ? -83.002 -15.347 136.451 1.00 70.31 392 ILE A N 1
ATOM 3160 C CA . ILE A 1 392 ? -84.257 -15.209 135.701 1.00 70.31 392 ILE A CA 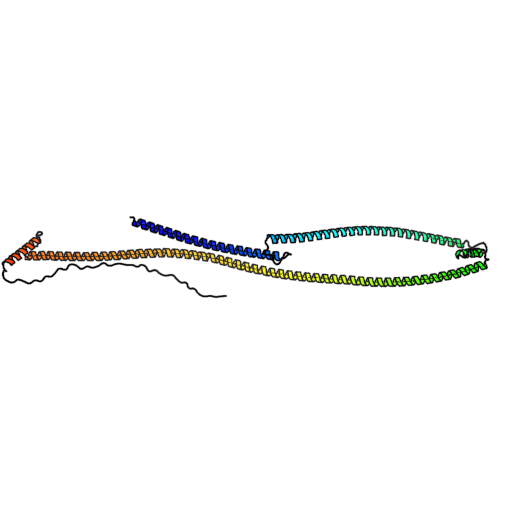1
ATOM 3161 C C . ILE A 1 392 ? -84.811 -16.595 135.337 1.00 70.31 392 ILE A C 1
ATOM 3163 O O . ILE A 1 392 ? -85.979 -16.884 135.603 1.00 70.31 392 ILE A O 1
ATOM 3167 N N . ILE A 1 393 ? -83.968 -17.477 134.781 1.00 72.44 393 ILE A N 1
ATOM 3168 C CA . ILE A 1 393 ? -84.343 -18.861 134.445 1.00 72.44 393 ILE A CA 1
ATOM 3169 C C . ILE A 1 393 ? -84.794 -19.611 135.702 1.00 72.44 393 ILE A C 1
ATOM 3171 O O . ILE A 1 393 ? -85.865 -20.205 135.698 1.00 72.44 393 ILE A O 1
ATOM 3175 N N . LYS A 1 394 ? -84.050 -19.507 136.805 1.00 72.56 394 LYS A N 1
ATOM 3176 C CA . LYS A 1 394 ? -84.372 -20.156 138.084 1.00 72.56 394 LYS A CA 1
ATOM 3177 C C . LYS A 1 394 ? -85.691 -19.660 138.695 1.00 72.56 394 LYS A C 1
ATOM 3179 O O . LYS A 1 394 ? -86.410 -20.429 139.332 1.00 72.56 394 LYS A O 1
ATOM 3184 N N . SER A 1 395 ? -86.038 -18.391 138.479 1.00 65.75 395 SER A N 1
ATOM 3185 C CA . SER A 1 395 ? -87.329 -17.818 138.894 1.00 65.75 395 SER A CA 1
ATOM 3186 C C . SER A 1 395 ? -88.492 -18.306 138.018 1.00 65.75 395 SER A C 1
ATOM 3188 O O . SER A 1 395 ? -89.544 -18.672 138.545 1.00 65.75 395 SER A O 1
ATOM 3190 N N . LEU A 1 396 ? -88.290 -18.410 136.698 1.00 69.06 396 LEU A N 1
ATOM 3191 C CA . LEU A 1 396 ? -89.244 -19.055 135.782 1.00 69.06 396 LEU A CA 1
ATOM 3192 C C . LEU A 1 396 ? -89.432 -20.542 136.098 1.00 69.06 396 LEU A C 1
ATOM 3194 O O . LEU A 1 396 ? -90.559 -21.034 136.090 1.00 69.06 396 LEU A O 1
ATOM 3198 N N . GLU A 1 397 ? -88.355 -21.254 136.427 1.00 71.50 397 GLU A N 1
ATOM 3199 C CA . GLU A 1 397 ? -88.409 -22.631 136.914 1.00 71.50 397 GLU A CA 1
ATOM 3200 C C . GLU A 1 397 ? -89.228 -22.708 138.208 1.00 71.50 397 GLU A C 1
ATOM 3202 O O . GLU A 1 397 ? -90.108 -23.560 138.299 1.00 71.50 397 GLU A O 1
ATOM 3207 N N . GLY A 1 398 ? -89.041 -21.792 139.165 1.00 64.06 398 GLY A N 1
ATOM 3208 C CA . GLY A 1 398 ? -89.870 -21.700 140.375 1.00 64.06 398 GLY A CA 1
ATOM 3209 C C . GLY A 1 398 ? -91.366 -21.486 140.091 1.00 64.06 398 GLY A C 1
ATOM 3210 O O . GLY A 1 398 ? -92.215 -22.141 140.706 1.00 64.06 398 GLY A O 1
ATOM 3211 N N . LEU A 1 399 ? -91.708 -20.639 139.115 1.00 62.59 399 LEU A N 1
ATOM 3212 C CA . LEU A 1 399 ? -93.092 -20.448 138.659 1.00 62.59 399 LEU A CA 1
ATOM 3213 C C . LEU A 1 399 ? -93.664 -21.692 137.963 1.00 62.59 399 LEU A C 1
ATOM 3215 O O . LEU A 1 399 ? -94.797 -22.089 138.226 1.00 62.59 399 LEU A O 1
ATOM 3219 N N . LEU A 1 400 ? -92.874 -22.377 137.136 1.00 60.56 400 LEU A N 1
ATOM 3220 C CA . LEU A 1 400 ? -93.278 -23.638 136.506 1.00 60.56 400 LEU A CA 1
ATOM 3221 C C . LEU A 1 400 ? -93.433 -24.786 137.522 1.00 60.56 400 LEU A C 1
ATOM 3223 O O . LEU A 1 400 ? -94.327 -25.620 137.359 1.00 60.56 400 LEU A O 1
ATOM 3227 N N . HIS A 1 401 ? -92.627 -24.808 138.590 1.00 56.25 401 HIS A N 1
ATOM 3228 C CA . HIS A 1 401 ? -92.731 -25.777 139.690 1.00 56.25 401 HIS A CA 1
ATOM 3229 C C . HIS A 1 401 ? -93.936 -25.496 140.604 1.00 56.25 401 HIS A C 1
ATOM 3231 O O . HIS A 1 401 ? -94.584 -26.433 141.071 1.00 56.25 401 HIS A O 1
ATOM 3237 N N . THR A 1 402 ? -94.300 -24.227 140.817 1.00 51.62 402 THR A N 1
ATOM 3238 C CA . THR A 1 402 ? -95.540 -23.867 141.534 1.00 51.62 402 THR A CA 1
ATOM 3239 C C . THR A 1 402 ? -96.794 -24.136 140.697 1.00 51.62 402 THR A C 1
ATOM 3241 O O . THR A 1 402 ? -97.794 -24.598 141.247 1.00 51.62 402 THR A O 1
ATOM 3244 N N . TYR A 1 403 ? -96.731 -23.989 139.368 1.00 48.47 403 TYR A N 1
ATOM 3245 C CA . TYR A 1 403 ? -97.805 -24.428 138.466 1.00 48.47 403 TYR A CA 1
ATOM 3246 C C . TYR A 1 403 ? -97.948 -25.966 138.422 1.00 48.47 403 TYR A C 1
ATOM 3248 O O . TYR A 1 403 ? -99.062 -26.487 138.348 1.00 48.47 403 TYR A O 1
ATOM 3256 N N . HIS A 1 404 ? -96.840 -26.713 138.542 1.00 49.19 404 HIS A N 1
ATOM 3257 C CA . HIS A 1 404 ? -96.844 -28.185 138.550 1.00 49.19 404 HIS A CA 1
ATOM 3258 C C . HIS A 1 404 ? -97.546 -28.820 139.761 1.00 49.19 404 HIS A C 1
ATOM 3260 O O . HIS A 1 404 ? -97.994 -29.962 139.666 1.00 49.19 404 HIS A O 1
ATOM 3266 N N . HIS A 1 405 ? -97.697 -28.108 140.882 1.00 43.38 405 HIS A N 1
ATOM 3267 C CA . HIS A 1 405 ? -98.357 -28.658 142.071 1.00 43.38 405 HIS A CA 1
ATOM 3268 C C . HIS A 1 405 ? -99.892 -28.556 142.068 1.00 43.38 405 HIS A C 1
ATOM 3270 O O . HIS A 1 405 ? -100.524 -29.195 142.909 1.00 43.38 405 HIS A O 1
ATOM 3276 N N . HIS A 1 406 ? -100.508 -27.823 141.130 1.00 40.25 406 HIS A N 1
ATOM 3277 C CA . HIS A 1 406 ? -101.960 -27.585 141.137 1.00 40.25 406 HIS A CA 1
ATOM 3278 C C . HIS A 1 406 ? -102.779 -28.281 140.038 1.00 40.25 406 HIS A C 1
ATOM 3280 O O . HIS A 1 406 ? -104.006 -28.200 140.093 1.00 40.25 406 HIS A O 1
ATOM 3286 N N . LEU A 1 407 ? -102.163 -28.997 139.083 1.00 39.56 407 LEU A N 1
ATOM 3287 C CA . LEU A 1 407 ? -102.900 -29.605 137.959 1.00 39.56 407 LEU A CA 1
ATOM 3288 C C . LEU A 1 407 ? -102.606 -31.091 137.686 1.00 39.56 407 LEU A C 1
ATOM 3290 O O . LEU A 1 407 ? -102.588 -31.550 136.543 1.00 39.56 407 LEU A O 1
ATOM 3294 N N . HIS A 1 408 ? -102.489 -31.889 138.747 1.00 39.75 408 HIS A N 1
ATOM 3295 C CA . HIS A 1 408 ? -102.701 -33.336 138.648 1.00 39.75 408 HIS A CA 1
ATOM 3296 C C . HIS A 1 408 ? -104.202 -33.630 138.437 1.00 39.75 408 HIS A C 1
ATOM 3298 O O . HIS A 1 408 ? -104.896 -33.916 139.401 1.00 39.75 408 HIS A O 1
ATOM 3304 N N . HIS A 1 409 ? -104.702 -33.518 137.195 1.00 33.19 409 HIS A N 1
ATOM 3305 C CA . HIS A 1 409 ? -105.820 -34.299 136.613 1.00 33.19 409 HIS A CA 1
ATOM 3306 C C . HIS A 1 409 ? -106.235 -33.748 135.227 1.00 33.19 409 HIS A C 1
ATOM 3308 O O . HIS A 1 409 ? -107.093 -32.877 135.151 1.00 33.19 409 HIS A O 1
ATOM 3314 N N . HIS A 1 410 ? -105.645 -34.277 134.140 1.00 31.59 410 HIS A N 1
ATOM 3315 C CA . HIS A 1 410 ? -106.321 -34.843 132.944 1.00 31.59 410 HIS A CA 1
ATOM 3316 C C . HIS A 1 410 ? -105.415 -34.885 131.682 1.00 31.59 410 HIS A C 1
ATOM 3318 O O . HIS A 1 410 ? -104.948 -33.866 131.196 1.00 31.59 410 HIS A O 1
ATOM 3324 N N . HIS A 1 411 ? -105.271 -36.095 131.121 1.00 32.62 411 HIS A N 1
ATOM 3325 C CA . HIS A 1 411 ? -104.884 -36.457 129.738 1.00 32.62 411 HIS A CA 1
ATOM 3326 C C . HIS A 1 411 ? -103.496 -36.103 129.138 1.00 32.62 411 HIS A C 1
ATOM 3328 O O . HIS A 1 411 ? -103.269 -35.060 128.537 1.00 32.62 411 HIS A O 1
ATOM 3334 N N . HIS A 1 412 ? -102.639 -37.133 129.106 1.00 30.05 412 HIS A N 1
ATOM 3335 C CA . HIS A 1 412 ? -101.786 -37.514 127.958 1.00 30.05 412 HIS A CA 1
ATOM 3336 C C . HIS A 1 412 ? -102.629 -37.987 126.739 1.00 30.05 412 HIS A C 1
ATOM 3338 O O . HIS A 1 412 ? -103.802 -38.316 126.944 1.00 30.05 412 HIS A O 1
ATOM 3344 N N . PRO A 1 413 ? -102.037 -38.264 125.546 1.00 52.97 413 PRO A N 1
ATOM 3345 C CA . PRO A 1 413 ? -100.791 -37.754 124.935 1.00 52.97 413 PRO A CA 1
ATOM 3346 C C . PRO A 1 413 ? -100.976 -37.296 123.456 1.00 52.97 413 PRO A C 1
ATOM 3348 O O . PRO A 1 413 ? -101.978 -37.614 122.823 1.00 52.97 413 PRO A O 1
ATOM 3351 N N . GLY A 1 414 ? -99.983 -36.619 122.854 1.00 30.36 414 GLY A N 1
ATOM 3352 C CA . GLY A 1 414 ? -100.097 -36.093 121.475 1.00 30.36 414 GLY A CA 1
ATOM 3353 C C . GLY A 1 414 ? -98.768 -35.849 120.746 1.00 30.36 414 GLY A C 1
ATOM 3354 O O . GLY A 1 414 ? -98.406 -34.714 120.469 1.00 30.36 414 GLY A O 1
ATOM 3355 N N . ASN A 1 415 ? -98.045 -36.928 120.450 1.00 40.72 415 ASN A N 1
ATOM 3356 C CA . ASN A 1 415 ? -96.795 -36.975 119.679 1.00 40.72 415 ASN A CA 1
ATOM 3357 C C . ASN A 1 415 ? -96.825 -36.183 118.344 1.00 40.72 415 ASN A C 1
ATOM 3359 O O . ASN A 1 415 ? -97.640 -36.505 117.483 1.00 40.72 415 ASN A O 1
ATOM 3363 N N . MET A 1 416 ? -95.876 -35.261 118.123 1.00 33.53 416 MET A N 1
ATOM 3364 C CA . MET A 1 416 ? -95.416 -34.849 116.782 1.00 33.53 416 MET A CA 1
ATOM 3365 C C . MET A 1 416 ? -93.970 -34.331 116.832 1.00 33.53 416 MET A C 1
ATOM 3367 O O . MET A 1 416 ? -93.672 -33.357 117.520 1.00 33.53 416 MET A O 1
ATOM 3371 N N . ALA A 1 417 ? -93.078 -34.972 116.076 1.00 43.62 417 ALA A N 1
ATOM 3372 C CA . ALA A 1 417 ? -91.674 -34.592 115.954 1.00 43.62 417 ALA A CA 1
ATOM 3373 C C . ALA A 1 417 ? -91.438 -33.743 114.695 1.00 43.62 417 ALA A C 1
ATOM 3375 O O . ALA A 1 417 ? -91.711 -34.207 113.591 1.00 43.62 417 ALA A O 1
ATOM 3376 N N . TRP A 1 418 ? -90.870 -32.544 114.856 1.00 38.38 418 TRP A N 1
ATOM 3377 C CA . TRP A 1 418 ? -90.324 -31.719 113.768 1.00 38.38 418 TRP A CA 1
ATOM 3378 C C . TRP A 1 418 ? -89.052 -31.026 114.282 1.00 38.38 418 TRP A C 1
ATOM 3380 O O . TRP A 1 418 ? -89.116 -30.087 115.065 1.00 38.38 418 TRP A O 1
ATOM 3390 N N . HIS A 1 419 ? -87.884 -31.647 114.120 1.00 33.88 419 HIS A N 1
ATOM 3391 C CA . HIS A 1 419 ? -86.995 -31.529 112.953 1.00 33.88 419 HIS A CA 1
ATOM 3392 C C . HIS A 1 419 ? -86.426 -30.122 112.720 1.00 33.88 419 HIS A C 1
ATOM 3394 O O . HIS A 1 419 ? -87.009 -29.280 112.045 1.00 33.88 419 HIS A O 1
ATOM 3400 N N . CYS A 1 420 ? -85.204 -29.938 113.222 1.00 47.38 420 CYS A N 1
ATOM 3401 C CA . CYS A 1 420 ? -84.262 -28.917 112.779 1.00 47.38 420 CYS A CA 1
ATOM 3402 C C . CYS A 1 420 ? -83.602 -29.356 111.454 1.00 47.38 420 CYS A C 1
ATOM 3404 O O . CYS A 1 420 ? -83.170 -30.509 111.371 1.00 47.38 420 CYS A O 1
ATOM 3406 N N . PRO A 1 421 ? -83.464 -28.468 110.452 1.00 43.00 421 PRO A N 1
ATOM 3407 C CA . PRO A 1 421 ? -82.563 -28.679 109.328 1.00 43.00 421 PRO A CA 1
ATOM 3408 C C . PRO A 1 421 ? -81.518 -27.557 109.227 1.00 43.00 421 PRO A C 1
ATOM 3410 O O . PRO A 1 421 ? -81.764 -26.485 108.675 1.00 43.00 421 PRO A O 1
ATOM 3413 N N . ALA A 1 422 ? -80.311 -27.847 109.709 1.00 43.47 422 ALA A N 1
ATOM 3414 C CA . ALA A 1 422 ? -79.104 -27.278 109.118 1.00 43.47 422 ALA A CA 1
ATOM 3415 C C . ALA A 1 422 ? -78.738 -28.061 107.836 1.00 43.47 422 ALA A C 1
ATOM 3417 O O . ALA A 1 422 ? -79.182 -29.193 107.659 1.00 43.47 422 ALA A O 1
ATOM 3418 N N . HIS A 1 423 ? -77.856 -27.474 107.019 1.00 45.84 423 HIS A N 1
ATOM 3419 C CA . HIS A 1 423 ? -77.287 -27.978 105.754 1.00 45.84 423 HIS A CA 1
ATOM 3420 C C . HIS A 1 423 ? -78.112 -27.806 104.468 1.00 45.84 423 HIS A C 1
ATOM 3422 O O . HIS A 1 423 ? -79.047 -28.550 104.196 1.00 45.84 423 HIS A O 1
ATOM 3428 N N . GLN A 1 424 ? -77.588 -26.943 103.589 1.00 34.25 424 GLN A N 1
ATOM 3429 C CA . GLN A 1 424 ? -77.334 -27.266 102.180 1.00 34.25 424 GLN A CA 1
ATOM 3430 C C . GLN A 1 424 ? -76.149 -26.421 101.664 1.00 34.25 424 GLN A C 1
ATOM 3432 O O . GLN A 1 424 ? -76.222 -25.196 101.630 1.00 34.25 424 GLN A O 1
ATOM 3437 N N . GLY A 1 425 ? -75.049 -27.085 101.285 1.00 43.31 425 GLY A N 1
ATOM 3438 C CA . GLY A 1 425 ? -74.270 -26.679 100.100 1.00 43.31 425 GLY A CA 1
ATOM 3439 C C . GLY A 1 425 ? -74.980 -27.213 98.838 1.00 43.31 425 GLY A C 1
ATOM 3440 O O . GLY A 1 425 ? -75.992 -27.900 99.007 1.00 43.31 425 GLY A O 1
ATOM 3441 N N . PRO A 1 426 ? -74.509 -26.956 97.600 1.00 45.81 426 PRO A N 1
ATOM 3442 C CA . PRO A 1 426 ? -73.111 -27.141 97.177 1.00 45.81 426 PRO A CA 1
ATOM 3443 C C . PRO A 1 426 ? -72.599 -25.902 96.374 1.00 45.81 426 PRO A C 1
ATOM 3445 O O . PRO A 1 426 ? -73.114 -24.813 96.602 1.00 45.81 426 PRO A O 1
ATOM 3448 N N . GLU A 1 427 ? -71.582 -25.895 95.496 1.00 31.64 427 GLU A N 1
ATOM 3449 C CA . GLU A 1 427 ? -70.674 -26.927 94.952 1.00 31.64 427 GLU A CA 1
ATOM 3450 C C . GLU A 1 427 ? -69.317 -26.307 94.527 1.00 31.64 427 GLU A C 1
ATOM 3452 O O . GLU A 1 427 ? -69.084 -25.112 94.706 1.00 31.64 427 GLU A O 1
ATOM 3457 N N . VAL A 1 428 ? -68.437 -27.110 93.918 1.00 44.56 428 VAL A N 1
ATOM 3458 C CA . VAL A 1 428 ? -67.273 -26.682 93.122 1.00 44.56 428 VAL A CA 1
ATOM 3459 C C . VAL A 1 428 ? -67.365 -27.348 91.747 1.00 44.56 428 VAL A C 1
ATOM 3461 O O . VAL A 1 428 ? -67.596 -28.554 91.694 1.00 44.56 428 VAL A O 1
ATOM 3464 N N . GLN A 1 429 ? -67.117 -26.606 90.659 1.00 35.00 429 GLN A N 1
ATOM 3465 C CA . GLN A 1 429 ? -66.644 -27.191 89.394 1.00 35.00 429 GLN A CA 1
ATOM 3466 C C . GLN A 1 429 ? -65.985 -26.151 88.463 1.00 35.00 429 GLN A C 1
ATOM 3468 O O . GLN A 1 429 ? -66.622 -25.230 87.963 1.00 35.00 429 GLN A O 1
ATOM 3473 N N . ASP A 1 430 ? -64.676 -26.328 88.298 1.00 32.09 430 ASP A N 1
ATOM 3474 C CA . ASP A 1 430 ? -63.912 -26.348 87.044 1.00 32.09 430 ASP A CA 1
ATOM 3475 C C . ASP A 1 430 ? -63.995 -25.207 86.000 1.00 32.09 430 ASP A C 1
ATOM 3477 O O . ASP A 1 430 ? -64.915 -25.058 85.200 1.00 32.09 430 ASP A O 1
ATOM 3481 N N . LEU A 1 431 ? -62.853 -24.512 85.913 1.00 41.84 431 LEU A N 1
ATOM 3482 C CA . LEU A 1 431 ? -62.187 -24.053 84.681 1.00 41.84 431 LEU A CA 1
ATOM 3483 C C . LEU A 1 431 ? -62.181 -25.155 83.588 1.00 41.84 431 LEU A C 1
ATOM 3485 O O . LEU A 1 431 ? -62.020 -26.321 83.951 1.00 41.84 431 LEU A O 1
ATOM 3489 N N . PRO A 1 432 ? -62.186 -24.832 82.266 1.00 50.84 432 PRO A N 1
ATOM 3490 C CA . PRO A 1 432 ? -60.939 -24.310 81.682 1.00 50.84 432 PRO A CA 1
ATOM 3491 C C . PRO A 1 432 ? -60.984 -23.450 80.389 1.00 50.84 432 PRO A C 1
ATOM 3493 O O . PRO A 1 432 ? -61.884 -23.535 79.561 1.00 50.84 432 PRO A O 1
ATOM 3496 N N . SER A 1 433 ? -59.842 -22.778 80.172 1.00 33.62 433 SER A N 1
ATOM 3497 C CA . SER A 1 433 ? -59.188 -22.489 78.875 1.00 33.62 433 SER A CA 1
ATOM 3498 C C . SER A 1 433 ? -59.633 -21.332 77.961 1.00 33.62 433 SER A C 1
ATOM 3500 O O . SER A 1 433 ? -60.805 -21.031 77.779 1.00 33.62 433 SER A O 1
ATOM 3502 N N . SER A 1 434 ? -58.600 -20.820 77.268 1.00 32.91 434 SER A N 1
ATOM 3503 C CA . SER A 1 434 ? -58.598 -20.030 76.019 1.00 32.91 434 SER A CA 1
ATOM 3504 C C . SER A 1 434 ? -58.907 -18.530 76.167 1.00 32.91 434 SER A C 1
ATOM 3506 O O . SER A 1 434 ? -60.045 -18.148 76.394 1.00 32.91 434 SER A O 1
ATOM 3508 N N . SER A 1 435 ? -57.950 -17.592 76.169 1.00 35.84 435 SER A N 1
ATOM 3509 C CA . SER A 1 435 ? -56.809 -17.299 75.266 1.00 35.84 435 SER A CA 1
ATOM 3510 C C . SER A 1 435 ? -57.178 -16.585 73.954 1.00 35.84 435 SER A C 1
ATOM 3512 O O . SER A 1 435 ? -57.629 -17.220 73.008 1.00 35.84 435 SER A O 1
ATOM 3514 N N . SER A 1 436 ? -56.875 -15.283 73.931 1.00 35.88 436 SER A N 1
ATOM 3515 C CA . SER A 1 436 ? -56.494 -14.414 72.802 1.00 35.88 436 SER A CA 1
ATOM 3516 C C . SER A 1 436 ? -57.188 -14.542 71.437 1.00 35.88 436 SER A C 1
ATOM 3518 O O . SER A 1 436 ? -57.024 -15.517 70.707 1.00 35.88 436 SER A O 1
ATOM 3520 N N . PHE A 1 437 ? -57.782 -13.424 71.016 1.00 39.69 437 PHE A N 1
ATOM 3521 C CA . PHE A 1 437 ? -57.714 -12.984 69.620 1.00 39.69 437 PHE A CA 1
ATOM 3522 C C . PHE A 1 437 ? -56.247 -12.792 69.193 1.00 39.69 437 PHE A C 1
ATOM 3524 O O . PHE A 1 437 ? -55.437 -12.386 70.027 1.00 39.69 437 PHE A O 1
ATOM 3531 N N . ASP A 1 438 ? -55.942 -12.987 67.905 1.00 37.47 438 ASP A N 1
ATOM 3532 C CA . ASP A 1 438 ? -55.324 -11.911 67.115 1.00 37.47 438 ASP A CA 1
ATOM 3533 C C . ASP A 1 438 ? -55.481 -12.099 65.588 1.00 37.47 438 ASP A C 1
ATOM 3535 O O . ASP A 1 438 ? -56.020 -13.104 65.120 1.00 37.47 438 ASP A O 1
ATOM 3539 N N . LEU A 1 439 ? -55.104 -11.057 64.839 1.00 45.56 439 LEU A N 1
ATOM 3540 C CA . LEU A 1 439 ? -55.521 -10.722 63.461 1.00 45.56 439 LEU A CA 1
ATOM 3541 C C . LEU A 1 439 ? -54.575 -11.271 62.328 1.00 45.56 439 LEU A C 1
ATOM 3543 O O . LEU A 1 439 ? -53.723 -12.111 62.617 1.00 45.56 439 LEU A O 1
ATOM 3547 N N . PRO A 1 440 ? -54.771 -10.959 61.016 1.00 57.28 440 PRO A N 1
ATOM 3548 C CA . PRO A 1 440 ? -54.408 -11.846 59.893 1.00 57.28 440 PRO A CA 1
ATOM 3549 C C . PRO A 1 440 ? -52.997 -11.602 59.316 1.00 57.28 440 PRO A C 1
ATOM 3551 O O . PRO A 1 440 ? -52.251 -10.751 59.799 1.00 57.28 440 PRO A O 1
ATOM 3554 N N . PRO A 1 441 ? -52.664 -12.258 58.184 1.00 50.81 441 PRO A N 1
ATOM 3555 C CA . PRO A 1 441 ? -52.109 -11.466 57.079 1.00 50.81 441 PRO A CA 1
ATOM 3556 C C . PRO A 1 441 ? -52.649 -11.803 55.674 1.00 50.81 441 PRO A C 1
ATOM 3558 O O . PRO A 1 441 ? -53.270 -12.835 55.420 1.00 50.81 441 PRO A O 1
ATOM 3561 N N . SER A 1 442 ? -52.366 -10.888 54.745 1.00 44.06 442 SER A N 1
ATOM 3562 C CA . SER A 1 442 ? -52.730 -10.918 53.326 1.00 44.06 442 SER A CA 1
ATOM 3563 C C . SER A 1 442 ? -52.141 -12.079 52.514 1.00 44.06 442 SER A C 1
ATOM 3565 O O . SER A 1 442 ? -50.951 -12.359 52.588 1.00 44.06 442 SER A O 1
ATOM 3567 N N . GLY A 1 443 ? -52.964 -12.610 51.605 1.00 37.47 443 GLY A N 1
ATOM 3568 C CA . GLY A 1 443 ? -52.726 -12.571 50.155 1.00 37.47 443 GLY A CA 1
ATOM 3569 C C . GLY A 1 443 ? -51.478 -13.229 49.546 1.00 37.47 443 GLY A C 1
ATOM 3570 O O . GLY A 1 443 ? -50.361 -12.738 49.665 1.00 37.47 443 GLY A O 1
ATOM 3571 N N . SER A 1 444 ? -51.710 -14.207 48.668 1.00 39.31 444 SER A N 1
ATOM 3572 C CA . SER A 1 444 ? -51.097 -14.237 47.326 1.00 39.31 444 SER A CA 1
ATOM 3573 C C . SER A 1 444 ? -51.849 -15.212 46.414 1.00 39.31 444 SER A C 1
ATOM 3575 O O . SER A 1 444 ? -52.204 -16.314 46.822 1.00 39.31 444 SER A O 1
ATOM 3577 N N . ALA A 1 445 ? -52.092 -14.794 45.173 1.00 48.94 445 ALA A N 1
ATOM 3578 C CA . ALA A 1 445 ? -52.589 -15.648 44.098 1.00 48.94 445 ALA A CA 1
ATOM 3579 C C . ALA A 1 445 ? -51.436 -16.016 43.150 1.00 48.94 445 ALA A C 1
ATOM 3581 O O . ALA A 1 445 ? -50.462 -15.266 43.053 1.00 48.94 445 ALA A O 1
ATOM 3582 N N . PRO A 1 446 ? -51.580 -17.108 42.390 1.00 51.75 446 PRO A N 1
ATOM 3583 C CA . PRO A 1 446 ? -50.972 -17.203 41.067 1.00 51.75 446 PRO A CA 1
ATOM 3584 C C . PRO A 1 446 ? -52.003 -17.590 39.990 1.00 51.75 446 PRO A C 1
ATOM 3586 O O . PRO A 1 446 ? -52.849 -18.441 40.255 1.00 51.75 446 PRO A O 1
ATOM 3589 N N . LEU A 1 447 ? -51.897 -17.006 38.783 1.00 39.78 447 LEU A N 1
ATOM 3590 C CA . LEU A 1 447 ? -51.959 -17.676 37.458 1.00 39.78 447 LEU A CA 1
ATOM 3591 C C . LEU A 1 447 ? -52.187 -16.693 36.281 1.00 39.78 447 LEU A C 1
ATOM 3593 O O . LEU A 1 447 ? -52.989 -15.770 36.386 1.00 39.78 447 LEU A O 1
ATOM 3597 N N . HIS A 1 448 ? -51.522 -17.023 35.161 1.00 46.59 448 HIS A N 1
ATOM 3598 C CA . HIS A 1 448 ? -51.434 -16.439 33.800 1.00 46.59 448 HIS A CA 1
ATOM 3599 C C . HIS A 1 448 ? -50.151 -15.634 33.524 1.00 46.59 448 HIS A C 1
ATOM 3601 O O . HIS A 1 448 ? -49.843 -14.690 34.241 1.00 46.59 448 HIS A O 1
ATOM 3607 N N . GLU A 1 449 ? -49.248 -16.039 32.616 1.00 44.22 449 GLU A N 1
ATOM 3608 C CA . GLU A 1 449 ? -49.341 -16.463 31.189 1.00 44.22 449 GLU A CA 1
ATOM 3609 C C . GLU A 1 449 ? -49.542 -15.324 30.172 1.00 44.22 449 GLU A C 1
ATOM 3611 O O . GLU A 1 449 ? -50.663 -14.937 29.861 1.00 44.22 449 GLU A O 1
ATOM 3616 N N . ALA A 1 450 ? -48.416 -14.880 29.604 1.00 49.97 450 ALA A N 1
ATOM 3617 C CA . ALA A 1 450 ? -48.168 -14.410 28.229 1.00 49.97 450 ALA A CA 1
ATOM 3618 C C . ALA A 1 450 ? -46.623 -14.278 28.125 1.00 49.97 450 ALA A C 1
ATOM 3620 O O . ALA A 1 450 ? -46.010 -13.852 29.100 1.00 49.97 450 ALA A O 1
ATOM 3621 N N . GLN A 1 451 ? -45.857 -14.713 27.116 1.00 52.06 451 GLN A N 1
ATOM 3622 C CA . GLN A 1 451 ? -46.020 -14.719 25.653 1.00 52.06 451 GLN A CA 1
ATOM 3623 C C . GLN A 1 451 ? -46.260 -13.332 25.039 1.00 52.06 451 GLN A C 1
ATOM 3625 O O . GLN A 1 451 ? -47.388 -12.992 24.697 1.00 52.06 451 GLN A O 1
ATOM 3630 N N . ILE A 1 452 ? -45.176 -12.565 24.859 1.00 53.25 452 ILE A N 1
ATOM 3631 C CA . ILE A 1 452 ? -44.518 -12.287 23.558 1.00 53.25 452 ILE A CA 1
ATOM 3632 C C . ILE A 1 452 ? -43.115 -11.718 23.824 1.00 53.25 452 ILE A C 1
ATOM 3634 O O . ILE A 1 452 ? -42.991 -10.905 24.765 1.00 53.25 452 ILE A O 1
#